Protein AF-0000000071400335 (afdb_homodimer)

Solvent-accessible surface area (backbone atoms only — not comparable to full-atom values): 30163 Å² total; per-residue (Å²): 135,85,79,77,80,77,78,78,78,76,70,60,74,46,73,68,78,68,86,56,59,49,69,35,46,78,88,37,28,82,28,25,52,88,50,37,64,45,33,33,58,85,44,27,50,93,71,34,52,67,38,67,87,39,40,33,29,33,41,43,22,45,95,92,36,74,69,33,27,26,40,29,27,30,72,43,23,26,33,49,28,27,28,27,61,37,58,44,59,29,90,74,76,81,89,68,79,63,20,28,62,38,65,66,54,76,76,46,71,48,50,38,60,72,56,79,41,38,46,52,76,47,49,66,59,68,60,64,84,58,90,65,77,74,57,39,80,31,55,42,53,44,45,68,47,16,55,37,69,71,52,25,49,57,33,46,24,38,64,32,21,36,52,21,33,48,23,54,78,16,27,51,40,50,39,56,52,51,50,50,52,54,43,68,72,37,20,24,45,97,84,69,42,49,31,34,31,35,43,17,34,44,43,71,42,92,80,45,50,42,75,82,55,26,36,32,32,46,24,41,37,38,36,37,40,26,36,26,65,86,76,73,41,46,26,14,47,16,40,64,48,71,51,36,79,49,94,62,66,76,52,76,64,68,77,39,34,47,64,58,48,37,57,63,43,27,79,80,42,38,82,46,42,74,73,55,99,62,69,39,65,41,107,136,86,80,78,80,78,78,77,78,77,71,60,74,46,74,70,78,67,85,55,59,49,69,35,48,79,90,35,27,84,27,26,53,89,51,38,65,46,34,32,59,85,45,26,50,93,70,34,53,67,40,67,88,41,41,33,29,34,40,42,23,46,95,94,37,74,69,32,28,27,40,29,28,31,74,43,23,27,33,48,29,28,30,27,60,38,58,44,60,30,90,73,76,79,90,69,78,64,19,29,61,40,66,64,53,75,75,45,72,47,51,40,60,73,57,78,41,38,47,53,76,46,50,66,57,68,60,67,83,59,90,66,79,74,58,39,81,31,55,42,52,44,44,67,46,16,55,38,70,72,52,26,49,55,34,46,26,38,65,33,20,37,51,20,34,47,23,53,79,17,29,51,39,50,41,57,52,50,51,49,54,54,43,71,71,37,20,24,44,97,85,68,42,50,30,33,31,35,42,15,33,45,41,72,41,90,80,46,49,42,77,82,54,26,35,31,33,45,26,40,37,38,36,39,40,27,36,26,65,85,76,74,41,45,25,14,48,17,40,63,49,70,51,35,77,49,93,63,64,77,52,75,62,68,76,39,34,46,63,58,48,36,57,64,42,28,80,80,44,38,84,46,42,73,73,53,98,60,68,37,65,40,106

Secondary structure (DSSP, 8-state):
--------------------TTB-SGGGGGGSGGG-PPBBTTTEETTEES-TTTEEEEEEEETTEEEEEEEEETTTTEEEEEEEEE-----S------BB-GGGS---SB-B-TTTTS--HHHHH---SSSS---EEEESS-GGG-SSHHHHHHT-BGGGEEEE-GGGGTHHHHHHHHHHHHHHHHB--TTS---EEEEEEEE--SS-EETTTEE--SEEEEEEEEEETTTTEEEEEEEEEE----S-TT--PPPB-HHHHHHHHHHHHSS-B---SS-----/--------------------TTB-SGGGGGGSGGG---BBTTTEETTEES-TTTEEEEEEEETTEEEEEEEEETTTTEEEEEEEEE------------BB-GGGS---SB-B-TTTTS--HHHHH---SSSS---EEEESS-GGG-SSHHHHHHT-BGGGEEEE-GGGGTHHHHHHHHHHHHHHHHBB-TTS-B-EEEEEEEE--SS-EETTTEE--SEEEEEEEEEETTTTEEEEEEEEEE----S-TT--PPPB-HHHHHHHHHHHHSS-B---SS-----

Foldseek 3Di:
DPPPPPPPPPPPPPPPPPLVAFFFCVQPLVLAFVSAAKDFPQQADRRGGNDCLFWTWHQQDFPHDGQWIFGFGQQQQETQKIKGKQQAFDDDADDDAAAEDPSQDDDDPDDDDPSSRHDDPVLQVPPDPPDAARFDWAFRPALGRAHDDRSSVSSRYRRGTAGFGPCSVAQVVVVVVVVNVVQVPFFADPVRTRIKMKMKRFAFDDQDDRVSGHTHGQKIKMKIWGQGRVVRFIEMWMWMDGRDHDPDRHDYTDTDFPVVVQVVCCVRRNRMGGHDDGDHRHD/DPPPPPPPPPPPPPPPPPLVAFFFCVQPLVLAFVSDAKDFPQQADRRGGNDCLFWTWHQQDFPHDGQWIFGFGQQQQETQKIKGKQQAFDDDADDDAAAEDPSQDDDDPDDDDPSSRHDDPVLQVPPDPPDFARFDWAFRPALGRAHDDRSSVSSRYRRGTAGFGPCSVAQVVVVVVVVNVVQVPFFADPVRTRIKMKMKRFAFDDQDHRVSGHTHGQKIKMKIWGQGRVVRFIEMWMWMDTRDHDPDRPDYTDTDFPVVVQVVCCVRRNRMGGHDDGDHRHD

Sequence (566 aa):
MRFLFVSMLLVFGFSSIKTELVDSFNKCSDFFLNEQPPVIPGILENSISRDNNRYKRICQKYQNAYRFATLYDTQTKIPVFSAYRYTGSYKGRPHIPWMIEPQLETYDAAMRQPCVNQAFPGDYWAQKPMNQDNLTRGHFFPNCHAADRVTAESTFTLTNTAPHESFNKGSWNKTEITVRSTMNSHCRNKSDHIWAFVLTGAVPSNKNLLNKRVNIPSSMWTVFCCYNSKTSTWESQAHWANNKYEKNTENTIKPRSVEELQKFMEKTYGSVSLFHGVDCSKIMRFLFVSMLLVFGFSSIKTELVDSFNKCSDFFLNEQPPVIPGILENSISRDNNRYKRICQKYQNAYRFATLYDTQTKIPVFSAYRYTGSYKGRPHIPWMIEPQLETYDAAMRQPCVNQAFPGDYWAQKPMNQDNLTRGHFFPNCHAADRVTAESTFTLTNTAPHESFNKGSWNKTEITVRSTMNSHCRNKSDHIWAFVLTGAVPSNKNLLNKRVNIPSSMWTVFCCYNSKTSTWESQAHWANNKYEKNTENTIKPRSVEELQKFMEKTYGSVSLFHGVDCSKI

InterPro domains:
  IPR001604 DNA/RNA non-specific endonuclease/pyrophosphatase/phosphodiesterase domain [PF01223] (59-264)
  IPR001604 DNA/RNA non-specific endonuclease/pyrophosphatase/phosphodiesterase domain [SM00892] (64-281)
  IPR020821 ENPP1-3/EXOG-like, endonuclease/phosphodiesterase domain [SM00477] (65-271)
  IPR039015 Endonuclease domain-containing 1 protein [PTHR21472] (1-281)
  IPR044925 His-Me finger superfamily [SSF54060] (27-267)
  IPR044929 DNA/RNA non-specific endonuclease superfamily [G3DSA:3.40.570.10] (47-279)

Nearest PDB structures (foldseek):
  1ql0-assembly1_B  TM=7.645E-01  e=1.709E-12  Serratia marcescens
  4e3y-assembly1_A  TM=7.683E-01  e=3.734E-12  Serratia marcescens
  1zm8-assembly1_A  TM=6.798E-01  e=1.195E-09  Anabaena sp.
  5gz4-assembly1_A  TM=6.742E-01  e=1.492E-08  Naja atra
  1ql0-assembly1_B  TM=7.664E-01  e=1.715E-12  Serratia marcescens

Radius of gyration: 29.21 Å; Cα contacts (8 Å, |Δi|>4): 1321; chains: 2; bounding box: 40×88×95 Å

pLDDT: mean 89.26, std 16.67, range [32.69, 98.94]

Structure (mmCIF, N/CA/C/O backbone):
data_AF-0000000071400335-model_v1
#
loop_
_entity.id
_entity.type
_entity.pdbx_description
1 polymer 'Endonuclease domain-containing 1 protein-like'
#
loop_
_atom_site.group_PDB
_atom_site.id
_atom_site.type_symbol
_atom_site.label_atom_id
_atom_site.label_alt_id
_atom_site.label_comp_id
_atom_site.label_asym_id
_atom_site.label_entity_id
_atom_site.label_seq_id
_atom_site.pdbx_PDB_ins_code
_atom_site.Cartn_x
_atom_site.Cartn_y
_atom_site.Cartn_z
_atom_site.occupancy
_atom_site.B_iso_or_equiv
_atom_site.auth_seq_id
_atom_site.auth_comp_id
_atom_site.auth_asym_id
_atom_site.auth_atom_id
_atom_site.pdbx_PDB_model_num
ATOM 1 N N . MET A 1 1 ? 15.828 -32.5 57.75 1 34.44 1 MET A N 1
ATOM 2 C CA . MET A 1 1 ? 16.031 -31.219 57.062 1 34.44 1 MET A CA 1
ATOM 3 C C . MET A 1 1 ? 15.148 -31.109 55.844 1 34.44 1 MET A C 1
ATOM 5 O O . MET A 1 1 ? 15.305 -31.859 54.875 1 34.44 1 MET A O 1
ATOM 9 N N . ARG A 1 2 ? 13.734 -30.75 55.969 1 41.94 2 ARG A N 1
ATOM 10 C CA . ARG A 1 2 ? 12.625 -30.562 55.031 1 41.94 2 ARG A CA 1
ATOM 11 C C . ARG A 1 2 ? 12.93 -29.453 54.031 1 41.94 2 ARG A C 1
ATOM 13 O O . ARG A 1 2 ? 13.062 -28.297 54.406 1 41.94 2 ARG A O 1
ATOM 20 N N . PHE A 1 3 ? 13.617 -29.766 52.969 1 41.66 3 PHE A N 1
ATOM 21 C CA . PHE A 1 3 ? 13.898 -28.844 51.875 1 41.66 3 PHE A CA 1
ATOM 22 C C . PHE A 1 3 ? 12.609 -28.344 51.219 1 41.66 3 PHE A C 1
ATOM 24 O O . PHE A 1 3 ? 11.82 -29.141 50.719 1 41.66 3 PHE A O 1
ATOM 31 N N . LEU A 1 4 ? 12.023 -27.297 51.75 1 43.34 4 LEU A N 1
ATOM 32 C CA . LEU A 1 4 ? 10.922 -26.562 51.125 1 43.34 4 LEU A CA 1
ATOM 33 C C . LEU A 1 4 ? 11.344 -26.016 49.75 1 43.34 4 LEU A C 1
ATOM 35 O O . LEU A 1 4 ? 12.273 -25.203 49.688 1 43.34 4 LEU A O 1
ATOM 39 N N . PHE A 1 5 ? 11.102 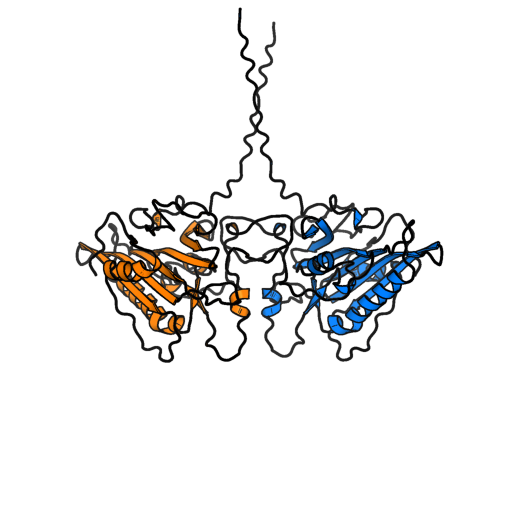-26.766 48.688 1 44.97 5 PHE A N 1
ATOM 40 C CA . PHE A 1 5 ? 11.258 -26.281 47.312 1 44.97 5 PHE A CA 1
ATOM 41 C C . PHE A 1 5 ? 10.289 -25.141 47.031 1 44.97 5 PHE A C 1
ATOM 43 O O . PHE A 1 5 ? 9.07 -25.312 47.094 1 44.97 5 PHE A O 1
ATOM 50 N N . VAL A 1 6 ? 10.656 -23.875 47.281 1 47.28 6 VAL A N 1
ATOM 51 C CA . VAL A 1 6 ? 9.953 -22.672 46.812 1 47.28 6 VAL A CA 1
ATOM 52 C C . VAL A 1 6 ? 9.898 -22.656 45.312 1 47.28 6 VAL A C 1
ATOM 54 O O . VAL A 1 6 ? 10.938 -22.641 44.625 1 47.28 6 VAL A O 1
ATOM 57 N N . SER A 1 7 ? 8.852 -23.188 44.719 1 43.03 7 SER A N 1
ATOM 58 C CA . SER A 1 7 ? 8.578 -23.047 43.312 1 43.03 7 SER A CA 1
ATOM 59 C C . SER A 1 7 ? 8.422 -21.594 42.906 1 43.03 7 SER A C 1
ATOM 61 O O . SER A 1 7 ? 7.555 -20.891 43.438 1 43.03 7 SER A O 1
ATOM 63 N N . MET A 1 8 ? 9.508 -20.938 42.469 1 41.78 8 MET A N 1
ATOM 64 C CA . MET A 1 8 ? 9.453 -19.609 41.812 1 41.78 8 MET A CA 1
ATOM 65 C C . MET A 1 8 ? 8.602 -19.641 40.562 1 41.78 8 MET A C 1
ATOM 67 O O . MET A 1 8 ? 8.953 -20.328 39.594 1 41.78 8 MET A O 1
ATOM 71 N N . LEU A 1 9 ? 7.316 -19.438 40.688 1 40.5 9 LEU A N 1
ATOM 72 C CA . LEU A 1 9 ? 6.453 -19.188 39.562 1 40.5 9 LEU A CA 1
ATOM 73 C C . LEU A 1 9 ? 6.957 -18 38.75 1 40.5 9 LEU A C 1
ATOM 75 O O . LEU A 1 9 ? 6.926 -16.859 39.219 1 40.5 9 LEU A O 1
ATOM 79 N N . LEU A 1 10 ? 7.84 -18.25 37.781 1 35.75 10 LEU A N 1
ATOM 80 C CA . LEU A 1 10 ? 8.18 -17.219 36.812 1 35.75 10 LEU A CA 1
ATOM 81 C C . LEU A 1 10 ? 6.973 -16.844 35.969 1 35.75 10 LEU A C 1
ATOM 83 O O . LEU A 1 10 ? 6.496 -17.656 35.156 1 35.75 10 LEU A O 1
ATOM 87 N N . VAL A 1 11 ? 6.18 -15.891 36.406 1 37.91 11 VAL A N 1
ATOM 88 C CA . VAL A 1 11 ? 5.176 -15.219 35.594 1 37.91 11 VAL A CA 1
ATOM 89 C C . VAL A 1 11 ? 5.84 -14.586 34.375 1 37.91 11 VAL A C 1
ATOM 91 O O . VAL A 1 11 ? 6.641 -13.656 34.5 1 37.91 11 VAL A O 1
ATOM 94 N N . PHE A 1 12 ? 6.008 -15.445 33.375 1 36.22 12 PHE A N 1
ATOM 95 C CA . PHE A 1 12 ? 6.375 -14.844 32.094 1 36.22 12 PHE A CA 1
ATOM 96 C C . PHE A 1 12 ? 5.344 -13.812 31.672 1 36.22 12 PHE A C 1
ATOM 98 O O . PHE A 1 12 ? 4.191 -14.148 31.391 1 36.22 12 PHE A O 1
ATOM 105 N N . GLY A 1 13 ? 5.586 -12.547 32 1 34.03 13 GLY A N 1
ATOM 106 C CA . GLY A 1 13 ? 4.883 -11.391 31.469 1 34.03 13 GLY A CA 1
ATOM 107 C C . GLY A 1 13 ? 4.781 -11.406 29.953 1 34.03 13 GLY A C 1
ATOM 108 O O . GLY A 1 13 ? 5.801 -11.469 29.266 1 34.03 13 GLY A O 1
ATOM 109 N N . PHE A 1 14 ? 3.701 -11.945 29.484 1 33.09 14 PHE A N 1
ATOM 110 C CA . PHE A 1 14 ? 3.348 -11.734 28.078 1 33.09 14 PHE A CA 1
ATOM 111 C C . PHE A 1 14 ? 3.455 -10.258 27.703 1 33.09 14 PHE A C 1
ATOM 113 O O . PHE A 1 14 ? 2.779 -9.414 28.297 1 33.09 14 PHE A O 1
ATOM 120 N N . SER A 1 15 ? 4.574 -9.859 27.203 1 32.69 15 SER A N 1
ATOM 121 C CA . SER A 1 15 ? 4.656 -8.523 26.625 1 32.69 15 SER A CA 1
ATOM 122 C C . SER A 1 15 ? 3.592 -8.328 25.547 1 32.69 15 SER A C 1
ATOM 124 O O . SER A 1 15 ? 3.615 -9 24.5 1 32.69 15 SER A O 1
ATOM 126 N N . SER A 1 16 ? 2.4 -8.078 25.875 1 36.91 16 SER A N 1
ATOM 127 C CA . SER A 1 16 ? 1.536 -7.43 24.906 1 36.91 16 SER A CA 1
ATOM 128 C C . SER A 1 16 ? 2.309 -6.406 24.078 1 36.91 16 SER A C 1
ATOM 130 O O . SER A 1 16 ? 2.82 -5.426 24.609 1 36.91 16 SER A O 1
ATOM 132 N N . ILE A 1 17 ? 2.881 -6.883 23.062 1 37.62 17 ILE A N 1
ATOM 133 C CA . ILE A 1 17 ? 3.297 -5.793 22.188 1 37.62 17 ILE A CA 1
ATOM 134 C C . ILE A 1 17 ? 2.154 -4.793 22.031 1 37.62 17 ILE A C 1
ATOM 136 O O . ILE A 1 17 ? 1.119 -5.113 21.438 1 37.62 17 ILE A O 1
ATOM 140 N N . LYS A 1 18 ? 1.724 -4.012 22.953 1 39.25 18 LYS A N 1
ATOM 141 C CA . LYS A 1 18 ? 0.833 -2.854 22.953 1 39.25 18 LYS A CA 1
ATOM 142 C C . LYS A 1 18 ? 1.035 -2.018 21.688 1 39.25 18 LYS A C 1
ATOM 144 O O . LYS A 1 18 ? 2.137 -1.529 21.422 1 39.25 18 LYS A O 1
ATOM 149 N N . THR A 1 19 ? 0.358 -2.297 20.516 1 45.34 19 THR A N 1
ATOM 150 C CA . THR A 1 19 ? 0.112 -1.373 19.406 1 45.34 19 THR A CA 1
ATOM 151 C C . THR A 1 19 ? -0.195 0.026 19.938 1 45.34 19 THR A C 1
ATOM 153 O O . THR A 1 19 ? -1.361 0.406 20.062 1 45.34 19 THR A O 1
ATOM 156 N N . GLU A 1 20 ? 0.142 0.479 21.016 1 48.47 20 GLU A N 1
ATOM 157 C CA . GLU A 1 20 ? -0.102 1.647 21.844 1 48.47 20 GLU A CA 1
ATOM 158 C C . GLU A 1 20 ? 0.08 2.941 21.062 1 48.47 20 GLU A C 1
ATOM 160 O O . GLU A 1 20 ? -0.529 3.963 21.391 1 48.47 20 GLU A O 1
ATOM 165 N N . LEU A 1 21 ? 0.75 2.887 19.922 1 54.31 21 LEU A N 1
ATOM 166 C CA . LEU A 1 21 ? 1.389 4.133 19.516 1 54.31 21 LEU A CA 1
ATOM 167 C C . LEU A 1 21 ? 0.392 5.047 18.812 1 54.31 21 LEU A C 1
ATOM 169 O O . LEU A 1 21 ? 0.459 6.27 18.953 1 54.31 21 LEU A O 1
ATOM 173 N N . VAL A 1 22 ? -0.748 4.48 18.188 1 65.38 22 VAL A N 1
ATOM 174 C CA . VAL A 1 22 ? -1.646 5.371 17.469 1 65.38 22 VAL A CA 1
ATOM 175 C C . VAL A 1 22 ? -2.838 5.738 18.344 1 65.38 22 VAL A C 1
ATOM 177 O O . VAL A 1 22 ? -3.748 6.445 17.906 1 65.38 22 VAL A O 1
ATOM 180 N N . ASP A 1 23 ? -2.586 5.699 19.625 1 77.25 23 ASP A N 1
ATOM 181 C CA . ASP A 1 23 ? -3.859 5.992 20.281 1 77.25 23 ASP A CA 1
ATOM 182 C C . ASP A 1 23 ? -3.684 7.035 21.375 1 77.25 23 ASP A C 1
ATOM 184 O O . ASP A 1 23 ? -4.617 7.309 22.141 1 77.25 23 ASP A O 1
ATOM 188 N N . SER A 1 24 ? -2.537 7.66 21.359 1 89.12 24 SER A N 1
ATOM 189 C CA . SER A 1 24 ? -2.348 8.711 22.359 1 89.12 24 SER A CA 1
ATOM 190 C C . SER A 1 24 ? -1.314 9.734 21.891 1 89.12 24 SER A C 1
ATOM 192 O O . SER A 1 24 ? -0.359 9.383 21.203 1 89.12 24 SER A O 1
ATOM 194 N N . PHE A 1 25 ? -1.557 10.984 22.359 1 95.62 25 PHE A N 1
ATOM 195 C CA . PHE A 1 25 ? -0.562 12.016 22.094 1 95.62 25 PHE A CA 1
ATOM 196 C C . PHE A 1 25 ? 0.442 12.109 23.234 1 95.62 25 PHE A C 1
ATOM 198 O O . PHE A 1 25 ? 1.237 13.047 23.297 1 95.62 25 PHE A O 1
ATOM 205 N N . ASN A 1 26 ? 0.483 11.117 24.109 1 92.94 26 ASN A N 1
ATOM 206 C CA . ASN A 1 26 ? 1.341 11.18 25.281 1 92.94 26 ASN A CA 1
ATOM 207 C C . ASN A 1 26 ? 2.814 11.266 24.906 1 92.94 26 ASN A C 1
ATOM 209 O O . ASN A 1 26 ? 3.59 11.969 25.562 1 92.94 26 ASN A O 1
ATOM 213 N N . LYS A 1 27 ? 3.193 10.586 23.875 1 94.19 27 LYS A N 1
ATOM 214 C CA . LYS A 1 27 ? 4.594 10.547 23.469 1 94.19 27 LYS A CA 1
ATOM 215 C C . LYS A 1 27 ? 4.969 11.773 22.641 1 94.19 27 LYS A C 1
ATOM 217 O O . LYS A 1 27 ? 6.141 11.992 22.328 1 94.19 27 LYS A O 1
ATOM 222 N N . CYS A 1 28 ? 3.943 12.594 22.281 1 97.12 28 CYS A N 1
ATOM 223 C CA . CYS A 1 28 ? 4.211 13.727 21.406 1 97.12 28 CYS A CA 1
ATOM 224 C C . CYS A 1 28 ? 3.416 14.953 21.844 1 97.12 28 CYS A C 1
ATOM 226 O O . CYS A 1 28 ? 3.057 15.797 21.016 1 97.12 28 CYS A O 1
ATOM 228 N N . SER A 1 29 ? 3.141 15.07 23.141 1 96.75 29 SER A N 1
ATOM 229 C CA . SER A 1 29 ? 2.361 16.172 23.688 1 96.75 29 SER A CA 1
ATOM 230 C C . SER A 1 29 ? 3.113 17.5 23.547 1 96.75 29 SER A C 1
ATOM 232 O O . SER A 1 29 ? 2.502 18.562 23.531 1 96.75 29 SER A O 1
ATOM 234 N N . ASP A 1 30 ? 4.438 17.406 23.453 1 97.06 30 ASP A N 1
ATOM 235 C CA . ASP A 1 30 ? 5.266 18.609 23.391 1 97.06 30 ASP A CA 1
ATOM 236 C C . ASP A 1 30 ? 5.066 19.359 22.078 1 97.06 30 ASP A C 1
ATOM 238 O O . ASP A 1 30 ? 5.523 20.484 21.922 1 97.06 30 ASP A O 1
ATOM 242 N N . PHE A 1 31 ? 4.281 18.812 21.141 1 98.38 31 PHE A N 1
ATOM 243 C CA . PHE A 1 31 ? 4.016 19.484 19.891 1 98.38 31 PHE A CA 1
ATOM 244 C C . PHE A 1 31 ? 2.793 20.391 20 1 98.38 31 PHE A C 1
ATOM 246 O O . PHE A 1 31 ? 2.484 21.141 19.078 1 98.38 31 PHE A O 1
ATOM 253 N N . PHE A 1 32 ? 2.182 20.312 21.125 1 98.19 32 PHE A N 1
ATOM 254 C CA . PHE A 1 32 ? 1.033 21.156 21.422 1 98.19 32 PHE A CA 1
ATOM 255 C C . PHE A 1 32 ? 1.399 22.234 22.438 1 98.19 32 PHE A C 1
ATOM 257 O O . PHE A 1 32 ? 2.146 21.969 23.375 1 98.19 32 PHE A O 1
ATOM 264 N N . LEU A 1 33 ? 0.86 23.438 22.203 1 97.31 33 LEU A N 1
ATOM 265 C CA . LEU A 1 33 ? 1.043 24.5 23.188 1 97.31 33 LEU A CA 1
ATOM 266 C C . LEU A 1 33 ? 0.596 24.031 24.578 1 97.31 33 LEU A C 1
ATOM 268 O O . LEU A 1 33 ? -0.51 23.516 24.734 1 97.31 33 LEU A O 1
ATOM 272 N N . ASN A 1 34 ? 1.509 24.172 25.531 1 95.69 34 ASN A N 1
ATOM 273 C CA . ASN A 1 34 ? 1.279 23.75 26.922 1 95.69 34 ASN A CA 1
ATOM 274 C C . ASN A 1 34 ? 0.923 22.266 26.984 1 95.69 34 ASN A C 1
ATOM 276 O O . ASN A 1 34 ? 0.188 21.844 27.891 1 95.69 34 ASN A O 1
ATOM 280 N N . GLU A 1 35 ? 1.246 21.484 26 1 96.56 35 GLU A N 1
ATOM 281 C CA . GLU A 1 35 ? 1.07 20.031 25.922 1 96.56 35 GLU A CA 1
ATOM 282 C C . GLU A 1 35 ? -0.409 19.656 25.891 1 96.56 35 GLU A C 1
ATOM 284 O O . GLU A 1 35 ? -0.8 18.609 26.406 1 96.56 35 GLU A O 1
ATOM 289 N N . GLN A 1 36 ? -1.213 20.578 25.406 1 96.25 36 GLN A N 1
ATOM 290 C CA . GLN A 1 36 ? -2.654 20.359 25.344 1 96.25 36 GLN A CA 1
ATOM 291 C C . GLN A 1 36 ? -3.148 20.391 23.891 1 96.25 36 GLN A C 1
ATOM 293 O O . GLN A 1 36 ? -3.182 21.469 23.281 1 96.25 36 GLN A O 1
ATOM 298 N N . PRO A 1 37 ? -3.568 19.234 23.422 1 97.56 37 PRO A N 1
ATOM 299 C CA . PRO A 1 37 ? -4.145 19.25 22.062 1 97.56 37 PRO A CA 1
ATOM 300 C C . PRO A 1 37 ? -5.441 20.047 21.984 1 97.56 37 PRO A C 1
ATOM 302 O O . PRO A 1 37 ? -6.059 20.344 23.016 1 97.56 37 PRO A O 1
ATOM 305 N N . PRO A 1 38 ? -5.797 20.453 20.734 1 97.31 38 PRO A N 1
ATOM 306 C CA . PRO A 1 38 ? -7.066 21.172 20.562 1 97.31 38 PRO A CA 1
ATOM 307 C C . PRO A 1 38 ? -8.273 20.359 21.016 1 97.31 38 PRO A C 1
ATOM 309 O O . PRO A 1 38 ? -8.188 19.125 21.125 1 97.31 38 PRO A O 1
ATOM 312 N N . VAL A 1 39 ? -9.297 21.125 21.375 1 97.31 39 VAL A N 1
ATOM 313 C CA . VAL A 1 39 ? -10.594 20.516 21.641 1 97.31 39 VAL A CA 1
ATOM 314 C C . VAL A 1 39 ? -11.5 20.688 20.422 1 97.31 39 VAL A C 1
ATOM 316 O O . VAL A 1 39 ? -11.789 21.797 20 1 97.31 39 VAL A O 1
ATOM 319 N N . ILE A 1 40 ? -11.867 19.641 19.828 1 97.62 40 ILE A N 1
ATOM 320 C CA . ILE A 1 40 ? -12.82 19.578 18.719 1 97.62 40 ILE A CA 1
ATOM 321 C C . ILE A 1 40 ? -14.016 18.703 19.125 1 97.62 40 ILE A C 1
ATOM 323 O O . ILE A 1 40 ? -13.906 17.469 19.156 1 97.62 40 ILE A O 1
ATOM 327 N N . PRO A 1 41 ? -15.133 19.359 19.391 1 96.62 41 PRO A N 1
ATOM 328 C CA . PRO A 1 41 ? -16.281 18.625 19.922 1 96.62 41 PRO A CA 1
ATOM 329 C C . PRO A 1 41 ? -16.672 17.422 19.047 1 96.62 41 PRO A C 1
ATOM 331 O O . PRO A 1 41 ? -16.719 17.547 17.812 1 96.62 41 PRO A O 1
ATOM 334 N N . GLY A 1 42 ? -16.859 16.281 19.734 1 95.44 42 GLY A N 1
ATOM 335 C CA . GLY A 1 42 ? -17.297 15.086 19.031 1 95.44 42 GLY A CA 1
ATOM 336 C C . GLY A 1 42 ? -16.156 14.352 18.344 1 95.44 42 GLY A C 1
ATOM 337 O O . GLY A 1 42 ? -16.344 13.258 17.812 1 95.44 42 GLY A O 1
ATOM 338 N N . ILE A 1 43 ? -14.953 14.938 18.344 1 97.25 43 ILE A N 1
ATOM 339 C CA . ILE A 1 43 ? -13.836 14.336 17.641 1 97.25 43 ILE A CA 1
ATOM 340 C C . ILE A 1 43 ? -12.656 14.141 18.594 1 97.25 43 ILE A C 1
ATOM 342 O O . ILE A 1 43 ? -12.203 13.016 18.797 1 97.25 43 ILE A O 1
ATOM 346 N N . LEU A 1 44 ? -12.195 15.172 19.203 1 97.31 44 LEU A N 1
ATOM 347 C CA . LEU A 1 44 ? -11.078 15.172 20.141 1 97.31 44 LEU A CA 1
ATOM 348 C C . LEU A 1 44 ? -11.391 16.031 21.359 1 97.31 44 LEU A C 1
ATOM 350 O O . LEU A 1 44 ? -11.492 17.266 21.234 1 97.31 44 LEU A O 1
ATOM 354 N N . GLU A 1 45 ? -11.531 15.445 22.484 1 95.38 45 GLU A N 1
ATOM 355 C CA . GLU A 1 45 ? -11.844 16.125 23.75 1 95.38 45 GLU A CA 1
ATOM 356 C C . GLU A 1 45 ? -11 15.562 24.891 1 95.38 45 GLU A C 1
ATOM 358 O O . GLU A 1 45 ? -10.859 14.344 25.031 1 95.38 45 GLU A O 1
ATOM 363 N N . ASN A 1 46 ? -10.344 16.469 25.641 1 91.31 46 ASN A N 1
ATOM 364 C CA . ASN A 1 46 ? -9.484 16.078 26.75 1 91.31 46 ASN A CA 1
ATOM 365 C C . ASN A 1 46 ? -8.375 15.125 26.281 1 91.31 46 ASN A C 1
ATOM 367 O O . ASN A 1 46 ? -8.086 14.125 26.953 1 91.31 46 ASN A O 1
ATOM 371 N N . SER A 1 47 ? -7.965 15.32 25.109 1 91.5 47 SER A N 1
ATOM 372 C CA . SER A 1 47 ? -6.871 14.57 24.5 1 91.5 47 SER A CA 1
ATOM 373 C C . SER A 1 47 ? -7.285 13.133 24.188 1 91.5 47 SER A C 1
ATOM 375 O O . SER A 1 47 ? -6.438 12.242 24.109 1 91.5 47 SER A O 1
ATOM 377 N N . ILE A 1 48 ? -8.562 12.93 24.172 1 92.69 48 ILE A N 1
ATOM 378 C CA . ILE A 1 48 ? -9.094 11.602 23.875 1 92.69 48 ILE A CA 1
ATOM 379 C C . ILE A 1 48 ? -9.961 11.656 22.625 1 92.69 48 ILE A C 1
ATOM 381 O O . ILE A 1 48 ? -10.766 12.578 22.453 1 92.69 48 ILE A O 1
ATOM 385 N N . SER A 1 49 ? -9.719 10.719 21.719 1 93.31 49 SER A N 1
ATOM 386 C CA . SER A 1 49 ? -10.57 10.594 20.547 1 93.31 49 SER A CA 1
ATOM 387 C C . SER A 1 49 ? -11.969 10.117 20.906 1 93.31 49 SER A C 1
ATOM 389 O O . SER A 1 49 ? -12.125 9.148 21.672 1 93.31 49 SER A O 1
ATOM 391 N N . ARG A 1 50 ? -12.984 10.695 20.422 1 93.38 50 ARG A N 1
ATOM 392 C CA . ARG A 1 50 ? -14.359 10.336 20.734 1 93.38 50 ARG A CA 1
ATOM 393 C C . ARG A 1 50 ? -14.836 9.172 19.875 1 93.38 50 ARG A C 1
ATOM 395 O O . ARG A 1 50 ? -15.859 8.555 20.156 1 93.38 50 ARG A O 1
ATOM 402 N N . ASP A 1 51 ? -14.156 8.867 18.859 1 94.31 51 ASP A N 1
ATOM 403 C CA . ASP A 1 51 ? -14.312 7.68 18.031 1 94.31 51 ASP A CA 1
ATOM 404 C C . ASP A 1 51 ? -12.961 7.09 17.656 1 94.31 51 ASP A C 1
ATOM 406 O O . ASP A 1 51 ? -12.43 7.375 16.578 1 94.31 51 ASP A O 1
ATOM 410 N N . ASN A 1 52 ? -12.508 6.191 18.469 1 90.69 52 ASN A N 1
ATOM 411 C CA . ASN A 1 52 ? -11.148 5.668 18.328 1 90.69 52 ASN A CA 1
ATOM 412 C C . ASN A 1 52 ? -11.008 4.781 17.094 1 90.69 52 ASN A C 1
ATOM 414 O O . ASN A 1 52 ? -9.891 4.488 16.672 1 90.69 52 ASN A O 1
ATOM 418 N N . ASN A 1 53 ? -12.078 4.332 16.625 1 91.81 53 ASN A N 1
ATOM 419 C CA . ASN A 1 53 ? -12.023 3.525 15.414 1 91.81 53 ASN A CA 1
ATOM 420 C C . ASN A 1 53 ? -11.844 4.395 14.172 1 91.81 53 ASN A C 1
ATOM 422 O O . ASN A 1 53 ? -11.328 3.93 13.156 1 91.81 53 ASN A O 1
ATOM 426 N N . ARG A 1 54 ? -12.242 5.66 14.25 1 96 54 ARG A N 1
ATOM 427 C CA . ARG A 1 54 ? -12.188 6.555 13.102 1 96 54 ARG A CA 1
ATOM 428 C C . ARG A 1 54 ? -11.047 7.555 13.234 1 96 54 ARG A C 1
ATOM 430 O O . ARG A 1 54 ? -10.195 7.652 12.344 1 96 54 ARG A O 1
ATOM 437 N N . TYR A 1 55 ? -11.062 8.266 14.383 1 97.19 55 TYR A N 1
ATOM 438 C CA . TYR A 1 55 ? -10.078 9.328 14.586 1 97.19 55 TYR A CA 1
ATOM 439 C C . TYR A 1 55 ? -8.867 8.812 15.352 1 97.19 55 TYR A C 1
ATOM 441 O O . TYR A 1 55 ? -8.953 8.531 16.547 1 97.19 55 TYR A O 1
ATOM 449 N N . LYS A 1 56 ? -7.711 8.719 14.68 1 96.94 56 LYS A N 1
ATOM 450 C CA . LYS A 1 56 ? -6.492 8.125 15.219 1 96.94 56 LYS A CA 1
ATOM 451 C C . LYS A 1 56 ? -5.488 9.203 15.617 1 96.94 56 LYS A C 1
ATOM 453 O O . LYS A 1 56 ? -5.207 10.117 14.844 1 96.94 56 LYS A O 1
ATOM 458 N N . ARG A 1 57 ? -5.07 9.164 16.859 1 97.5 57 ARG A N 1
ATOM 459 C CA . ARG A 1 57 ? -4.023 10.047 17.359 1 97.5 57 ARG A CA 1
ATOM 460 C C . ARG A 1 57 ? -2.639 9.477 17.078 1 97.5 57 ARG A C 1
ATOM 462 O O . ARG A 1 57 ? -2.246 8.469 17.672 1 97.5 57 ARG A O 1
ATOM 469 N N . ILE A 1 58 ? -1.913 10.133 16.156 1 97.12 58 ILE A N 1
ATOM 470 C CA . ILE A 1 58 ? -0.645 9.594 15.672 1 97.12 58 ILE A CA 1
ATOM 471 C C . ILE A 1 58 ? 0.501 10.5 16.109 1 97.12 58 ILE A C 1
ATOM 473 O O . ILE A 1 58 ? 0.517 11.695 15.789 1 97.12 58 ILE A O 1
ATOM 477 N N . CYS A 1 59 ? 1.403 9.945 16.906 1 97.69 59 CYS A N 1
ATOM 478 C CA . CYS A 1 59 ? 2.715 10.578 17.016 1 97.69 59 CYS A CA 1
ATOM 479 C C . CYS A 1 59 ? 3.615 10.164 15.852 1 97.69 59 CYS A C 1
ATOM 481 O O . CYS A 1 59 ? 4.094 9.023 15.805 1 97.69 59 CYS A O 1
ATOM 483 N N . GLN A 1 60 ? 3.814 11.07 14.93 1 97.81 60 GLN A N 1
ATOM 484 C CA . GLN A 1 60 ? 4.539 10.766 13.703 1 97.81 60 GLN A CA 1
ATOM 485 C C . GLN A 1 60 ? 6.02 10.523 13.977 1 97.81 60 GLN A C 1
ATOM 487 O O . GLN A 1 60 ? 6.75 11.453 14.336 1 97.81 60 GLN A O 1
ATOM 492 N N . LYS A 1 61 ? 6.363 9.273 13.828 1 97.5 61 LYS A N 1
ATOM 493 C CA . LYS A 1 61 ? 7.727 8.852 14.148 1 97.5 61 LYS A CA 1
ATOM 494 C C . LYS A 1 61 ? 8.531 8.617 12.875 1 97.5 61 LYS A C 1
A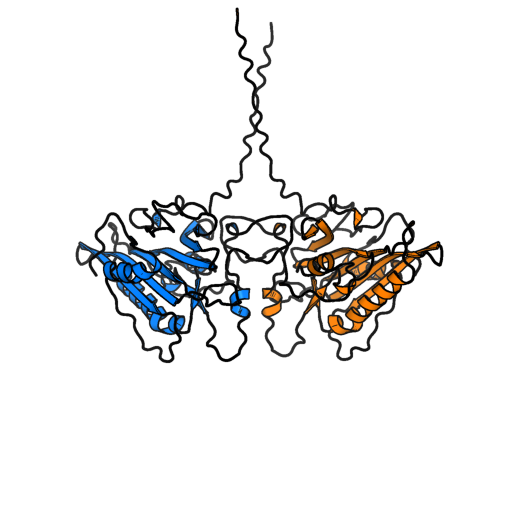TOM 496 O O . LYS A 1 61 ? 8.078 7.93 11.961 1 97.5 61 LYS A O 1
ATOM 501 N N . TYR A 1 62 ? 9.688 9.234 12.75 1 97.62 62 TYR A N 1
ATOM 502 C CA . TYR A 1 62 ? 10.617 9.078 11.641 1 97.62 62 TYR A CA 1
ATOM 503 C C . TYR A 1 62 ? 12.055 9.102 12.125 1 97.62 62 TYR A C 1
ATOM 505 O O . TYR A 1 62 ? 12.445 9.992 12.891 1 97.62 62 TYR A O 1
ATOM 513 N N . GLN A 1 63 ? 12.859 8.109 11.773 1 96.56 63 GLN A N 1
ATOM 514 C CA . GLN A 1 63 ? 14.258 7.953 12.148 1 96.56 63 GLN A CA 1
ATOM 515 C C . GLN A 1 63 ? 14.438 8.07 13.664 1 96.56 63 GLN A C 1
ATOM 517 O O . GLN A 1 63 ? 15.234 8.883 14.141 1 96.56 63 GLN A O 1
ATOM 522 N N . ASN A 1 64 ? 13.594 7.348 14.391 1 94.5 64 ASN A N 1
ATOM 523 C CA . ASN A 1 64 ? 13.695 7.07 15.82 1 94.5 64 ASN A CA 1
ATOM 524 C C . ASN A 1 64 ? 13.367 8.305 16.656 1 94.5 64 ASN A C 1
ATOM 526 O O . ASN A 1 64 ? 13.836 8.438 17.797 1 94.5 64 ASN A O 1
ATOM 530 N N . ALA A 1 65 ? 12.609 9.18 16.094 1 97 65 ALA A N 1
ATOM 531 C CA . ALA A 1 65 ? 12.141 10.344 16.844 1 97 65 ALA A CA 1
ATOM 532 C C . ALA A 1 65 ? 10.734 10.75 16.406 1 97 65 ALA A C 1
ATOM 534 O O . ALA A 1 65 ? 10.375 10.586 15.242 1 97 65 ALA A O 1
ATOM 535 N N . TYR A 1 66 ? 10.055 11.281 17.359 1 97.25 66 TYR A N 1
ATOM 536 C CA . TYR A 1 66 ? 8.781 11.906 17 1 97.25 66 TYR A CA 1
ATOM 537 C C . TYR A 1 66 ? 9 13.289 16.406 1 97.25 66 TYR A C 1
ATOM 539 O O . TYR A 1 66 ? 9.812 14.07 16.922 1 97.25 66 TYR A O 1
ATOM 547 N N . ARG A 1 67 ? 8.312 13.531 15.281 1 98.31 67 ARG A N 1
ATOM 548 C CA . ARG A 1 67 ? 8.602 14.734 14.508 1 98.31 67 ARG A CA 1
ATOM 549 C C . ARG A 1 67 ? 7.445 15.727 14.586 1 98.31 67 ARG A C 1
ATOM 551 O O . ARG A 1 67 ? 7.648 16.938 14.469 1 98.31 67 ARG A O 1
ATOM 558 N N . PHE A 1 68 ? 6.258 15.281 14.727 1 98.69 68 PHE A N 1
ATOM 559 C CA . PHE A 1 68 ? 5.023 16.047 14.859 1 98.69 68 PHE A CA 1
ATOM 560 C C . PHE A 1 68 ? 3.863 15.125 15.234 1 98.69 68 PHE A C 1
ATOM 562 O O . PHE A 1 68 ? 4.062 13.945 15.508 1 98.69 68 PHE A O 1
ATOM 569 N N . ALA A 1 69 ? 2.691 15.727 15.398 1 98.5 69 ALA A N 1
ATOM 570 C CA . ALA A 1 69 ? 1.498 14.969 15.773 1 98.5 69 ALA A CA 1
ATOM 571 C C . ALA A 1 69 ? 0.384 15.164 14.75 1 98.5 69 ALA A C 1
ATOM 573 O O . ALA A 1 69 ? 0.247 16.234 14.164 1 98.5 69 ALA A O 1
ATOM 574 N N . THR A 1 70 ? -0.357 14.094 14.477 1 98.56 70 THR A N 1
ATOM 575 C CA . THR A 1 70 ? -1.472 14.164 13.539 1 98.56 70 THR A CA 1
ATOM 576 C C . THR A 1 70 ? -2.709 13.484 14.117 1 98.56 70 THR A C 1
ATOM 578 O O . THR A 1 70 ? -2.623 12.375 14.641 1 98.56 70 THR A O 1
ATOM 581 N N . LEU A 1 71 ? -3.814 14.195 14.203 1 98.38 71 LEU A N 1
ATOM 582 C CA . LEU A 1 71 ? -5.109 13.539 14.32 1 98.38 71 LEU A CA 1
ATOM 583 C C . LEU A 1 71 ? -5.645 13.141 12.945 1 98.38 71 LEU A C 1
ATOM 585 O O . LEU A 1 71 ? -5.938 14 12.117 1 98.38 71 LEU A O 1
ATOM 589 N N . TYR A 1 72 ? -5.75 11.844 12.727 1 98.31 72 TYR A N 1
ATOM 590 C CA . TYR A 1 72 ? -6.047 11.312 11.398 1 98.31 72 TYR A CA 1
ATOM 591 C C . TYR A 1 72 ? -7.445 10.711 11.359 1 98.31 72 TYR A C 1
ATOM 593 O O . TYR A 1 72 ? -7.859 10.016 12.289 1 98.31 72 TYR A O 1
ATOM 601 N N . ASP A 1 73 ? -8.172 11.023 10.32 1 98.06 73 ASP A N 1
ATOM 602 C CA . ASP A 1 73 ? -9.492 10.461 10.078 1 98.06 73 ASP A CA 1
ATOM 603 C C . ASP A 1 73 ? -9.422 9.297 9.094 1 98.06 73 ASP A C 1
ATOM 605 O O . ASP A 1 73 ? -9.266 9.5 7.887 1 98.06 73 ASP A O 1
ATOM 609 N N . THR A 1 74 ? -9.617 8.086 9.578 1 97.56 74 THR A N 1
ATOM 610 C CA . THR A 1 74 ? -9.445 6.898 8.742 1 97.56 74 THR A CA 1
ATOM 611 C C . THR A 1 74 ? -10.617 6.746 7.773 1 97.56 74 THR A C 1
ATOM 613 O O . THR A 1 74 ? -10.523 6.004 6.793 1 97.56 74 THR A O 1
ATOM 616 N N . GLN A 1 75 ? -11.719 7.395 8.016 1 97 75 GLN A N 1
ATOM 617 C CA . GLN A 1 75 ? -12.867 7.32 7.121 1 97 75 GLN A CA 1
ATOM 618 C C . GLN A 1 75 ? -12.664 8.211 5.895 1 97 75 GLN A C 1
ATOM 620 O O . GLN A 1 75 ? -12.898 7.781 4.766 1 97 75 GLN A O 1
ATOM 625 N N . THR A 1 76 ? -12.258 9.438 6.152 1 98 76 THR A N 1
ATOM 626 C CA . THR A 1 76 ? -12.039 10.352 5.043 1 98 76 THR A CA 1
ATOM 627 C C . THR A 1 76 ? -10.648 10.172 4.453 1 98 76 THR A C 1
ATOM 629 O O . THR A 1 76 ? -10.367 10.641 3.346 1 98 76 THR A O 1
ATOM 632 N N . LYS A 1 77 ? -9.742 9.594 5.242 1 98.12 77 LYS A N 1
ATOM 633 C CA . LYS A 1 77 ? -8.359 9.297 4.871 1 98.12 77 LYS A CA 1
ATOM 634 C C . LYS A 1 77 ? -7.578 10.586 4.621 1 98.12 77 LYS A C 1
ATOM 636 O O . LYS A 1 77 ? -6.781 10.656 3.686 1 98.12 77 LYS A O 1
ATOM 641 N N . ILE A 1 78 ? -7.855 11.594 5.355 1 98.62 78 ILE A N 1
ATOM 642 C CA . ILE A 1 78 ? -7.074 12.82 5.484 1 98.62 78 ILE A CA 1
ATOM 643 C C . ILE A 1 78 ? -6.977 13.219 6.953 1 98.62 78 ILE A C 1
ATOM 645 O O . ILE A 1 78 ? -7.777 12.773 7.781 1 98.62 78 ILE A O 1
ATOM 649 N N . PRO A 1 79 ? -5.973 14.078 7.309 1 98.75 79 PRO A N 1
ATOM 650 C CA . PRO A 1 79 ? -5.895 14.555 8.695 1 98.75 79 PRO A CA 1
ATOM 651 C C . PRO A 1 79 ? -7.047 15.492 9.062 1 98.75 79 PRO A C 1
ATOM 653 O O . PRO A 1 79 ? -7.523 16.25 8.211 1 98.75 79 PRO A O 1
ATOM 656 N N . VAL A 1 80 ? -7.43 15.32 10.344 1 98.44 80 VAL A N 1
ATOM 657 C CA . VAL A 1 80 ? -8.172 16.438 10.914 1 98.44 80 VAL A CA 1
ATOM 658 C C . VAL A 1 80 ? -7.242 17.641 11.086 1 98.44 80 VAL A C 1
ATOM 660 O O . VAL A 1 80 ? -7.555 18.75 10.641 1 98.44 80 VAL A O 1
ATOM 663 N N . PHE A 1 81 ? -6.148 17.359 11.648 1 98.81 81 PHE A N 1
ATOM 664 C CA . PHE A 1 81 ? -5.086 18.359 11.711 1 98.81 81 PHE A CA 1
ATOM 665 C C . PHE A 1 81 ? -3.734 17.688 11.953 1 98.81 81 PHE A C 1
ATOM 667 O O . PHE A 1 81 ? -3.672 16.531 12.359 1 98.81 81 PHE A O 1
ATOM 674 N N . SER A 1 82 ? -2.682 18.359 11.641 1 98.88 82 SER A N 1
ATOM 675 C CA . SER A 1 82 ? -1.335 18.094 12.141 1 98.88 82 SER A CA 1
ATOM 676 C C . SER A 1 82 ? -0.84 19.234 13.023 1 98.88 82 SER A C 1
ATOM 678 O O . SER A 1 82 ? -1.156 20.406 12.773 1 98.88 82 SER A O 1
ATOM 680 N N . ALA A 1 83 ? -0.123 18.875 14.055 1 98.88 83 ALA A N 1
ATOM 681 C CA . ALA A 1 83 ? 0.46 19.812 15.008 1 98.88 83 ALA A CA 1
ATOM 682 C C . ALA A 1 83 ? 1.981 19.703 15.039 1 98.88 83 ALA A C 1
ATOM 684 O O . ALA A 1 83 ? 2.521 18.594 15.102 1 98.88 83 ALA A O 1
ATOM 685 N N . TYR A 1 84 ? 2.658 20.812 14.992 1 98.88 84 TYR A N 1
ATOM 686 C CA . TYR A 1 84 ? 4.117 20.781 15.023 1 98.88 84 TYR A CA 1
ATOM 687 C C . TYR A 1 84 ? 4.672 22.062 15.641 1 98.88 84 TYR A C 1
ATOM 689 O O . TYR A 1 84 ? 3.947 23.031 15.812 1 98.88 84 TYR A O 1
ATOM 697 N N . ARG A 1 85 ? 5.891 21.984 16.016 1 98.5 85 ARG A N 1
ATOM 698 C CA . ARG A 1 85 ? 6.645 23.141 16.484 1 98.5 85 ARG A CA 1
ATOM 699 C C . ARG A 1 85 ? 7.508 23.719 15.375 1 98.5 85 ARG A C 1
ATOM 701 O O . ARG A 1 85 ? 8.211 22.984 14.68 1 98.5 85 ARG A O 1
ATOM 708 N N . TYR A 1 86 ? 7.379 24.984 15.188 1 98.75 86 TYR A N 1
ATOM 709 C CA . TYR A 1 86 ? 8.273 25.672 14.258 1 98.75 86 TYR A CA 1
ATOM 710 C C . TYR A 1 86 ? 9.508 26.188 14.977 1 98.75 86 TYR A C 1
ATOM 712 O O . TYR A 1 86 ? 9.391 27.016 15.891 1 98.75 86 TYR A O 1
ATOM 720 N N . THR A 1 87 ? 10.672 25.734 14.602 1 98.38 87 THR A N 1
ATOM 721 C CA . THR A 1 87 ? 11.922 26.125 15.25 1 98.38 87 THR A CA 1
ATOM 722 C C . THR A 1 87 ? 12.93 26.641 14.227 1 98.38 87 THR A C 1
ATOM 724 O O . THR A 1 87 ? 14.125 26.719 14.508 1 98.38 87 THR A O 1
ATOM 727 N N . GLY A 1 88 ? 12.469 26.906 13.086 1 97.19 88 GLY A N 1
ATOM 728 C CA . GLY A 1 88 ? 13.297 27.328 11.969 1 97.19 88 GLY A CA 1
ATOM 729 C C . GLY A 1 88 ? 12.984 26.594 10.68 1 97.19 88 GLY A C 1
ATOM 730 O O . GLY A 1 88 ? 12.023 25.828 10.609 1 97.19 88 GLY A O 1
ATOM 731 N N . SER A 1 89 ? 13.742 26.953 9.625 1 94.5 89 SER A N 1
ATOM 732 C CA . SER A 1 89 ? 13.438 26.328 8.344 1 94.5 89 SER A CA 1
ATOM 733 C C . SER A 1 89 ? 14.719 25.922 7.609 1 94.5 89 SER A C 1
ATOM 735 O O . SER A 1 89 ? 15.734 26.609 7.707 1 94.5 89 SER A O 1
ATOM 737 N N . TYR A 1 90 ? 14.578 24.766 7.027 1 89.5 90 TYR A N 1
ATOM 738 C CA . TYR A 1 90 ? 15.586 24.172 6.164 1 89.5 90 TYR A CA 1
ATOM 739 C C . TYR A 1 90 ? 15.266 24.422 4.695 1 89.5 90 TYR A C 1
ATOM 741 O O . TYR A 1 90 ? 14.102 24.422 4.301 1 89.5 90 TYR A O 1
ATOM 749 N N . LYS A 1 91 ? 16.328 24.844 3.932 1 89.56 91 LYS A N 1
ATOM 750 C CA . LYS A 1 91 ? 16.109 25.031 2.498 1 89.56 91 LYS A CA 1
ATOM 751 C C . LYS A 1 91 ? 16.234 23.703 1.748 1 89.56 91 LYS A C 1
ATOM 753 O O . LYS A 1 91 ? 17.141 22.906 2.018 1 89.56 91 LYS A O 1
ATOM 758 N N . GLY A 1 92 ? 15.227 23.453 0.882 1 91.69 92 GLY A N 1
ATOM 759 C CA . GLY A 1 92 ? 15.266 22.25 0.056 1 91.69 92 GLY A CA 1
ATOM 760 C C . GLY A 1 92 ? 14.008 21.422 0.162 1 91.69 92 GLY A C 1
ATOM 761 O O . GLY A 1 92 ? 13.203 21.609 1.073 1 91.69 92 GLY A O 1
ATOM 762 N N . ARG A 1 93 ? 13.875 20.516 -0.79 1 92.5 93 ARG A N 1
ATOM 763 C CA . ARG A 1 93 ? 12.758 19.562 -0.826 1 92.5 93 ARG A CA 1
ATOM 764 C C . ARG A 1 93 ? 13.258 18.141 -1.045 1 92.5 93 ARG A C 1
ATOM 766 O O . ARG A 1 93 ? 13.758 17.812 -2.123 1 92.5 93 ARG A O 1
ATOM 773 N N . PRO A 1 94 ? 13.148 17.328 0.005 1 94.5 94 PRO A N 1
ATOM 774 C CA . PRO A 1 94 ? 13.562 15.945 -0.174 1 94.5 94 PRO A CA 1
ATOM 775 C C . PRO A 1 94 ? 12.836 15.25 -1.323 1 94.5 94 PRO A C 1
ATOM 777 O O . PRO A 1 94 ? 11.656 15.523 -1.559 1 94.5 94 PRO A O 1
ATOM 780 N N . HIS A 1 95 ? 13.562 14.43 -2.031 1 93.69 95 HIS A N 1
ATOM 781 C CA . HIS A 1 95 ? 12.977 13.562 -3.045 1 93.69 95 HIS A CA 1
ATOM 782 C C . HIS A 1 95 ? 12.945 12.109 -2.572 1 93.69 95 HIS A C 1
ATOM 784 O O . HIS A 1 95 ? 13.883 11.352 -2.807 1 93.69 95 HIS A O 1
ATOM 790 N N . ILE A 1 96 ? 11.961 11.797 -1.901 1 93.38 96 ILE A N 1
ATOM 791 C CA . ILE A 1 96 ? 11.789 10.461 -1.35 1 93.38 96 ILE A CA 1
ATOM 792 C C . ILE A 1 96 ? 10.391 9.945 -1.666 1 93.38 96 ILE A C 1
ATOM 794 O O . ILE A 1 96 ? 9.477 10.727 -1.942 1 93.38 96 ILE A O 1
ATOM 798 N N . PRO A 1 97 ? 10.227 8.633 -1.69 1 90.94 97 PRO A N 1
ATOM 799 C CA . PRO A 1 97 ? 8.867 8.117 -1.868 1 90.94 97 PRO A CA 1
ATOM 800 C C . PRO A 1 97 ? 7.934 8.5 -0.722 1 90.94 97 PRO A C 1
ATOM 802 O O . PRO A 1 97 ? 8.383 8.656 0.418 1 90.94 97 PRO A O 1
ATOM 805 N N . TRP A 1 98 ? 6.723 8.656 -1.052 1 94.88 98 TRP A N 1
ATOM 806 C CA . TRP A 1 98 ? 5.723 8.961 -0.036 1 94.88 98 TRP A CA 1
ATOM 807 C C . TRP A 1 98 ? 5.543 7.781 0.92 1 94.88 98 TRP A C 1
ATOM 809 O O . TRP A 1 98 ? 5.52 6.625 0.495 1 94.88 98 TRP A O 1
ATOM 819 N N . MET A 1 99 ? 5.359 8.117 2.178 1 96.88 99 MET A N 1
ATOM 820 C CA . MET A 1 99 ? 5.281 7.09 3.213 1 96.88 99 MET A CA 1
ATOM 821 C C . MET A 1 99 ? 3.861 6.965 3.75 1 96.88 99 MET A C 1
ATOM 823 O O . MET A 1 99 ? 2.984 7.75 3.385 1 96.88 99 MET A O 1
ATOM 827 N N . ILE A 1 100 ? 3.641 5.91 4.5 1 96.5 100 ILE A N 1
ATOM 828 C CA . ILE A 1 100 ? 2.377 5.66 5.188 1 96.5 100 ILE A CA 1
ATOM 829 C C . ILE A 1 100 ? 2.639 5.395 6.668 1 96.5 100 ILE A C 1
ATOM 831 O O . ILE A 1 100 ? 3.791 5.383 7.109 1 96.5 100 ILE A O 1
ATOM 835 N N . GLU A 1 101 ? 1.558 5.344 7.441 1 96.25 101 GLU A N 1
ATOM 836 C CA . GLU A 1 101 ? 1.574 4.965 8.852 1 96.25 101 GLU A CA 1
ATOM 837 C C . GLU A 1 101 ? 1.158 3.508 9.039 1 96.25 101 GLU A C 1
ATOM 839 O O . GLU A 1 101 ? -0.034 3.195 9.055 1 96.25 101 GLU A O 1
ATOM 844 N N . PRO A 1 102 ? 2.17 2.607 9.281 1 92.81 102 PRO A N 1
ATOM 845 C CA . PRO A 1 102 ? 1.841 1.182 9.328 1 92.81 102 PRO A CA 1
ATOM 846 C C . PRO A 1 102 ? 0.839 0.842 10.43 1 92.81 102 PRO A C 1
ATOM 848 O O . PRO A 1 102 ? 0.008 -0.053 10.258 1 92.81 102 PRO A O 1
ATOM 851 N N . GLN A 1 103 ? 0.828 1.562 11.414 1 91.56 103 GLN A N 1
ATOM 852 C CA . GLN A 1 103 ? 0.033 1.234 12.594 1 91.56 103 GLN A CA 1
ATOM 853 C C . GLN A 1 103 ? -1.455 1.447 12.328 1 91.56 103 GLN A C 1
ATOM 855 O O . GLN A 1 103 ? -2.297 1.018 13.125 1 91.56 103 GLN A O 1
ATOM 860 N N . LEU A 1 104 ? -1.817 2.076 11.266 1 93.81 104 LEU A N 1
ATOM 861 C CA . LEU A 1 104 ? -3.223 2.307 10.953 1 93.81 104 LEU A CA 1
ATOM 862 C C . LEU A 1 104 ? -3.852 1.065 10.328 1 93.81 104 LEU A C 1
ATOM 864 O O . LEU A 1 104 ? -5.074 0.984 10.195 1 93.81 104 LEU A O 1
ATOM 868 N N . GLU A 1 105 ? -3.008 0.111 9.969 1 90.31 105 GLU A N 1
ATOM 869 C CA . GLU A 1 105 ? -3.504 -1.058 9.25 1 90.31 105 GLU A CA 1
ATOM 870 C C . GLU A 1 105 ? -3.562 -2.283 10.156 1 90.31 105 GLU A C 1
ATOM 872 O O . GLU A 1 105 ? -2.951 -2.299 11.227 1 90.31 105 GLU A O 1
ATOM 877 N N . THR A 1 106 ? -4.406 -3.234 9.688 1 82.19 106 THR A N 1
ATOM 878 C CA . THR A 1 106 ? -4.508 -4.5 10.414 1 82.19 106 THR A CA 1
ATOM 879 C C . THR A 1 106 ? -3.598 -5.555 9.789 1 82.19 106 THR A C 1
ATOM 881 O O . THR A 1 106 ? -3.322 -5.512 8.586 1 82.19 106 THR A O 1
ATOM 884 N N . TYR A 1 107 ? -3.125 -6.457 10.664 1 78.75 107 TYR A N 1
ATOM 885 C CA . TYR A 1 107 ? -2.193 -7.488 10.219 1 78.75 107 TYR A CA 1
ATOM 886 C C . TYR A 1 107 ? -2.812 -8.875 10.352 1 78.75 107 TYR A C 1
ATOM 888 O O . TYR A 1 107 ? -2.355 -9.695 11.148 1 78.75 107 TYR A O 1
ATOM 896 N N . ASP A 1 108 ? -3.783 -9.102 9.508 1 83 108 ASP A N 1
ATOM 897 C CA . ASP A 1 108 ? -4.449 -10.398 9.531 1 83 108 ASP A CA 1
ATOM 898 C C . ASP A 1 108 ? -3.973 -11.273 8.375 1 83 108 ASP A C 1
ATOM 900 O O . ASP A 1 108 ? -3.223 -10.82 7.508 1 83 108 ASP A O 1
ATOM 904 N N . ALA A 1 109 ? -4.324 -12.562 8.453 1 88.44 109 ALA A N 1
ATOM 905 C CA . ALA A 1 109 ? -3.85 -13.555 7.492 1 88.44 109 ALA A CA 1
ATOM 906 C C . ALA A 1 109 ? -4.609 -13.453 6.172 1 88.44 109 ALA A C 1
ATOM 908 O O . ALA A 1 109 ? -4.172 -13.992 5.152 1 88.44 109 ALA A O 1
ATOM 909 N N . ALA A 1 110 ? -5.723 -12.812 6.152 1 94 110 ALA A N 1
ATOM 910 C CA . ALA A 1 110 ? -6.527 -12.727 4.938 1 94 110 ALA A CA 1
ATOM 911 C C . ALA A 1 110 ? -6.016 -11.625 4.016 1 94 110 ALA A C 1
ATOM 913 O O . ALA A 1 110 ? -5.664 -10.539 4.477 1 94 110 ALA A O 1
ATOM 914 N N . MET A 1 111 ? -5.906 -11.906 2.725 1 96.31 111 MET A N 1
ATOM 915 C CA . MET A 1 111 ? -5.57 -10.883 1.742 1 96.31 111 MET A CA 1
ATOM 916 C C . MET A 1 111 ? -6.605 -9.766 1.749 1 96.31 111 MET A C 1
ATOM 918 O O . MET A 1 111 ? -7.781 -10.008 2.027 1 96.31 111 MET A O 1
ATOM 922 N N . ARG A 1 112 ? -6.184 -8.578 1.432 1 94.5 112 ARG A N 1
ATOM 923 C CA . ARG A 1 112 ? -7.062 -7.414 1.388 1 94.5 112 ARG A CA 1
ATOM 924 C C . ARG A 1 112 ? -6.453 -6.297 0.55 1 94.5 112 ARG A C 1
ATOM 926 O O . ARG A 1 112 ? -5.297 -6.387 0.136 1 94.5 112 ARG A O 1
ATOM 933 N N . GLN A 1 113 ? -7.262 -5.277 0.358 1 93.5 113 GLN A N 1
ATOM 934 C CA . GLN A 1 113 ? -6.75 -4.074 -0.292 1 93.5 113 GLN A CA 1
ATOM 935 C C . GLN A 1 113 ? -5.691 -3.393 0.57 1 93.5 113 GLN A C 1
ATOM 937 O O . GLN A 1 113 ? -5.781 -3.404 1.799 1 93.5 113 GLN A O 1
ATOM 942 N N . PRO A 1 114 ? -4.691 -2.812 -0.111 1 92.94 114 PRO A N 1
ATOM 943 C CA . PRO A 1 114 ? -3.703 -2.074 0.679 1 92.94 114 PRO A CA 1
ATOM 944 C C . PRO A 1 114 ? -4.266 -0.782 1.269 1 92.94 114 PRO A C 1
ATOM 946 O O . PRO A 1 114 ? -5.094 -0.121 0.638 1 92.94 114 PRO A O 1
ATOM 949 N N . CYS A 1 115 ? -3.826 -0.386 2.428 1 93.56 115 CYS A N 1
ATOM 950 C CA . CYS A 1 115 ? -4.082 0.903 3.061 1 93.56 115 CYS A CA 1
ATOM 951 C C . CYS A 1 115 ? -5.574 1.196 3.119 1 93.56 115 CYS A C 1
ATOM 953 O O . CYS A 1 115 ? -6.02 2.258 2.678 1 93.56 115 CYS A O 1
ATOM 955 N N . VAL A 1 116 ? -6.27 0.306 3.758 1 93.44 116 VAL A N 1
ATOM 956 C CA . VAL A 1 116 ? -7.719 0.43 3.863 1 93.44 116 VAL A CA 1
ATOM 957 C C . VAL A 1 116 ? -8.07 1.598 4.781 1 93.44 116 VAL A C 1
ATOM 959 O O . VAL A 1 116 ? -9.094 2.262 4.59 1 93.44 116 VAL A O 1
ATOM 962 N N . ASN A 1 117 ? -7.195 1.993 5.703 1 95.62 117 ASN A N 1
ATOM 963 C CA . ASN A 1 117 ? -7.512 2.988 6.723 1 95.62 117 ASN A CA 1
ATOM 964 C C . ASN A 1 117 ? -6.777 4.301 6.473 1 95.62 117 ASN A C 1
ATOM 966 O O . ASN A 1 117 ? -6.773 5.188 7.328 1 95.62 117 ASN A O 1
ATOM 970 N N . GLN A 1 118 ? -6.133 4.406 5.367 1 97.12 118 GLN A N 1
ATOM 971 C CA . GLN A 1 118 ? -5.355 5.605 5.074 1 97.12 118 GLN A CA 1
ATOM 972 C C . GLN A 1 118 ? -5.16 5.781 3.568 1 97.12 118 GLN A C 1
ATOM 974 O O . GLN A 1 118 ? -5.406 4.855 2.795 1 97.12 118 GLN A O 1
ATOM 979 N N . ALA A 1 119 ? -4.777 6.938 3.156 1 96.62 119 ALA A N 1
ATOM 980 C CA . ALA A 1 119 ? -4.418 7.168 1.761 1 96.62 119 ALA A CA 1
ATOM 981 C C . ALA A 1 119 ? -3.131 6.434 1.398 1 96.62 119 ALA A C 1
ATOM 983 O O . ALA A 1 119 ? -2.316 6.125 2.273 1 96.62 119 ALA A O 1
ATOM 984 N N . PHE A 1 120 ? -2.957 6.113 0.176 1 92.06 120 PHE A N 1
ATOM 985 C CA . PHE A 1 120 ? -1.722 5.531 -0.338 1 92.06 120 PHE A CA 1
ATOM 986 C C . PHE A 1 120 ? -1.363 6.133 -1.691 1 92.06 120 PHE A C 1
ATOM 988 O O . PHE A 1 120 ? -2.188 6.805 -2.316 1 92.06 120 PHE A O 1
ATOM 995 N N . PRO A 1 121 ? -0.121 5.973 -2.111 1 89.06 121 PRO A N 1
ATOM 996 C CA . PRO A 1 121 ? 0.34 6.672 -3.312 1 89.06 121 PRO A CA 1
ATOM 997 C C . PRO A 1 121 ? -0.545 6.406 -4.527 1 89.06 121 PRO A C 1
ATOM 999 O O . PRO A 1 121 ? -0.758 7.301 -5.348 1 89.06 121 PRO A O 1
ATOM 1002 N N . GLY A 1 122 ? -1.069 5.309 -4.664 1 84.81 122 GLY A N 1
ATOM 1003 C CA . GLY A 1 122 ? -1.897 4.941 -5.801 1 84.81 122 GLY A CA 1
ATOM 1004 C C . GLY A 1 122 ? -3.158 5.777 -5.918 1 84.81 122 GLY A C 1
ATOM 1005 O O . GLY A 1 122 ? -3.709 5.934 -7.008 1 84.81 122 GLY A O 1
ATOM 1006 N N . ASP A 1 123 ? -3.615 6.312 -4.824 1 89.94 123 ASP A N 1
ATOM 1007 C CA . ASP A 1 123 ? -4.805 7.16 -4.844 1 89.94 123 ASP A CA 1
ATOM 1008 C C . ASP A 1 123 ? -4.578 8.398 -5.707 1 89.94 123 ASP A C 1
ATOM 1010 O O . ASP A 1 123 ? -5.508 8.898 -6.348 1 89.94 123 ASP A O 1
ATOM 1014 N N . TYR A 1 124 ? -3.414 8.859 -5.727 1 86.94 124 TYR A N 1
ATOM 1015 C CA . TYR A 1 124 ? -3.092 10.109 -6.402 1 86.94 124 TYR A CA 1
ATOM 1016 C C . TYR A 1 124 ? -2.633 9.852 -7.832 1 86.94 124 TYR A C 1
ATOM 1018 O O . TYR A 1 124 ? -2.529 10.781 -8.633 1 86.94 124 TYR A O 1
ATOM 1026 N N . TRP A 1 125 ? -2.309 8.648 -8.219 1 75.88 125 TRP A N 1
ATOM 1027 C CA . TRP A 1 125 ? -1.899 8.305 -9.57 1 75.88 125 TRP A CA 1
ATOM 1028 C C . TRP A 1 125 ? -3.113 8.055 -10.461 1 75.88 125 TRP A C 1
ATOM 1030 O O . TRP A 1 125 ? -3.068 8.312 -11.672 1 75.88 125 TRP A O 1
ATOM 1040 N N . ALA A 1 126 ? -4.07 7.441 -9.938 1 59.88 126 ALA A N 1
ATOM 1041 C CA . ALA A 1 126 ? -5.25 7.039 -10.695 1 59.88 126 ALA A CA 1
ATOM 1042 C C . ALA A 1 126 ? -5.922 8.242 -11.344 1 59.88 126 ALA A C 1
ATOM 1044 O O . ALA A 1 126 ? -6.871 8.086 -12.125 1 59.88 126 ALA A O 1
ATOM 1045 N N . GLN A 1 127 ? -5.336 9.336 -11.211 1 53.5 127 GLN A N 1
ATOM 1046 C CA . GLN A 1 127 ? -5.996 10.508 -11.781 1 53.5 127 GLN A CA 1
ATOM 1047 C C . GLN A 1 127 ? -5.887 10.516 -13.305 1 53.5 127 GLN A C 1
ATOM 1049 O O . GLN A 1 127 ? -4.828 10.203 -13.859 1 53.5 127 GLN A O 1
ATOM 1054 N N . LYS A 1 128 ? -7.016 10.016 -13.898 1 49.88 128 LYS A N 1
ATOM 1055 C CA . LYS A 1 128 ? -7.133 10.086 -15.352 1 49.88 128 LYS A CA 1
ATOM 1056 C C . LYS A 1 128 ? -6.695 11.453 -15.875 1 49.88 128 LYS A C 1
ATOM 1058 O O . LYS A 1 128 ? -6.977 12.477 -15.25 1 49.88 128 LYS A O 1
ATOM 1063 N N . PRO A 1 129 ? -5.637 11.5 -16.922 1 44.44 129 PRO A N 1
ATOM 1064 C CA . PRO A 1 129 ? -5.301 12.766 -17.594 1 44.44 129 PRO A CA 1
ATOM 1065 C C . PRO A 1 129 ? -6.531 13.602 -17.922 1 44.44 129 PRO A C 1
ATOM 1067 O O . PRO A 1 129 ? -6.418 14.664 -18.547 1 44.44 129 PRO A O 1
ATOM 1070 N N . MET A 1 130 ? -7.699 13.055 -17.906 1 40.41 130 MET A N 1
ATOM 1071 C CA . MET A 1 130 ? -8.625 14.023 -18.484 1 40.41 130 MET A CA 1
ATOM 1072 C C . MET A 1 130 ? -8.383 15.414 -17.906 1 40.41 130 MET A C 1
ATOM 1074 O O . MET A 1 130 ? -7.527 15.594 -17.047 1 40.41 130 MET A O 1
ATOM 1078 N N . ASN A 1 131 ? -9.562 16.344 -18.047 1 40.97 131 ASN A N 1
ATOM 1079 C CA . ASN A 1 131 ? -9.68 17.781 -17.891 1 40.97 131 ASN A CA 1
ATOM 1080 C C . ASN A 1 131 ? -9.156 18.25 -16.531 1 40.97 131 ASN A C 1
ATOM 1082 O O . ASN A 1 131 ? -9.156 19.438 -16.234 1 40.97 131 ASN A O 1
ATOM 1086 N N . GLN A 1 132 ? -9.547 17.609 -15.516 1 46.25 132 GLN A N 1
ATOM 1087 C CA . GLN A 1 132 ? -9.484 18.297 -14.234 1 46.25 132 GLN A CA 1
ATOM 1088 C C . GLN A 1 132 ? -8.047 18.375 -13.727 1 46.25 132 GLN A C 1
ATOM 1090 O O . GLN A 1 132 ? -7.254 17.469 -13.945 1 46.25 132 GLN A O 1
ATOM 1095 N N . ASP A 1 133 ? -7.695 19.594 -13.438 1 54.75 133 ASP A N 1
ATOM 1096 C CA . ASP A 1 133 ? -6.473 20.062 -12.789 1 54.75 133 ASP A CA 1
ATOM 1097 C C . ASP A 1 133 ? -5.973 19.062 -11.758 1 54.75 133 ASP A C 1
ATOM 1099 O O . ASP A 1 133 ? -6.734 18.609 -10.898 1 54.75 133 ASP A O 1
ATOM 1103 N N . ASN A 1 134 ? -4.867 18.266 -11.977 1 74.06 134 ASN A N 1
ATOM 1104 C CA . ASN A 1 134 ? -4.238 17.188 -11.211 1 74.06 134 ASN A CA 1
ATOM 1105 C C . ASN A 1 134 ? -4.125 17.547 -9.734 1 74.06 134 ASN A C 1
ATOM 1107 O O . ASN A 1 134 ? -3.6 18.609 -9.383 1 74.06 134 ASN A O 1
ATOM 1111 N N . LEU A 1 135 ? -5.027 17 -8.867 1 89.88 135 LEU A N 1
ATOM 1112 C CA . LEU A 1 135 ? -4.891 17.141 -7.422 1 89.88 135 LEU A CA 1
ATOM 1113 C C . LEU A 1 135 ? -3.496 16.703 -6.969 1 89.88 135 LEU A C 1
ATOM 1115 O O . LEU A 1 135 ? -2.916 15.773 -7.523 1 89.88 135 LEU A O 1
ATOM 1119 N N . THR A 1 136 ? -3.01 17.531 -6.16 1 93.19 136 THR A N 1
ATOM 1120 C CA . THR A 1 136 ? -1.69 17.25 -5.609 1 93.19 136 THR A CA 1
ATOM 1121 C C . THR A 1 136 ? -1.781 16.953 -4.113 1 93.19 136 THR A C 1
ATOM 1123 O O . THR A 1 136 ? -2.838 17.141 -3.506 1 93.19 136 THR A O 1
ATOM 1126 N N . ARG A 1 137 ? -0.772 16.438 -3.588 1 95.31 137 ARG A N 1
ATOM 1127 C CA . ARG A 1 137 ? -0.674 16.156 -2.16 1 95.31 137 ARG A CA 1
ATOM 1128 C C . ARG A 1 137 ? -0.305 17.406 -1.378 1 95.31 137 ARG A C 1
ATOM 1130 O O . ARG A 1 137 ? 0.858 17.812 -1.363 1 95.31 137 ARG A O 1
ATOM 1137 N N . GLY A 1 138 ? -1.259 17.984 -0.714 1 97.62 138 GLY A N 1
ATOM 1138 C CA . GLY A 1 138 ? -1.015 19.172 0.101 1 97.62 138 GLY A CA 1
ATOM 1139 C C . GLY A 1 138 ? -0.588 18.828 1.519 1 97.62 138 GLY A C 1
ATOM 1140 O O . GLY A 1 138 ? -1.287 18.109 2.229 1 97.62 138 GLY A O 1
ATOM 1141 N N . HIS A 1 139 ? 0.475 19.406 1.957 1 98.56 139 HIS A N 1
ATOM 1142 C CA . HIS A 1 139 ? 1.021 19.141 3.287 1 98.56 139 HIS A CA 1
ATOM 1143 C C . HIS A 1 139 ? 0.227 19.891 4.355 1 98.56 139 HIS A C 1
ATOM 1145 O O . HIS A 1 139 ? -0.209 21.016 4.141 1 98.56 139 HIS A O 1
ATOM 1151 N N . PHE A 1 140 ? 0.044 19.234 5.516 1 98.94 140 PHE A N 1
ATOM 1152 C CA . PHE A 1 140 ? -0.412 19.922 6.723 1 98.94 140 PHE A CA 1
ATOM 1153 C C . PHE A 1 140 ? 0.766 20.5 7.496 1 98.94 140 PHE A C 1
ATOM 1155 O O . PHE A 1 140 ? 0.778 21.688 7.809 1 98.94 140 PHE A O 1
ATOM 1162 N N . PHE A 1 141 ? 1.722 19.688 7.902 1 98.88 141 PHE A N 1
ATOM 1163 C CA . PHE A 1 141 ? 3.066 20.141 8.234 1 98.88 141 PHE A CA 1
ATOM 1164 C C . PHE A 1 141 ? 3.912 20.297 6.977 1 98.88 141 PHE A C 1
ATOM 1166 O O . PHE A 1 141 ? 4.426 19.312 6.445 1 98.88 141 PHE A O 1
ATOM 1173 N N . PRO A 1 142 ? 4.023 21.578 6.453 1 98.62 142 PRO A N 1
ATOM 1174 C CA . PRO A 1 142 ? 4.695 21.75 5.164 1 98.62 142 PRO A CA 1
ATOM 1175 C C . PRO A 1 142 ? 6.211 21.578 5.262 1 98.62 142 PRO A C 1
ATOM 1177 O O . PRO A 1 142 ? 6.812 21.953 6.277 1 98.62 142 PRO A O 1
ATOM 1180 N N . ASN A 1 143 ? 6.773 21.109 4.199 1 97.75 143 ASN A N 1
ATOM 1181 C CA . ASN A 1 143 ? 8.219 20.922 4.082 1 97.75 143 ASN A CA 1
ATOM 1182 C C . ASN A 1 143 ? 8.977 22.188 4.445 1 97.75 143 ASN A C 1
ATOM 1184 O O . ASN A 1 143 ? 10.008 22.141 5.125 1 97.75 143 ASN A O 1
ATOM 1188 N N . CYS A 1 144 ? 8.492 23.359 4.055 1 97.81 144 CYS A N 1
ATOM 1189 C CA . CYS A 1 144 ? 9.234 24.609 4.191 1 97.81 144 CYS A CA 1
ATOM 1190 C C . CYS A 1 144 ? 9.258 25.078 5.641 1 97.81 144 CYS A C 1
ATOM 1192 O O . CYS A 1 144 ? 9.969 26.031 5.98 1 97.81 144 CYS A O 1
ATOM 1194 N N . HIS A 1 145 ? 8.508 24.453 6.523 1 98.62 145 HIS A N 1
ATOM 1195 C CA . HIS A 1 145 ? 8.516 24.797 7.945 1 98.62 145 HIS A CA 1
ATOM 1196 C C . HIS A 1 145 ? 9.422 23.844 8.727 1 98.62 145 HIS A C 1
ATOM 1198 O O . HIS A 1 145 ? 9.539 23.969 9.945 1 98.62 145 HIS A O 1
ATOM 1204 N N . ALA A 1 146 ? 10.039 22.891 8.086 1 98.62 146 ALA A N 1
ATOM 1205 C CA . ALA A 1 146 ? 10.906 21.922 8.766 1 98.62 146 ALA A CA 1
ATOM 1206 C C . ALA A 1 146 ? 12.281 22.516 9.039 1 98.62 146 ALA A C 1
ATOM 1208 O O . ALA A 1 146 ? 12.891 23.125 8.164 1 98.62 146 ALA A O 1
ATOM 1209 N N . ALA A 1 147 ? 12.773 22.281 10.195 1 97.88 147 ALA A N 1
ATOM 1210 C CA . ALA A 1 147 ? 14 22.906 10.656 1 97.88 147 ALA A CA 1
ATOM 1211 C C . ALA A 1 147 ? 15.227 22.266 10.031 1 97.88 147 ALA A C 1
ATOM 1213 O O . ALA A 1 147 ? 16.312 22.859 9.992 1 97.88 147 ALA A O 1
ATOM 1214 N N . ASP A 1 148 ? 15.102 20.984 9.664 1 97.75 148 ASP A N 1
ATOM 1215 C CA . ASP A 1 148 ? 16.219 20.234 9.094 1 97.75 148 ASP A CA 1
ATOM 1216 C C . ASP A 1 148 ? 15.727 19.219 8.07 1 97.75 148 ASP A C 1
ATOM 1218 O O . ASP A 1 148 ? 14.516 19.031 7.891 1 97.75 148 ASP A O 1
ATOM 1222 N N . ARG A 1 149 ? 16.672 18.609 7.426 1 97.25 149 ARG A N 1
ATOM 1223 C CA . ARG A 1 149 ? 16.359 17.703 6.324 1 97.25 149 ARG A CA 1
ATOM 1224 C C . ARG A 1 149 ? 15.539 16.516 6.809 1 97.25 149 ARG A C 1
ATOM 1226 O O . ARG A 1 149 ? 14.586 16.094 6.145 1 97.25 149 ARG A O 1
ATOM 1233 N N . VAL A 1 150 ? 15.906 15.914 7.941 1 97.94 150 VAL A N 1
ATOM 1234 C CA . VAL A 1 150 ? 15.227 14.727 8.461 1 97.94 150 VAL A CA 1
ATOM 1235 C C . VAL A 1 150 ? 13.781 15.07 8.797 1 97.94 150 VAL A C 1
ATOM 1237 O O . VAL A 1 150 ? 12.867 14.297 8.5 1 97.94 150 VAL A O 1
ATOM 1240 N N . THR A 1 151 ? 13.547 16.219 9.383 1 98.31 151 THR A N 1
ATOM 1241 C CA . THR A 1 151 ? 12.188 16.672 9.664 1 98.31 151 THR A CA 1
ATOM 1242 C C . THR A 1 151 ? 11.422 16.922 8.367 1 98.31 151 THR A C 1
ATOM 1244 O O . THR A 1 151 ? 10.242 16.578 8.258 1 98.31 151 THR A O 1
ATOM 1247 N N . ALA A 1 152 ? 12.133 17.531 7.414 1 98.5 152 ALA A N 1
ATOM 1248 C CA . ALA A 1 152 ? 11.508 17.75 6.113 1 98.5 152 ALA A CA 1
ATOM 1249 C C . ALA A 1 152 ? 11.062 16.438 5.48 1 98.5 152 ALA A C 1
ATOM 1251 O O . ALA A 1 152 ? 9.945 16.328 4.984 1 98.5 152 ALA A O 1
ATOM 1252 N N . GLU A 1 153 ? 11.898 15.43 5.539 1 98.44 153 GLU A N 1
ATOM 1253 C CA . GLU A 1 153 ? 11.57 14.109 5.008 1 98.44 153 GLU A CA 1
ATOM 1254 C C . GLU A 1 153 ? 10.336 13.539 5.691 1 98.44 153 GLU A C 1
ATOM 1256 O O . GLU A 1 153 ? 9.484 12.93 5.035 1 98.44 153 GLU A O 1
ATOM 1261 N N . SER A 1 154 ? 10.18 13.781 6.945 1 98.5 154 SER A N 1
ATOM 1262 C CA . SER A 1 154 ? 9.07 13.219 7.715 1 98.5 154 SER A CA 1
ATOM 1263 C C . SER A 1 154 ? 7.734 13.797 7.27 1 98.5 154 SER A C 1
ATOM 1265 O O . SER A 1 154 ? 6.684 13.195 7.508 1 98.5 154 SER A O 1
ATOM 1267 N N . THR A 1 155 ? 7.742 14.938 6.629 1 98.69 155 THR A N 1
ATOM 1268 C CA . THR A 1 155 ? 6.492 15.555 6.203 1 98.69 155 THR A CA 1
ATOM 1269 C C . THR A 1 155 ? 5.922 14.844 4.98 1 98.69 155 THR A C 1
ATOM 1271 O O . THR A 1 155 ? 4.77 15.055 4.609 1 98.69 155 THR A O 1
ATOM 1274 N N . PHE A 1 156 ? 6.742 13.969 4.387 1 98.19 156 PHE A N 1
ATOM 1275 C CA . PHE A 1 156 ? 6.328 13.266 3.182 1 98.19 156 PHE A CA 1
ATOM 1276 C C . PHE A 1 156 ? 5.676 11.93 3.533 1 98.19 156 PHE A C 1
ATOM 1278 O O . PHE A 1 156 ? 6.078 10.883 3.027 1 98.19 156 PHE A O 1
ATOM 1285 N N . THR A 1 157 ? 4.719 11.984 4.359 1 98.44 157 THR A N 1
ATOM 1286 C CA . THR A 1 157 ? 3.812 10.891 4.691 1 98.44 157 THR A CA 1
ATOM 1287 C C . THR A 1 157 ? 2.371 11.258 4.348 1 98.44 157 THR A C 1
ATOM 1289 O O . THR A 1 157 ? 1.959 12.398 4.527 1 98.44 157 THR A O 1
ATOM 1292 N N . LEU A 1 158 ? 1.651 10.289 3.881 1 98.19 158 LEU A N 1
ATOM 1293 C CA . LEU A 1 158 ? 0.315 10.57 3.363 1 98.19 158 LEU A CA 1
ATOM 1294 C C . LEU A 1 158 ? -0.661 10.852 4.5 1 98.19 158 LEU A C 1
ATOM 1296 O O . LEU A 1 158 ? -1.746 11.391 4.277 1 98.19 158 LEU A O 1
ATOM 1300 N N . THR A 1 159 ? -0.272 10.539 5.746 1 98.62 159 THR A N 1
ATOM 1301 C CA . THR A 1 159 ? -1.068 10.914 6.91 1 98.62 159 THR A CA 1
ATOM 1302 C C . THR A 1 159 ? -0.891 12.391 7.238 1 98.62 159 THR A C 1
ATOM 1304 O O . THR A 1 159 ? -1.532 12.914 8.148 1 98.62 159 THR A O 1
ATOM 1307 N N . ASN A 1 160 ? -0.066 13.094 6.492 1 98.81 160 ASN A N 1
ATOM 1308 C CA . ASN A 1 160 ? 0.169 14.523 6.645 1 98.81 160 ASN A CA 1
ATOM 1309 C C . ASN A 1 160 ? -0.25 15.305 5.402 1 98.81 160 ASN A C 1
ATOM 1311 O O . ASN A 1 160 ? 0.249 16.406 5.152 1 98.81 160 ASN A O 1
ATOM 1315 N N . THR A 1 161 ? -1.099 14.688 4.57 1 98.69 161 THR A N 1
ATOM 1316 C CA . THR A 1 161 ? -1.483 15.352 3.33 1 98.69 161 THR A CA 1
ATOM 1317 C C . THR A 1 161 ? -2.971 15.156 3.053 1 98.69 161 THR A C 1
ATOM 1319 O O . THR A 1 161 ? -3.617 14.305 3.664 1 98.69 161 THR A O 1
ATOM 1322 N N . ALA A 1 162 ? -3.482 15.938 2.217 1 98.44 162 ALA A N 1
ATOM 1323 C CA . ALA A 1 162 ? -4.793 15.797 1.587 1 98.44 162 ALA A CA 1
ATOM 1324 C C . ALA A 1 162 ? -4.75 16.219 0.123 1 98.44 162 ALA A C 1
ATOM 1326 O O . ALA A 1 162 ? -3.83 16.938 -0.295 1 98.44 162 ALA A O 1
ATOM 1327 N N . PRO A 1 163 ? -5.707 15.719 -0.696 1 96.94 163 PRO A N 1
ATOM 1328 C CA . PRO A 1 163 ? -5.77 16.203 -2.078 1 96.94 163 PRO A CA 1
ATOM 1329 C C . PRO A 1 163 ? -6.047 17.703 -2.17 1 96.94 163 PRO A C 1
ATOM 1331 O O . PRO A 1 163 ? -7.059 18.172 -1.649 1 96.94 163 PRO A O 1
ATOM 1334 N N . HIS A 1 164 ? -5.113 18.375 -2.791 1 96 164 HIS A N 1
ATOM 1335 C CA . HIS A 1 164 ? -5.234 19.812 -2.986 1 96 164 HIS A CA 1
ATOM 1336 C C . HIS A 1 164 ? -5.41 20.156 -4.461 1 96 164 HIS A C 1
ATOM 1338 O O . HIS A 1 164 ? -4.766 19.562 -5.324 1 96 164 HIS A O 1
ATOM 1344 N N . GLU A 1 165 ? -6.262 21.141 -4.664 1 92.94 165 GLU A N 1
ATOM 1345 C CA . GLU A 1 165 ? -6.328 21.766 -5.98 1 92.94 165 GLU A CA 1
ATOM 1346 C C . GLU A 1 165 ? -5.102 22.625 -6.242 1 92.94 165 GLU A C 1
ATOM 1348 O O . GLU A 1 165 ? -4.129 22.578 -5.488 1 92.94 165 GLU A O 1
ATOM 1353 N N . SER A 1 166 ? -5.125 23.469 -7.293 1 91.75 166 SER A N 1
ATOM 1354 C CA . SER A 1 166 ? -3.965 24.234 -7.746 1 91.75 166 SER A CA 1
ATOM 1355 C C . SER A 1 166 ? -3.582 25.297 -6.734 1 91.75 166 SER A C 1
ATOM 1357 O O . SER A 1 166 ? -2.475 25.844 -6.785 1 91.75 166 SER A O 1
ATOM 1359 N N . PHE A 1 167 ? -4.414 25.609 -5.742 1 93.75 167 PHE A N 1
ATOM 1360 C CA . PHE A 1 167 ? -4.055 26.609 -4.742 1 93.75 167 PHE A CA 1
ATOM 1361 C C . PHE A 1 167 ? -2.84 26.156 -3.939 1 93.75 167 PHE A C 1
ATOM 1363 O O . PHE A 1 167 ? -2.174 26.969 -3.299 1 93.75 167 PHE A O 1
ATOM 1370 N N . ASN A 1 168 ? -2.617 24.859 -3.928 1 93.69 168 ASN A N 1
ATOM 1371 C CA . ASN A 1 168 ? -1.452 24.281 -3.264 1 93.69 168 ASN A CA 1
ATOM 1372 C C . ASN A 1 168 ? -0.155 24.906 -3.768 1 93.69 168 ASN A C 1
ATOM 1374 O O . ASN A 1 168 ? 0.809 25.047 -3.012 1 93.69 168 ASN A O 1
ATOM 1378 N N . LYS A 1 169 ? -0.137 25.266 -5.012 1 91.69 169 LYS A N 1
ATOM 1379 C CA . LYS A 1 169 ? 1.026 25.906 -5.621 1 91.69 169 LYS A CA 1
ATOM 1380 C C . LYS A 1 169 ? 0.81 27.406 -5.777 1 91.69 169 LYS A C 1
ATOM 1382 O O . LYS A 1 169 ? 1.663 28.109 -6.324 1 91.69 169 LYS A O 1
ATOM 1387 N N . GLY A 1 170 ? -0.302 27.859 -5.328 1 93.25 170 GLY A N 1
ATOM 1388 C CA . GLY A 1 170 ? -0.682 29.25 -5.434 1 93.25 170 GLY A CA 1
ATOM 1389 C C . GLY A 1 170 ? -0.806 29.938 -4.086 1 93.25 170 GLY A C 1
ATOM 1390 O O . GLY A 1 170 ? 0.175 30.047 -3.348 1 93.25 170 GLY A O 1
ATOM 1391 N N . SER A 1 171 ? -2.027 30.266 -3.75 1 95.06 171 SER A N 1
ATOM 1392 C CA . SER A 1 171 ? -2.258 31.094 -2.564 1 95.06 171 SER A CA 1
ATOM 1393 C C . SER A 1 171 ? -1.859 30.344 -1.294 1 95.06 171 SER A C 1
ATOM 1395 O O . SER A 1 171 ? -1.392 30.953 -0.332 1 95.06 171 SER A O 1
ATOM 1397 N N . TRP A 1 172 ? -2.074 29.078 -1.281 1 96.88 172 TRP A N 1
ATOM 1398 C CA . TRP A 1 172 ? -1.741 28.312 -0.082 1 96.88 172 TRP A CA 1
ATOM 1399 C C . TRP A 1 172 ? -0.23 28.234 0.105 1 96.88 172 TRP A C 1
ATOM 1401 O O . TRP A 1 172 ? 0.274 28.391 1.219 1 96.88 172 TRP A O 1
ATOM 1411 N N . ASN A 1 173 ? 0.441 27.953 -0.964 1 95.25 173 ASN A N 1
ATOM 1412 C CA . ASN A 1 173 ? 1.898 27.969 -0.907 1 95.25 173 ASN A CA 1
ATOM 1413 C C . ASN A 1 173 ? 2.426 29.312 -0.43 1 95.25 173 ASN A C 1
ATOM 1415 O O . ASN A 1 173 ? 3.338 29.375 0.398 1 95.25 173 ASN A O 1
ATOM 1419 N N . LYS A 1 174 ? 1.896 30.344 -0.946 1 96.06 174 LYS A N 1
ATOM 1420 C CA . LYS A 1 174 ? 2.287 31.688 -0.523 1 96.06 174 LYS A CA 1
ATOM 1421 C C . LYS A 1 174 ? 2.029 31.891 0.967 1 96.06 174 LYS A C 1
ATOM 1423 O O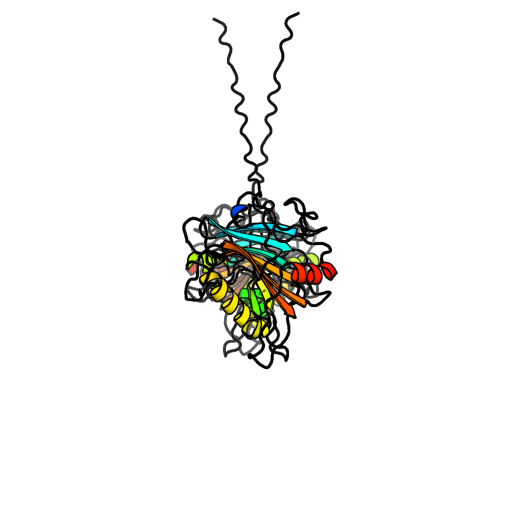 . LYS A 1 174 ? 2.824 32.531 1.658 1 96.06 174 LYS A O 1
ATOM 1428 N N . THR A 1 175 ? 0.93 31.406 1.389 1 97.31 175 THR A N 1
ATOM 1429 C CA . THR A 1 175 ? 0.587 31.5 2.803 1 97.31 175 THR A CA 1
ATOM 1430 C C . THR A 1 175 ? 1.625 30.781 3.662 1 97.31 175 THR A C 1
ATOM 1432 O O . THR A 1 175 ? 2.068 31.312 4.684 1 97.31 175 THR A O 1
ATOM 1435 N N . GLU A 1 176 ? 2.031 29.562 3.271 1 97.12 176 GLU A N 1
ATOM 1436 C CA . GLU A 1 176 ? 3.049 28.828 4.004 1 97.12 176 GLU A CA 1
ATOM 1437 C C . GLU A 1 176 ? 4.34 29.625 4.133 1 97.12 176 GLU A C 1
ATOM 1439 O O . GLU A 1 176 ? 4.945 29.672 5.207 1 97.12 176 GLU A O 1
ATOM 1444 N N . ILE A 1 177 ? 4.691 30.297 3.084 1 96.38 177 ILE A N 1
ATOM 1445 C CA . ILE A 1 177 ? 5.918 31.078 3.045 1 96.38 177 ILE A CA 1
ATOM 1446 C C . ILE A 1 177 ? 5.766 32.312 3.934 1 96.38 177 ILE A C 1
ATOM 1448 O O . ILE A 1 177 ? 6.668 32.656 4.703 1 96.38 177 ILE A O 1
ATOM 1452 N N . THR A 1 178 ? 4.641 32.969 3.832 1 96.25 178 THR A N 1
ATOM 1453 C CA . THR A 1 178 ? 4.383 34.188 4.617 1 96.25 178 THR A CA 1
ATOM 1454 C C . THR A 1 178 ? 4.352 33.844 6.105 1 96.25 178 THR A C 1
ATOM 1456 O O . THR A 1 178 ? 4.902 34.594 6.922 1 96.25 178 THR A O 1
ATOM 1459 N N . VAL A 1 179 ? 3.73 32.812 6.441 1 97.62 179 VAL A N 1
ATOM 1460 C CA . VAL A 1 179 ? 3.648 32.375 7.832 1 97.62 179 VAL A CA 1
ATOM 1461 C C . VAL A 1 179 ? 5.047 32.062 8.367 1 97.62 179 VAL A C 1
ATOM 1463 O O . VAL A 1 179 ? 5.398 32.469 9.477 1 97.62 179 VAL A O 1
ATOM 1466 N N . ARG A 1 180 ? 5.84 31.344 7.602 1 98 180 ARG A N 1
ATOM 1467 C CA . ARG A 1 180 ? 7.23 31.078 7.957 1 98 180 ARG A CA 1
ATOM 1468 C C . ARG A 1 180 ? 7.977 32.375 8.242 1 98 180 ARG A C 1
ATOM 1470 O O . ARG A 1 180 ? 8.656 32.5 9.266 1 98 180 ARG A O 1
ATOM 1477 N N . SER A 1 181 ? 7.883 33.375 7.348 1 97.31 181 SER A N 1
ATOM 1478 C CA . SER A 1 181 ? 8.562 34.656 7.488 1 97.31 181 SER A CA 1
ATOM 1479 C C . SER A 1 181 ? 8.117 35.375 8.758 1 97.31 181 SER A C 1
ATOM 1481 O O . SER A 1 181 ? 8.945 35.938 9.469 1 97.31 181 SER A O 1
ATOM 1483 N N . THR A 1 182 ? 6.816 35.312 9 1 96.94 182 THR A N 1
ATOM 1484 C CA . THR A 1 182 ? 6.27 35.969 10.188 1 96.94 182 THR A CA 1
ATOM 1485 C C . THR A 1 182 ? 6.832 35.344 11.461 1 96.94 182 THR A C 1
ATOM 1487 O O . THR A 1 182 ? 7.297 36.031 12.359 1 96.94 182 THR A O 1
ATOM 1490 N N . MET A 1 183 ? 6.828 34.031 11.531 1 98 183 MET A N 1
ATOM 1491 C CA . MET A 1 183 ? 7.332 33.344 12.711 1 98 183 MET A CA 1
ATOM 1492 C C . MET A 1 183 ? 8.828 33.594 12.891 1 98 183 MET A C 1
ATOM 1494 O O . MET A 1 183 ? 9.297 33.781 14.016 1 98 183 MET A O 1
ATOM 1498 N N . ASN A 1 184 ? 9.578 33.656 11.805 1 97.75 184 ASN A N 1
ATOM 1499 C CA . ASN A 1 184 ? 11.008 33.938 11.852 1 97.75 184 ASN A CA 1
ATOM 1500 C C . ASN A 1 184 ? 11.281 35.312 12.406 1 97.75 184 ASN A C 1
ATOM 1502 O O . ASN A 1 184 ? 12.312 35.562 13.039 1 97.75 184 ASN A O 1
ATOM 1506 N N . SER A 1 185 ? 10.43 36.219 12.125 1 97.12 185 SER A N 1
ATOM 1507 C CA . SER A 1 185 ? 10.672 37.625 12.43 1 97.12 185 SER A CA 1
ATOM 1508 C C . SER A 1 185 ? 10.633 37.875 13.93 1 97.12 185 SER A C 1
ATOM 1510 O O . SER A 1 185 ? 11.414 38.688 14.453 1 97.12 185 SER A O 1
ATOM 1512 N N . HIS A 1 186 ? 9.641 37.219 14.703 1 96.12 186 HIS A N 1
ATOM 1513 C CA . HIS A 1 186 ? 9.5 37.75 16.062 1 96.12 186 HIS A CA 1
ATOM 1514 C C . HIS A 1 186 ? 9.141 36.625 17.031 1 96.12 186 HIS A C 1
ATOM 1516 O O . HIS A 1 186 ? 9.109 36.844 18.25 1 96.12 186 HIS A O 1
ATOM 1522 N N . CYS A 1 187 ? 8.82 35.438 16.594 1 97.88 187 CYS A N 1
ATOM 1523 C CA . CYS A 1 187 ? 8.469 34.344 17.516 1 97.88 187 CYS A CA 1
ATOM 1524 C C . CYS A 1 187 ? 9.703 33.812 18.219 1 97.88 187 CYS A C 1
ATOM 1526 O O . CYS A 1 187 ? 10.648 33.344 17.562 1 97.88 187 CYS A O 1
ATOM 1528 N N . ARG A 1 188 ? 9.727 33.875 19.5 1 97.81 188 ARG A N 1
ATOM 1529 C CA . ARG A 1 188 ? 10.883 33.438 20.266 1 97.81 188 ARG A CA 1
ATOM 1530 C C . ARG A 1 188 ? 10.461 32.75 21.562 1 97.81 188 ARG A C 1
ATOM 1532 O O . ARG A 1 188 ? 9.406 33.094 22.125 1 97.81 188 ARG A O 1
ATOM 1539 N N . ASN A 1 189 ? 11.258 31.797 21.984 1 95.31 189 ASN A N 1
ATOM 1540 C CA . ASN A 1 189 ? 11.102 31.312 23.344 1 95.31 189 ASN A CA 1
ATOM 1541 C C . ASN A 1 189 ? 11.93 32.125 24.344 1 95.31 189 ASN A C 1
ATOM 1543 O O . ASN A 1 189 ? 12.469 33.156 23.984 1 95.31 189 ASN A O 1
ATOM 1547 N N . LYS A 1 190 ? 12.055 31.609 25.578 1 93.81 190 LYS A N 1
ATOM 1548 C CA . LYS A 1 190 ? 12.727 32.344 26.656 1 93.81 190 LYS A CA 1
ATOM 1549 C C . LYS A 1 190 ? 14.219 32.469 26.375 1 93.81 190 LYS A C 1
ATOM 1551 O O . LYS A 1 190 ? 14.859 33.438 26.828 1 93.81 190 LYS A O 1
ATOM 1556 N N . SER A 1 191 ? 14.727 31.516 25.594 1 96.06 191 SER A N 1
ATOM 1557 C CA . SER A 1 191 ? 16.156 31.5 25.266 1 96.06 191 SER A CA 1
ATOM 1558 C C . SER A 1 191 ? 16.422 32.219 23.953 1 96.06 191 SER A C 1
ATOM 1560 O O . SER A 1 191 ? 17.484 32.031 23.359 1 96.06 191 SER A O 1
ATOM 1562 N N . ASP A 1 192 ? 15.453 32.875 23.344 1 95.56 192 ASP A N 1
ATOM 1563 C CA . ASP A 1 192 ? 15.539 33.688 22.156 1 95.56 192 ASP A CA 1
ATOM 1564 C C . ASP A 1 192 ? 15.734 32.844 20.906 1 95.56 192 ASP A C 1
ATOM 1566 O O . ASP A 1 192 ? 16.297 33.281 19.906 1 95.56 192 ASP A O 1
ATOM 1570 N N . HIS A 1 193 ? 15.328 31.594 21.016 1 97.5 193 HIS A N 1
ATOM 1571 C CA . HIS A 1 193 ? 15.273 30.734 19.844 1 97.5 193 HIS A CA 1
ATOM 1572 C C . HIS A 1 193 ? 13.898 30.797 19.172 1 97.5 193 HIS A C 1
ATOM 1574 O O . HIS A 1 193 ? 12.883 30.953 19.859 1 97.5 193 HIS A O 1
ATOM 1580 N N . ILE A 1 194 ? 13.906 30.734 17.875 1 98.31 194 ILE A N 1
ATOM 1581 C CA . ILE A 1 194 ? 12.641 30.688 17.141 1 98.31 194 ILE A CA 1
ATOM 1582 C C . ILE A 1 194 ? 11.766 29.562 17.719 1 98.31 194 ILE A C 1
ATOM 1584 O O . ILE A 1 194 ? 12.227 28.438 17.906 1 98.31 194 ILE A O 1
ATOM 1588 N N . TRP A 1 195 ? 10.477 29.906 18.047 1 98.19 195 TRP A N 1
ATOM 1589 C CA . TRP A 1 195 ? 9.594 28.938 18.688 1 98.19 195 TRP A CA 1
ATOM 1590 C C . TRP A 1 195 ? 8.133 29.312 18.469 1 98.19 195 TRP A C 1
ATOM 1592 O O . TRP A 1 195 ? 7.684 30.391 18.891 1 98.19 195 TRP A O 1
ATOM 1602 N N . ALA A 1 196 ? 7.434 28.469 17.797 1 98.62 196 ALA A N 1
ATOM 1603 C CA . ALA A 1 196 ? 6 28.641 17.578 1 98.62 196 ALA A CA 1
ATOM 1604 C C . ALA A 1 196 ? 5.281 27.297 17.547 1 98.62 196 ALA A C 1
ATOM 1606 O O . ALA A 1 196 ? 5.871 26.281 17.172 1 98.62 196 ALA A O 1
ATOM 1607 N N . PHE A 1 197 ? 4.059 27.219 18.016 1 98.69 197 PHE A N 1
ATOM 1608 C CA . PHE A 1 197 ? 3.178 26.078 17.875 1 98.69 197 PHE A CA 1
ATOM 1609 C C . PHE A 1 197 ? 2.211 26.266 16.703 1 98.69 197 PHE A C 1
ATOM 1611 O O . PHE A 1 197 ? 1.52 27.281 16.641 1 98.69 197 PHE A O 1
ATOM 1618 N N . VAL A 1 198 ? 2.188 25.312 15.797 1 98.88 198 VAL A N 1
ATOM 1619 C CA . VAL A 1 198 ? 1.384 25.469 14.586 1 98.88 198 VAL A CA 1
ATOM 1620 C C . VAL A 1 198 ? 0.378 24.328 14.492 1 98.88 198 VAL A C 1
ATOM 1622 O O . VAL A 1 198 ? 0.713 23.172 14.766 1 98.88 198 VAL A O 1
ATOM 1625 N N . LEU A 1 199 ? -0.848 24.625 14.203 1 98.81 199 LEU A N 1
ATOM 1626 C CA . LEU A 1 199 ? -1.899 23.688 13.82 1 98.81 199 LEU A CA 1
ATOM 1627 C C . LEU A 1 199 ? -2.344 23.922 12.383 1 98.81 199 LEU A C 1
ATOM 1629 O O . LEU A 1 199 ? -2.604 25.062 11.992 1 98.81 199 LEU A O 1
ATOM 1633 N N . THR A 1 200 ? -2.305 22.938 11.562 1 98.88 200 THR A N 1
ATOM 1634 C CA . THR A 1 200 ? -2.861 22.984 10.211 1 98.88 200 THR A CA 1
ATOM 1635 C C . THR A 1 200 ? -3.895 21.891 10.008 1 98.88 200 THR A C 1
ATOM 1637 O O . THR A 1 200 ? -3.65 20.734 10.359 1 98.88 200 THR A O 1
ATOM 1640 N N . GLY A 1 201 ? -5.02 22.219 9.5 1 98.75 201 GLY A N 1
ATOM 1641 C CA . GLY A 1 201 ? -6.086 21.234 9.336 1 98.75 201 GLY A CA 1
ATOM 1642 C C . GLY A 1 201 ? -6.938 21.484 8.109 1 98.75 201 GLY A C 1
ATOM 1643 O O . GLY A 1 201 ? -6.613 22.344 7.281 1 98.75 201 GLY A O 1
ATOM 1644 N N . ALA A 1 202 ? -7.953 20.609 7.953 1 98.25 202 ALA A N 1
ATOM 1645 C CA . ALA A 1 202 ? -8.852 20.656 6.805 1 98.25 202 ALA A CA 1
ATOM 1646 C C . ALA A 1 202 ? -10.305 20.516 7.238 1 98.25 202 ALA A C 1
ATOM 1648 O O . ALA A 1 202 ? -10.594 19.953 8.297 1 98.25 202 ALA A O 1
ATOM 1649 N N . VAL A 1 203 ? -11.133 21.141 6.465 1 98.06 203 VAL A N 1
ATOM 1650 C CA . VAL A 1 203 ? -12.562 20.844 6.516 1 98.06 203 VAL A CA 1
ATOM 1651 C C . VAL A 1 203 ? -12.938 19.891 5.383 1 98.06 203 VAL A C 1
ATOM 1653 O O . VAL A 1 203 ? -12.844 20.25 4.207 1 98.06 203 VAL A O 1
ATOM 1656 N N . PRO A 1 204 ? -13.297 18.672 5.762 1 97.88 204 PRO A N 1
ATOM 1657 C CA . PRO A 1 204 ? -13.648 17.734 4.699 1 97.88 204 PRO A CA 1
ATOM 1658 C C . PRO A 1 204 ? -14.836 18.188 3.861 1 97.88 204 PRO A C 1
ATOM 1660 O O . PRO A 1 204 ? -15.664 18.969 4.34 1 97.88 204 PRO A O 1
ATOM 1663 N N . SER A 1 205 ? -14.867 17.75 2.627 1 97.25 205 SER A N 1
ATOM 1664 C CA . SER A 1 205 ? -16.047 17.938 1.796 1 97.25 205 SER A CA 1
ATOM 1665 C C . SER A 1 205 ? -17.109 16.891 2.084 1 97.25 205 SER A C 1
ATOM 1667 O O . SER A 1 205 ? -16.859 15.938 2.828 1 97.25 205 SER A O 1
ATOM 1669 N N . ASN A 1 206 ? -18.25 17.047 1.532 1 91.75 206 ASN A N 1
ATOM 1670 C CA . ASN A 1 206 ? -19.312 16.078 1.748 1 91.75 206 ASN A CA 1
ATOM 1671 C C . ASN A 1 206 ? -19.125 14.844 0.88 1 91.75 206 ASN A C 1
ATOM 1673 O O . ASN A 1 206 ? -19.297 13.719 1.353 1 91.75 206 ASN A O 1
ATOM 1677 N N . LYS A 1 207 ? -18.797 14.984 -0.369 1 86.69 207 LYS A N 1
ATOM 1678 C CA . LYS A 1 207 ? -18.812 13.75 -1.149 1 86.69 207 LYS A CA 1
ATOM 1679 C C . LYS A 1 207 ? -17.75 13.766 -2.236 1 86.69 207 LYS A C 1
ATOM 1681 O O . LYS A 1 207 ? -17.75 12.922 -3.131 1 86.69 207 LYS A O 1
ATOM 1686 N N . ASN A 1 208 ? -16.875 14.672 -2.127 1 93.38 208 ASN A N 1
ATOM 1687 C CA . ASN A 1 208 ? -15.836 14.719 -3.15 1 93.38 208 ASN A CA 1
ATOM 1688 C C . ASN A 1 208 ? -14.641 13.852 -2.777 1 93.38 208 ASN A C 1
ATOM 1690 O O . ASN A 1 208 ? -13.977 14.094 -1.766 1 93.38 208 ASN A O 1
ATOM 1694 N N . LEU A 1 209 ? -14.484 12.797 -3.561 1 94.06 209 LEU A N 1
ATOM 1695 C CA . LEU A 1 209 ? -13.453 11.812 -3.229 1 94.06 209 LEU A CA 1
ATOM 1696 C C . LEU A 1 209 ? -12.469 11.648 -4.375 1 94.06 209 LEU A C 1
ATOM 1698 O O . LEU A 1 209 ? -12.859 11.609 -5.543 1 94.06 209 LEU A O 1
ATOM 1702 N N . LEU A 1 210 ? -11.227 11.641 -4.004 1 93.12 210 LEU A N 1
ATOM 1703 C CA . LEU A 1 210 ? -10.172 11.195 -4.91 1 93.12 210 LEU A CA 1
ATOM 1704 C C . LEU A 1 210 ? -10.117 9.672 -4.973 1 93.12 210 LEU A C 1
ATOM 1706 O O . LEU A 1 210 ? -10 9.008 -3.939 1 93.12 210 LEU A O 1
ATOM 1710 N N . ASN A 1 211 ? -10.172 9.039 -6.16 1 88.75 211 ASN A N 1
ATOM 1711 C CA . ASN A 1 211 ? -10.109 7.602 -6.367 1 88.75 211 ASN A CA 1
ATOM 1712 C C . ASN A 1 211 ? -11.172 6.871 -5.551 1 88.75 211 ASN A C 1
ATOM 1714 O O . ASN A 1 211 ? -10.938 5.77 -5.051 1 88.75 211 ASN A O 1
ATOM 1718 N N . LYS A 1 212 ? -12.227 7.566 -5.32 1 90.44 212 LYS A N 1
ATOM 1719 C CA . LYS A 1 212 ? -13.359 7.031 -4.574 1 90.44 212 LYS A CA 1
ATOM 1720 C C . LYS A 1 212 ? -12.945 6.621 -3.164 1 90.44 212 LYS A C 1
ATOM 1722 O O . LYS A 1 212 ? -13.578 5.758 -2.555 1 90.44 212 LYS A O 1
ATOM 1727 N N . ARG A 1 213 ? -11.852 7.188 -2.686 1 94.12 213 ARG A N 1
ATOM 1728 C CA . ARG A 1 213 ? -11.336 6.738 -1.398 1 94.12 213 ARG A CA 1
ATOM 1729 C C . ARG A 1 213 ? -10.984 7.922 -0.504 1 94.12 213 ARG A C 1
ATOM 1731 O O . ARG A 1 213 ? -11.414 7.984 0.65 1 94.12 213 ARG A O 1
ATOM 1738 N N . VAL A 1 214 ? -10.305 8.898 -1.017 1 96.81 214 VAL A N 1
ATOM 1739 C CA . VAL A 1 214 ? -9.695 9.945 -0.194 1 96.81 214 VAL A CA 1
ATOM 1740 C C . VAL A 1 214 ? -10.492 11.234 -0.334 1 96.81 214 VAL A C 1
ATOM 1742 O O . VAL A 1 214 ? -10.695 11.734 -1.445 1 96.81 214 VAL A O 1
ATOM 1745 N N . ASN A 1 215 ? -10.906 11.789 0.756 1 97.88 215 ASN A N 1
ATOM 1746 C CA . ASN A 1 215 ? -11.68 13.031 0.746 1 97.88 215 ASN A CA 1
ATOM 1747 C C . ASN A 1 215 ? -10.867 14.188 0.177 1 97.88 215 ASN A C 1
ATOM 1749 O O . ASN A 1 215 ? -9.695 14.352 0.509 1 97.88 215 ASN A O 1
ATOM 1753 N N . ILE A 1 216 ? -11.453 14.883 -0.736 1 97.62 216 ILE A N 1
ATOM 1754 C CA . ILE A 1 216 ? -10.938 16.188 -1.169 1 97.62 216 ILE A CA 1
ATOM 1755 C C . ILE A 1 216 ? -11.531 17.281 -0.302 1 97.62 216 ILE A C 1
ATOM 1757 O O . ILE A 1 216 ? -12.703 17.641 -0.457 1 97.62 216 ILE A O 1
ATOM 1761 N N . PRO A 1 217 ? -10.766 17.812 0.616 1 98.19 217 PRO A N 1
ATOM 1762 C CA . PRO A 1 217 ? -11.359 18.75 1.573 1 98.19 217 PRO A CA 1
ATOM 1763 C C . PRO A 1 217 ? -11.891 20.016 0.906 1 98.19 217 PRO A C 1
ATOM 1765 O O . PRO A 1 217 ? -11.367 20.453 -0.126 1 98.19 217 PRO A O 1
ATOM 1768 N N . SER A 1 218 ? -12.898 20.609 1.483 1 97.69 218 SER A N 1
ATOM 1769 C CA . SER A 1 218 ? -13.477 21.844 0.968 1 97.69 218 SER A CA 1
ATOM 1770 C C . SER A 1 218 ? -12.57 23.047 1.257 1 97.69 218 SER A C 1
ATOM 1772 O O . SER A 1 218 ? -12.516 23.984 0.467 1 97.69 218 SER A O 1
ATOM 1774 N N . SER A 1 219 ? -11.898 22.969 2.363 1 97.75 219 SER A N 1
ATOM 1775 C CA . SER A 1 219 ? -11.039 24.078 2.748 1 97.75 219 SER A CA 1
ATOM 1776 C C . SER A 1 219 ? -9.898 23.609 3.648 1 97.75 219 SER A C 1
ATOM 1778 O O . SER A 1 219 ? -9.977 22.531 4.238 1 97.75 219 SER A O 1
ATOM 1780 N N . MET A 1 220 ? -8.859 24.422 3.691 1 98.44 220 MET A N 1
ATOM 1781 C CA . MET A 1 220 ? -7.723 24.25 4.586 1 98.44 220 MET A CA 1
ATOM 1782 C C . MET A 1 220 ? -7.586 25.422 5.539 1 98.44 220 MET A C 1
ATOM 1784 O O . MET A 1 220 ? -8.023 26.531 5.223 1 98.44 220 MET A O 1
ATOM 1788 N N . TRP A 1 221 ? -7 25.172 6.691 1 98.5 221 TRP A N 1
ATOM 1789 C CA . TRP A 1 221 ? -6.703 26.234 7.637 1 98.5 221 TRP A CA 1
ATOM 1790 C C . TRP A 1 221 ? -5.367 26 8.336 1 98.5 221 TRP A C 1
ATOM 1792 O O . TRP A 1 221 ? -4.93 24.844 8.469 1 98.5 221 TRP A O 1
ATOM 1802 N N . THR A 1 222 ? -4.707 27.031 8.719 1 98.75 222 THR A N 1
ATOM 1803 C CA . THR A 1 222 ? -3.486 27 9.523 1 98.75 222 THR A CA 1
ATOM 1804 C C . THR A 1 222 ? -3.469 28.141 10.539 1 98.75 222 THR A C 1
ATOM 1806 O O . THR A 1 222 ? -4.043 29.203 10.297 1 98.75 222 THR A O 1
ATOM 1809 N N . VAL A 1 223 ? -2.92 27.875 11.703 1 98.69 223 VAL A N 1
ATOM 1810 C CA . VAL A 1 223 ? -2.797 28.891 12.75 1 98.69 223 VAL A CA 1
ATOM 1811 C C . VAL A 1 223 ? -1.555 28.609 13.594 1 98.69 223 VAL A C 1
ATOM 1813 O O . VAL A 1 223 ? -1.21 27.453 13.836 1 98.69 223 VAL A O 1
ATOM 1816 N N . PHE A 1 224 ? -0.864 29.609 13.961 1 98.62 224 PHE A N 1
ATOM 1817 C CA . PHE A 1 224 ? 0.224 29.438 14.914 1 98.62 224 PHE A CA 1
ATOM 1818 C C . PHE A 1 224 ? 0.015 30.328 16.141 1 98.62 224 PHE A C 1
ATOM 1820 O O . PHE A 1 224 ? -0.799 31.25 16.109 1 98.62 224 PHE A O 1
ATOM 1827 N N . CYS A 1 225 ? 0.537 30 17.25 1 98.31 225 CYS A N 1
ATOM 1828 C CA . CYS A 1 225 ? 0.654 30.781 18.469 1 98.31 225 CYS A CA 1
ATOM 1829 C C . CYS A 1 225 ? 2.1 30.812 18.953 1 98.31 225 CYS A C 1
ATOM 1831 O O . CYS A 1 225 ? 2.777 29.797 18.984 1 98.31 225 CYS A O 1
ATOM 1833 N N . CYS A 1 226 ? 2.592 32.062 19.234 1 97.81 226 CYS A N 1
ATOM 1834 C CA . CYS A 1 226 ? 3.957 32.188 19.734 1 97.81 226 CYS A CA 1
ATOM 1835 C C . CYS A 1 226 ? 4.102 33.438 20.609 1 97.81 226 CYS A C 1
ATOM 1837 O O . CYS A 1 226 ? 3.199 34.281 20.656 1 97.81 226 CYS A O 1
ATOM 1839 N N . TYR A 1 227 ? 5.148 33.375 21.359 1 96.81 227 TYR A N 1
ATOM 1840 C CA . TYR A 1 227 ? 5.527 34.562 22.109 1 96.81 227 TYR A CA 1
ATOM 1841 C C . TYR A 1 227 ? 6.289 35.562 21.219 1 96.81 227 TYR A C 1
ATOM 1843 O O . TYR A 1 227 ? 7.332 35.219 20.656 1 96.81 227 TYR A O 1
ATOM 1851 N N . ASN A 1 228 ? 5.707 36.719 21.047 1 96.25 228 ASN A N 1
ATOM 1852 C CA . ASN A 1 228 ? 6.352 37.812 20.297 1 96.25 228 ASN A CA 1
ATOM 1853 C C . ASN A 1 228 ? 7.371 38.562 21.156 1 96.25 228 ASN A C 1
ATOM 1855 O O . ASN A 1 228 ? 7 39.281 22.094 1 96.25 228 ASN A O 1
ATOM 1859 N N . SER A 1 229 ? 8.578 38.406 20.812 1 93.5 229 SER A N 1
ATOM 1860 C CA . SER A 1 229 ? 9.641 39 21.609 1 93.5 229 SER A CA 1
ATOM 1861 C C . SER A 1 229 ? 9.664 40.5 21.469 1 93.5 229 SER A C 1
ATOM 1863 O O . SER A 1 229 ? 10.164 41.219 22.344 1 93.5 229 SER A O 1
ATOM 1865 N N . LYS A 1 230 ? 9.211 41.031 20.375 1 93.88 230 LYS A N 1
ATOM 1866 C CA . LYS A 1 230 ? 9.211 42.469 20.125 1 93.88 230 LYS A CA 1
ATOM 1867 C C . LYS A 1 230 ? 8.156 43.188 20.969 1 93.88 230 LYS A C 1
ATOM 1869 O O . LYS A 1 230 ? 8.391 44.281 21.484 1 93.88 230 LYS A O 1
ATOM 1874 N N . THR A 1 231 ? 6.965 42.531 21.141 1 93.31 231 THR A N 1
A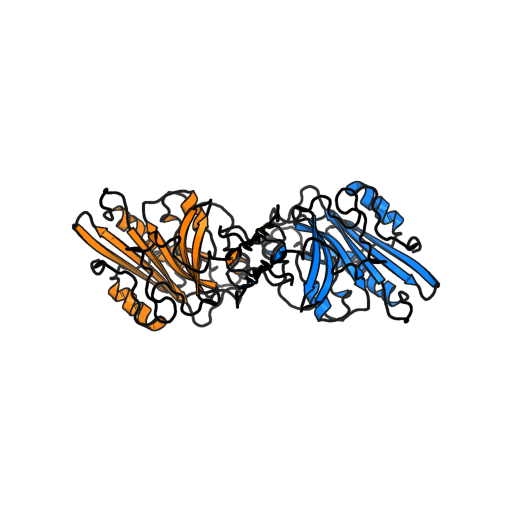TOM 1875 C CA . THR A 1 231 ? 5.863 43.156 21.859 1 93.31 231 THR A CA 1
ATOM 1876 C C . THR A 1 231 ? 5.688 42.531 23.25 1 93.31 231 THR A C 1
ATOM 1878 O O . THR A 1 231 ? 4.887 43 24.047 1 93.31 231 THR A O 1
ATOM 1881 N N . SER A 1 232 ? 6.379 41.469 23.578 1 93.62 232 SER A N 1
ATOM 1882 C CA . SER A 1 232 ? 6.312 40.75 24.844 1 93.62 232 SER A CA 1
ATOM 1883 C C . SER A 1 232 ? 4.895 40.25 25.125 1 93.62 232 SER A C 1
ATOM 1885 O O . SER A 1 232 ? 4.379 40.438 26.234 1 93.62 232 SER A O 1
ATOM 1887 N N . THR A 1 233 ? 4.234 39.75 24.078 1 94.5 233 THR A N 1
ATOM 1888 C CA . THR A 1 233 ? 2.893 39.188 24.172 1 94.5 233 THR A CA 1
ATOM 1889 C C . THR A 1 233 ? 2.771 37.906 23.344 1 94.5 233 THR A C 1
ATOM 1891 O O . THR A 1 233 ? 3.572 37.688 22.438 1 94.5 233 THR A O 1
ATOM 1894 N N . TRP A 1 234 ? 1.833 37.094 23.75 1 95.5 234 TRP A N 1
ATOM 1895 C CA . TRP A 1 234 ? 1.473 35.969 22.891 1 95.5 234 TRP A CA 1
ATOM 1896 C C . TRP A 1 234 ? 0.618 36.438 21.719 1 95.5 234 TRP A C 1
ATOM 1898 O O . TRP A 1 234 ? -0.262 37.281 21.875 1 95.5 234 TRP A O 1
ATOM 1908 N N . GLU A 1 235 ? 0.941 35.938 20.578 1 94.75 235 GLU A N 1
ATOM 1909 C CA . GLU A 1 235 ? 0.197 36.312 19.375 1 94.75 235 GLU A CA 1
ATOM 1910 C C . GLU A 1 235 ? -0.119 35.094 18.516 1 94.75 235 GLU A C 1
ATOM 1912 O O . GLU A 1 235 ? 0.502 34.031 18.688 1 94.75 235 GLU A O 1
ATOM 1917 N N . SER A 1 236 ? -1.123 35.25 17.719 1 95.62 236 SER A N 1
ATOM 1918 C CA . SER A 1 236 ? -1.506 34.219 16.766 1 95.62 236 SER A CA 1
ATOM 1919 C C . SER A 1 236 ? -1.863 34.812 15.414 1 95.62 236 SER A C 1
ATOM 1921 O O . SER A 1 236 ? -2.164 36 15.312 1 95.62 236 SER A O 1
ATOM 1923 N N . GLN A 1 237 ? -1.695 34.094 14.438 1 96.62 237 GLN A N 1
ATOM 1924 C CA . GLN A 1 237 ? -2.143 34.406 13.086 1 96.62 237 GLN A CA 1
ATOM 1925 C C . GLN A 1 237 ? -2.779 33.188 12.422 1 96.62 237 GLN A C 1
ATOM 1927 O O . GLN A 1 237 ? -2.191 32.094 12.406 1 96.62 237 GLN A O 1
ATOM 1932 N N . ALA A 1 238 ? -3.969 33.406 11.938 1 98.25 238 ALA A N 1
ATOM 1933 C CA . ALA A 1 238 ? -4.715 32.312 11.297 1 98.25 238 ALA A CA 1
ATOM 1934 C C . ALA A 1 238 ? -4.957 32.625 9.82 1 98.25 238 ALA A C 1
ATOM 1936 O O . ALA A 1 238 ? -5.082 33.781 9.438 1 98.25 238 ALA A O 1
ATOM 1937 N N . HIS A 1 239 ? -4.914 31.609 8.992 1 98.31 239 HIS A N 1
ATOM 1938 C CA . HIS A 1 239 ? -5.246 31.656 7.574 1 98.31 239 HIS A CA 1
ATOM 1939 C C . HIS A 1 239 ? -6.137 30.484 7.176 1 98.31 239 HIS A C 1
ATOM 1941 O O . HIS A 1 239 ? -5.941 29.359 7.648 1 98.31 239 HIS A O 1
ATOM 1947 N N . TRP A 1 240 ? -7.168 30.703 6.395 1 97.62 240 TRP A N 1
ATOM 1948 C CA . TRP A 1 240 ? -7.934 29.625 5.797 1 97.62 240 TRP A CA 1
ATOM 1949 C C . TRP A 1 240 ? -8.43 30 4.406 1 97.62 240 TRP A C 1
ATOM 1951 O O . TRP A 1 240 ? -8.531 31.188 4.082 1 97.62 240 TRP A O 1
ATOM 1961 N N . ALA A 1 241 ? -8.57 29.062 3.568 1 96.75 241 ALA A N 1
ATOM 1962 C CA . ALA A 1 241 ? -9.031 29.266 2.199 1 96.75 241 ALA A CA 1
ATOM 1963 C C . ALA A 1 241 ? -9.703 28.016 1.646 1 96.75 241 ALA A C 1
ATOM 1965 O O . ALA A 1 241 ? -9.461 26.906 2.139 1 96.75 241 ALA A O 1
ATOM 1966 N N . ASN A 1 242 ? -10.578 28.219 0.635 1 95.5 242 ASN A N 1
ATOM 1967 C CA . ASN A 1 242 ? -11.188 27.109 -0.074 1 95.5 242 ASN A CA 1
ATOM 1968 C C . ASN A 1 242 ? -10.164 26.359 -0.924 1 95.5 242 ASN A C 1
ATOM 1970 O O . ASN A 1 242 ? -9.281 26.969 -1.524 1 95.5 242 ASN A O 1
ATOM 1974 N N . ASN A 1 243 ? -10.211 25.016 -0.85 1 96.19 243 ASN A N 1
ATOM 1975 C CA . ASN A 1 243 ? -9.453 24.156 -1.75 1 96.19 243 ASN A CA 1
ATOM 1976 C C . ASN A 1 243 ? -9.992 24.234 -3.176 1 96.19 243 ASN A C 1
ATOM 1978 O O . ASN A 1 243 ? -10.844 23.422 -3.559 1 96.19 243 ASN A O 1
ATOM 1982 N N . LYS A 1 244 ? -9.414 25.125 -3.969 1 92.62 244 LYS A N 1
ATOM 1983 C CA . LYS A 1 244 ? -10.008 25.391 -5.277 1 92.62 244 LYS A CA 1
ATOM 1984 C C . LYS A 1 244 ? -8.93 25.594 -6.34 1 92.62 244 LYS A C 1
ATOM 1986 O O . LYS A 1 244 ? -7.77 25.844 -6.012 1 92.62 244 LYS A O 1
ATOM 1991 N N . TYR A 1 245 ? -9.391 25.453 -7.496 1 90.56 245 TYR A N 1
ATOM 1992 C CA . TYR A 1 245 ? -8.539 25.766 -8.641 1 90.56 245 TYR A CA 1
ATOM 1993 C C . TYR A 1 245 ? -8.258 27.266 -8.719 1 90.56 245 TYR A C 1
ATOM 1995 O O . TYR A 1 245 ? -9.164 28.078 -8.57 1 90.56 245 TYR A O 1
ATOM 2003 N N . GLU A 1 246 ? -6.996 27.531 -8.836 1 88.56 246 GLU A N 1
ATOM 2004 C CA . GLU A 1 246 ? -6.562 28.922 -9.016 1 88.56 246 GLU A CA 1
ATOM 2005 C C . GLU A 1 246 ? -5.832 29.109 -10.344 1 88.56 246 GLU A C 1
ATOM 2007 O O . GLU A 1 246 ? -4.84 28.422 -10.609 1 88.56 246 GLU A O 1
ATOM 2012 N N . LYS A 1 247 ? -6.473 29.922 -11.266 1 77.31 247 LYS A N 1
ATOM 2013 C CA . LYS A 1 247 ? -5.848 30.219 -12.555 1 77.31 247 LYS A CA 1
ATOM 2014 C C . LYS A 1 247 ? -4.645 31.141 -12.375 1 77.31 247 LYS A C 1
ATOM 2016 O O . LYS A 1 247 ? -3.615 30.953 -13.031 1 77.31 247 LYS A O 1
ATOM 2021 N N . ASN A 1 248 ? -4.969 32.094 -11.531 1 73.62 248 ASN A N 1
ATOM 2022 C CA . ASN A 1 248 ? -3.928 33.094 -11.258 1 73.62 248 ASN A CA 1
ATOM 2023 C C . ASN A 1 248 ? -3.234 32.812 -9.93 1 73.62 248 ASN A C 1
ATOM 2025 O O . ASN A 1 248 ? -3.895 32.531 -8.93 1 73.62 248 ASN A O 1
ATOM 2029 N N . THR A 1 249 ? -1.926 32.938 -9.906 1 66.62 249 THR A N 1
ATOM 2030 C CA . THR A 1 249 ? -1.126 32.625 -8.727 1 66.62 249 THR A CA 1
ATOM 2031 C C . THR A 1 249 ? -0.933 33.875 -7.871 1 66.62 249 THR A C 1
ATOM 2033 O O . THR A 1 249 ? -0.177 33.875 -6.898 1 66.62 249 THR A O 1
ATOM 2036 N N . GLU A 1 250 ? -1.681 34.844 -8.133 1 73.75 250 GLU A N 1
ATOM 2037 C CA . GLU A 1 250 ? -1.411 36.094 -7.402 1 73.75 250 GLU A CA 1
ATOM 2038 C C . GLU A 1 250 ? -2.332 36.219 -6.195 1 73.75 250 GLU A C 1
ATOM 2040 O O . GLU A 1 250 ? -2.127 37.094 -5.344 1 73.75 250 GLU A O 1
ATOM 2045 N N . ASN A 1 251 ? -3.131 35.344 -5.973 1 79.38 251 ASN A N 1
ATOM 2046 C CA . ASN A 1 251 ? -4.055 35.406 -4.848 1 79.38 251 ASN A CA 1
ATOM 2047 C C . ASN A 1 251 ? -3.336 35.188 -3.518 1 79.38 251 ASN A C 1
ATOM 2049 O O . ASN A 1 251 ? -2.352 34.438 -3.451 1 79.38 251 ASN A O 1
ATOM 2053 N N . THR A 1 252 ? -3.715 36.062 -2.523 1 86 252 THR A N 1
ATOM 2054 C CA . THR A 1 252 ? -3.158 35.906 -1.181 1 86 252 THR A CA 1
ATOM 2055 C C . THR A 1 252 ? -4.262 35.688 -0.156 1 86 252 THR A C 1
ATOM 2057 O O . THR A 1 252 ? -5.41 36.094 -0.369 1 86 252 THR A O 1
ATOM 2060 N N . ILE A 1 253 ? -3.953 35 0.854 1 94.25 253 ILE A N 1
ATOM 2061 C CA . ILE A 1 253 ? -4.859 34.75 1.974 1 94.25 253 ILE A CA 1
ATOM 2062 C C . ILE A 1 253 ? -4.492 35.688 3.131 1 94.25 253 ILE A C 1
ATOM 2064 O O . ILE A 1 253 ? -3.377 35.625 3.654 1 94.25 253 ILE A O 1
ATOM 2068 N N . LYS A 1 254 ? -5.41 36.531 3.512 1 93.5 254 LYS A N 1
ATOM 2069 C CA . LYS A 1 254 ? -5.152 37.5 4.559 1 93.5 254 LYS A CA 1
ATOM 2070 C C . LYS A 1 254 ? -5.109 36.844 5.934 1 93.5 254 LYS A C 1
ATOM 2072 O O . LYS A 1 254 ? -5.895 35.969 6.223 1 93.5 254 LYS A O 1
ATOM 2077 N N . PRO A 1 255 ? -4.223 37.344 6.785 1 96 255 PRO A N 1
ATOM 2078 C CA . PRO A 1 255 ? -4.203 36.844 8.164 1 96 255 PRO A CA 1
ATOM 2079 C C . PRO A 1 255 ? -5.438 37.281 8.961 1 96 255 PRO A C 1
ATOM 2081 O O . PRO A 1 255 ? -5.953 38.375 8.773 1 96 255 PRO A O 1
ATOM 2084 N N . ARG A 1 256 ? -5.852 36.375 9.773 1 96.19 256 ARG A N 1
ATOM 2085 C CA . ARG A 1 256 ? -6.977 36.656 10.672 1 96.19 256 ARG A CA 1
ATOM 2086 C C . ARG A 1 256 ? -6.711 36.094 12.062 1 96.19 256 ARG A C 1
ATOM 2088 O O . ARG A 1 256 ? -5.66 35.5 12.312 1 96.19 256 ARG A O 1
ATOM 2095 N N . SER A 1 257 ? -7.656 36.375 13.016 1 95 257 SER A N 1
ATOM 2096 C CA . SER A 1 257 ? -7.469 35.969 14.398 1 95 257 SER A CA 1
ATOM 2097 C C . SER A 1 257 ? -7.867 34.5 14.594 1 95 257 SER A C 1
ATOM 2099 O O . SER A 1 257 ? -8.617 33.938 13.789 1 95 257 SER A O 1
ATOM 2101 N N . VAL A 1 258 ? -7.324 33.969 15.648 1 96.62 258 VAL A N 1
ATOM 2102 C CA . VAL A 1 258 ? -7.688 32.594 16.016 1 96.62 258 VAL A CA 1
ATOM 2103 C C . VAL A 1 258 ? -9.188 32.531 16.312 1 96.62 258 VAL A C 1
ATOM 2105 O O . VAL A 1 258 ? -9.828 31.516 16.016 1 96.62 258 VAL A O 1
ATOM 2108 N N . GLU A 1 259 ? -9.766 33.594 16.828 1 94.88 259 GLU A N 1
ATOM 2109 C CA . GLU A 1 259 ? -11.195 33.656 17.109 1 94.88 259 GLU A CA 1
ATOM 2110 C C . GLU A 1 259 ? -12.016 33.562 15.82 1 94.88 259 GLU A C 1
ATOM 2112 O O . GLU A 1 259 ? -13.031 32.875 15.766 1 94.88 259 GLU A O 1
ATOM 2117 N N . GLU A 1 260 ? -11.578 34.281 14.852 1 96.25 260 GLU A N 1
ATOM 2118 C CA . GLU A 1 260 ? -12.258 34.25 13.562 1 96.25 260 GLU A CA 1
ATOM 2119 C C . GLU A 1 260 ? -12.164 32.875 12.938 1 96.25 260 GLU A C 1
ATOM 2121 O O . GLU A 1 260 ? -13.125 32.406 12.32 1 96.25 260 GLU A O 1
ATOM 2126 N N . LEU A 1 261 ? -11.008 32.219 13.078 1 97.5 261 LEU A N 1
ATOM 2127 C CA . LEU A 1 261 ? -10.852 30.875 12.555 1 97.5 261 LEU A CA 1
ATOM 2128 C C . LEU A 1 261 ? -11.789 29.906 13.266 1 97.5 261 LEU A C 1
ATOM 2130 O O . LEU A 1 261 ? -12.445 29.094 12.617 1 97.5 261 LEU A O 1
ATOM 2134 N N . GLN A 1 262 ? -11.859 30.016 14.602 1 96.69 262 GLN A N 1
ATOM 2135 C CA . GLN A 1 262 ? -12.734 29.141 15.375 1 96.69 262 GLN A CA 1
ATOM 2136 C C . GLN A 1 262 ? -14.195 29.328 14.977 1 96.69 262 GLN A C 1
ATOM 2138 O O . GLN A 1 262 ? -14.953 28.359 14.93 1 96.69 262 GLN A O 1
ATOM 2143 N N . LYS A 1 263 ? -14.57 30.547 14.625 1 96.19 263 LYS A N 1
ATOM 2144 C CA . LYS A 1 263 ? -15.922 30.812 14.133 1 96.19 263 LYS A CA 1
ATOM 2145 C C . LYS A 1 263 ? -16.156 30.156 12.773 1 96.19 263 LYS A C 1
ATOM 2147 O O . LYS A 1 263 ? -17.219 29.578 12.531 1 96.19 263 LYS A O 1
ATOM 2152 N N . PHE A 1 264 ? -15.219 30.266 11.961 1 96.38 264 PHE A N 1
ATOM 2153 C CA . PHE A 1 264 ? -15.281 29.609 10.656 1 96.38 264 PHE A CA 1
ATOM 2154 C C . PHE A 1 264 ? -15.453 28.109 10.82 1 96.38 264 PHE A C 1
ATOM 2156 O O . PHE A 1 264 ? -16.281 27.484 10.133 1 96.38 264 PHE A O 1
ATOM 2163 N N . MET A 1 265 ? -14.695 27.516 11.719 1 96.19 265 MET A N 1
ATOM 2164 C CA . MET A 1 265 ? -14.68 26.062 11.93 1 96.19 265 MET A CA 1
ATOM 2165 C C . MET A 1 265 ? -15.969 25.594 12.602 1 96.19 265 MET A C 1
ATOM 2167 O O . MET A 1 265 ? -16.328 24.422 12.516 1 96.19 265 MET A O 1
ATOM 2171 N N . GLU A 1 266 ? -16.625 26.5 13.289 1 94.94 266 GLU A N 1
ATOM 2172 C CA . GLU A 1 266 ? -17.781 26.172 14.094 1 94.94 266 GLU A CA 1
ATOM 2173 C C . GLU A 1 266 ? -18.891 25.531 13.242 1 94.94 266 GLU A C 1
ATOM 2175 O O . GLU A 1 266 ? -19.625 24.656 13.711 1 94.94 266 GLU A O 1
ATOM 2180 N N . LYS A 1 267 ? -18.984 25.938 12.047 1 89.88 267 LYS A N 1
ATOM 2181 C CA . LYS A 1 267 ? -20 25.422 11.148 1 89.88 267 LYS A CA 1
ATOM 2182 C C . LYS A 1 267 ? -19.844 23.922 10.953 1 89.88 267 LYS A C 1
ATOM 2184 O O . LYS A 1 267 ? -20.844 23.188 10.836 1 89.88 267 LYS A O 1
ATOM 2189 N N . THR A 1 268 ? -18.656 23.453 10.938 1 89.19 268 THR A N 1
ATOM 2190 C CA . THR A 1 268 ? -18.359 22.047 10.656 1 89.19 268 THR A CA 1
ATOM 2191 C C . THR A 1 268 ? -18.109 21.281 11.953 1 89.19 268 THR A C 1
ATOM 2193 O O . THR A 1 268 ? -18.547 20.141 12.102 1 89.19 268 THR A O 1
ATOM 2196 N N . TYR A 1 269 ? -17.406 21.891 12.93 1 93.25 269 TYR A N 1
ATOM 2197 C CA . TYR A 1 269 ? -16.859 21.141 14.055 1 93.25 269 TYR A CA 1
ATOM 2198 C C . TYR A 1 269 ? -17.531 21.547 15.359 1 93.25 269 TYR A C 1
ATOM 2200 O O . TYR A 1 269 ? -17.266 20.953 16.406 1 93.25 269 TYR A O 1
ATOM 2208 N N . GLY A 1 270 ? -18.359 22.5 15.375 1 92.81 270 GLY A N 1
ATOM 2209 C CA . GLY A 1 270 ? -18.844 23.078 16.625 1 92.81 270 GLY A CA 1
ATOM 2210 C C . GLY A 1 270 ? -17.844 24.016 17.281 1 92.81 270 GLY A C 1
ATOM 2211 O O . GLY A 1 270 ? -16.984 24.562 16.609 1 92.81 270 GLY A O 1
ATOM 2212 N N . SER A 1 271 ? -17.984 24.281 18.594 1 94.12 271 SER A N 1
ATOM 2213 C CA . SER A 1 271 ? -17.172 25.234 19.328 1 94.12 271 SER A CA 1
ATOM 2214 C C . SER A 1 271 ? -15.789 24.672 19.625 1 94.12 271 SER A C 1
ATOM 2216 O O . SER A 1 271 ? -15.555 24.109 20.688 1 94.12 271 SER A O 1
ATOM 2218 N N . VAL A 1 272 ? -14.883 24.922 18.75 1 96.81 272 VAL A N 1
ATOM 2219 C CA . VAL A 1 272 ? -13.531 24.359 18.859 1 96.81 272 VAL A CA 1
ATOM 2220 C C . VAL A 1 272 ? -12.672 25.281 19.734 1 96.81 272 VAL A C 1
ATOM 2222 O O . VAL A 1 272 ? -12.984 26.453 19.906 1 96.81 272 VAL A O 1
ATOM 2225 N N . SER A 1 273 ? -11.719 24.75 20.406 1 96.12 273 SER A N 1
ATOM 2226 C CA . SER A 1 273 ? -10.641 25.438 21.109 1 96.12 273 SER A CA 1
ATOM 2227 C C . SER A 1 273 ? -9.273 24.953 20.641 1 96.12 273 SER A C 1
ATOM 2229 O O . SER A 1 273 ? -8.906 23.797 20.891 1 96.12 273 SER A O 1
ATOM 2231 N N . LEU A 1 274 ? -8.523 25.844 20.016 1 97.31 274 LEU A N 1
ATOM 2232 C CA . LEU A 1 274 ? -7.324 25.406 19.312 1 97.31 274 LEU A CA 1
ATOM 2233 C C . LEU A 1 274 ? -6.094 25.531 20.203 1 97.31 274 LEU A C 1
ATOM 2235 O O . LEU A 1 274 ? -5.156 24.734 20.094 1 97.31 274 LEU A O 1
ATOM 2239 N N . PHE A 1 275 ? -6.074 26.547 21.031 1 96.69 275 PHE A N 1
ATOM 2240 C CA . PHE A 1 275 ? -4.957 26.766 21.938 1 96.69 275 PHE A CA 1
ATOM 2241 C C . PHE A 1 275 ? -5.457 26.984 23.359 1 96.69 275 PHE A C 1
ATOM 2243 O O . PHE A 1 275 ? -6.52 27.578 23.578 1 96.69 275 PHE A O 1
ATOM 2250 N N . HIS A 1 276 ? -4.637 26.516 24.344 1 92.75 276 HIS A N 1
ATOM 2251 C CA . HIS A 1 276 ? -5.02 26.609 25.75 1 92.75 276 HIS A CA 1
ATOM 2252 C C . HIS A 1 276 ? -3.881 27.172 26.594 1 92.75 276 HIS A C 1
ATOM 2254 O O . HIS A 1 276 ? -2.709 27.031 26.234 1 92.75 276 HIS A O 1
ATOM 2260 N N . GLY A 1 277 ? -4.297 27.75 27.703 1 89.69 277 GLY A N 1
ATOM 2261 C CA . GLY A 1 277 ? -3.346 28.109 28.734 1 89.69 277 GLY A CA 1
ATOM 2262 C C . GLY A 1 277 ? -2.736 29.484 28.531 1 89.69 277 GLY A C 1
ATOM 2263 O O . GLY A 1 277 ? -2.152 30.047 29.469 1 89.69 277 GLY A O 1
ATOM 2264 N N . VAL A 1 278 ? -2.752 29.984 27.312 1 89.06 278 VAL A N 1
ATOM 2265 C CA . VAL A 1 278 ? -2.256 31.344 27.047 1 89.06 278 VAL A CA 1
ATOM 2266 C C . VAL A 1 278 ? -3.262 32.094 26.188 1 89.06 278 VAL A C 1
ATOM 2268 O O . VAL A 1 278 ? -4.141 31.5 25.578 1 89.06 278 VAL A O 1
ATOM 2271 N N . ASP A 1 279 ? -3.115 33.406 26.266 1 87.75 279 ASP A N 1
ATOM 2272 C CA . ASP A 1 279 ? -3.986 34.25 25.438 1 87.75 279 ASP A CA 1
ATOM 2273 C C . ASP A 1 279 ? -3.363 34.5 24.062 1 87.75 279 ASP A C 1
ATOM 2275 O O . ASP A 1 279 ? -2.633 35.469 23.891 1 87.75 279 ASP A O 1
ATOM 2279 N N . CYS A 1 280 ? -3.752 33.719 23.109 1 90.69 280 CYS A N 1
ATOM 2280 C CA . CYS A 1 280 ? -3.266 33.875 21.734 1 90.69 280 CYS A CA 1
ATOM 2281 C C . CYS A 1 280 ? -4.277 34.625 20.875 1 90.69 280 CYS A C 1
ATOM 2283 O O . CYS A 1 280 ? -4.426 34.344 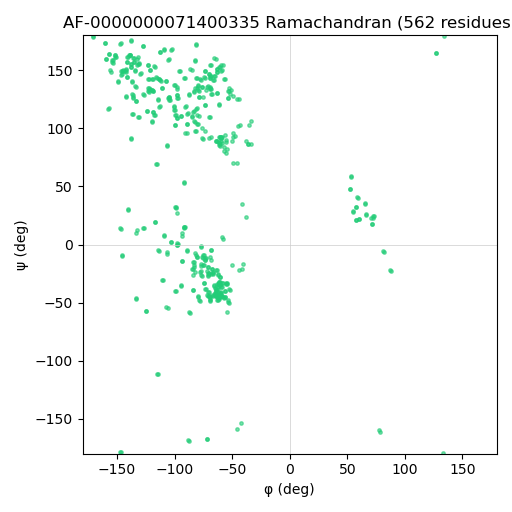19.688 1 90.69 280 CYS A O 1
ATOM 2285 N N . SER A 1 281 ? -4.992 35.5 21.438 1 84 281 SER A N 1
ATOM 2286 C CA . SER A 1 281 ? -6.055 36.188 20.703 1 84 281 SER A CA 1
ATOM 2287 C C . SER A 1 281 ? -5.504 37.344 19.906 1 84 281 SER A C 1
ATOM 2289 O O . SER A 1 281 ? -6.152 37.812 18.969 1 84 281 SER A O 1
ATOM 2291 N N . LYS A 1 282 ? -4.305 37.781 20.25 1 82.5 282 LYS A N 1
ATOM 2292 C CA . LYS A 1 282 ? -3.713 38.938 19.547 1 82.5 282 LYS A CA 1
ATOM 2293 C C . LYS A 1 282 ? -3.082 38.469 18.234 1 82.5 282 LYS A C 1
ATOM 2295 O O . LYS A 1 282 ? -2.541 37.375 18.141 1 82.5 282 LYS A O 1
ATOM 2300 N N . ILE A 1 283 ? -3.219 39.375 17.141 1 82.81 283 ILE A N 1
ATOM 2301 C CA . ILE A 1 283 ? -2.652 39.094 15.828 1 82.81 283 ILE A CA 1
ATOM 2302 C C . ILE A 1 283 ? -1.384 39.938 15.625 1 82.81 283 ILE A C 1
ATOM 2304 O O . ILE A 1 283 ? -1.324 41.094 16.031 1 82.81 283 ILE A O 1
ATOM 2308 N N . MET B 1 1 ? -6.289 -24.406 63.375 1 35.03 1 MET B N 1
ATOM 2309 C CA . MET B 1 1 ? -6.773 -24.562 62 1 35.03 1 MET B CA 1
ATOM 2310 C C . MET B 1 1 ? -5.988 -23.688 61.031 1 35.03 1 MET B C 1
ATOM 2312 O O . MET B 1 1 ? -6.102 -22.469 61.062 1 35.03 1 MET B O 1
ATOM 2316 N N . ARG B 1 2 ? -4.629 -24.078 60.656 1 42.38 2 ARG B N 1
ATOM 2317 C CA . ARG B 1 2 ? -3.627 -23.484 59.781 1 42.38 2 ARG B CA 1
ATOM 2318 C C . ARG B 1 2 ? -4.145 -23.406 58.344 1 42.38 2 ARG B C 1
ATOM 2320 O O . ARG B 1 2 ? -4.434 -24.422 57.719 1 42.38 2 ARG B O 1
ATOM 2327 N N . PHE B 1 3 ? -4.836 -22.297 58.031 1 41.97 3 PHE B N 1
ATOM 2328 C CA . PHE B 1 3 ? -5.309 -21.984 56.688 1 41.97 3 PHE B CA 1
ATOM 2329 C C . PHE B 1 3 ? -4.137 -21.844 55.719 1 41.97 3 PHE B C 1
ATOM 2331 O O . PHE B 1 3 ? -3.271 -20.984 55.906 1 41.97 3 PHE B O 1
ATOM 2338 N N . LEU B 1 4 ? -3.674 -22.922 55.156 1 42.12 4 LEU B N 1
ATOM 2339 C CA . LEU B 1 4 ? -2.729 -22.922 54.031 1 42.12 4 LEU B CA 1
ATOM 2340 C C . LEU B 1 4 ? -3.322 -22.203 52.812 1 42.12 4 LEU B C 1
ATOM 2342 O O . LEU B 1 4 ? -4.359 -22.625 52.312 1 42.12 4 LEU B O 1
ATOM 2346 N N . PHE B 1 5 ? -3.066 -20.906 52.688 1 43.41 5 PHE B N 1
ATOM 2347 C CA . PHE B 1 5 ? -3.381 -20.141 51.469 1 43.41 5 PHE B CA 1
ATOM 2348 C C . PHE B 1 5 ? -2.578 -20.641 50.281 1 43.41 5 PHE B C 1
ATOM 2350 O O . PHE B 1 5 ? -1.347 -20.578 50.281 1 43.41 5 PHE B O 1
ATOM 2357 N N . VAL B 1 6 ? -3.051 -21.625 49.5 1 45.44 6 VAL B N 1
ATOM 2358 C CA . VAL B 1 6 ? -2.533 -22.016 48.188 1 45.44 6 VAL B CA 1
ATOM 2359 C C . VAL B 1 6 ? -2.668 -20.844 47.219 1 45.44 6 VAL B C 1
ATOM 2361 O O . VAL B 1 6 ? -3.777 -20.375 46.938 1 45.44 6 VAL B O 1
ATOM 2364 N N . SER B 1 7 ? -1.629 -20.062 47.125 1 42.66 7 SER B N 1
ATOM 2365 C CA . SER B 1 7 ? -1.542 -19.031 46.094 1 42.66 7 SER B CA 1
ATOM 2366 C C . SER B 1 7 ? -1.587 -19.656 44.688 1 42.66 7 SER B C 1
ATOM 2368 O O . SER B 1 7 ? -0.736 -20.484 44.344 1 42.66 7 SER B O 1
ATOM 2370 N N . MET B 1 8 ? -2.768 -19.766 44.094 1 41.97 8 MET B N 1
ATOM 2371 C CA . MET B 1 8 ? -2.912 -20.109 42.688 1 41.97 8 MET B CA 1
ATOM 2372 C C . MET B 1 8 ? -2.219 -19.078 41.781 1 41.97 8 MET B C 1
ATOM 2374 O O . MET B 1 8 ? -2.615 -17.922 41.75 1 41.97 8 MET B O 1
ATOM 2378 N N . LEU B 1 9 ? -0.949 -19.312 41.5 1 40.44 9 LEU B N 1
ATOM 2379 C CA . LEU B 1 9 ? -0.249 -18.562 40.438 1 40.44 9 LEU B CA 1
ATOM 2380 C C . LEU B 1 9 ? -0.979 -18.672 39.125 1 40.44 9 LEU B C 1
ATOM 2382 O O . LEU B 1 9 ? -1.059 -19.75 38.531 1 40.44 9 LEU B O 1
ATOM 2386 N N . LEU B 1 10 ? -1.904 -17.781 38.812 1 37.09 10 LEU B N 1
ATOM 2387 C CA . LEU B 1 10 ? -2.477 -17.656 37.5 1 37.09 10 LEU B CA 1
ATOM 2388 C C . LEU B 1 10 ? -1.402 -17.297 36.469 1 37.09 10 LEU B C 1
ATOM 2390 O O . LEU B 1 10 ? -0.857 -16.188 36.5 1 37.09 10 LEU B O 1
ATOM 2394 N N . VAL B 1 11 ? -0.74 -18.312 35.906 1 38.12 11 VAL B N 1
ATOM 2395 C CA . VAL B 1 11 ? 0.084 -18.156 34.719 1 38.12 11 VAL B CA 1
ATOM 2396 C C . VAL B 1 11 ? -0.759 -17.578 33.562 1 38.12 11 VAL B C 1
ATOM 2398 O O . VAL B 1 11 ? -1.653 -18.25 33.062 1 38.12 11 VAL B O 1
ATOM 2401 N N . PHE B 1 12 ? -0.898 -16.25 33.656 1 37.16 12 PHE B N 1
ATOM 2402 C CA . PHE B 1 12 ? -1.442 -15.648 32.438 1 37.16 12 PHE B CA 1
ATOM 2403 C C . PHE B 1 12 ? -0.545 -15.922 31.25 1 37.16 12 PHE B C 1
ATOM 2405 O O . PHE B 1 12 ? 0.581 -15.43 31.172 1 37.16 12 PHE B O 1
ATOM 2412 N N . GLY B 1 13 ? -0.803 -17 30.547 1 33.91 13 GLY B N 1
ATOM 2413 C CA . GLY B 1 13 ? -0.25 -17.281 29.234 1 33.91 13 GLY B CA 1
ATOM 2414 C C . GLY B 1 13 ? -0.401 -16.125 28.25 1 33.91 13 GLY B C 1
ATOM 2415 O O . GLY B 1 13 ? -1.519 -15.695 27.953 1 33.91 13 GLY B O 1
ATOM 2416 N N . PHE B 1 14 ? 0.604 -15.258 28.266 1 33.69 14 PHE B N 1
ATOM 2417 C CA . PHE B 1 14 ? 0.692 -14.297 27.172 1 33.69 14 PHE B CA 1
ATOM 2418 C C . PHE B 1 14 ? 0.575 -15.008 25.828 1 33.69 14 PHE B C 1
ATOM 2420 O O . PHE B 1 14 ? 1.379 -15.883 25.5 1 33.69 14 PHE B O 1
ATOM 2427 N N . SER B 1 15 ? -0.601 -15.062 25.25 1 32.91 15 SER B N 1
ATOM 2428 C CA . SER B 1 15 ? -0.761 -15.508 23.875 1 32.91 15 SER B CA 1
ATOM 2429 C C . SER B 1 15 ? 0.115 -14.703 22.922 1 32.91 15 SER B C 1
ATOM 2431 O O . SER B 1 15 ? -0.06 -13.484 22.797 1 32.91 15 SER B O 1
ATOM 2433 N N . SER B 1 16 ? 1.351 -15 22.781 1 37.53 16 SER B N 1
ATOM 2434 C CA . SER B 1 16 ? 2.045 -14.594 21.562 1 37.53 16 SER B CA 1
ATOM 2435 C C . SER B 1 16 ? 1.142 -14.719 20.344 1 37.53 16 SER B C 1
ATOM 2437 O O . SER B 1 16 ? 0.703 -15.82 20 1 37.53 16 SER B O 1
ATOM 2439 N N . ILE B 1 17 ? 0.448 -13.656 20.109 1 36.53 17 ILE B N 1
ATOM 2440 C CA . ILE B 1 17 ? -0.117 -13.766 18.781 1 36.53 17 ILE B CA 1
ATOM 2441 C C . ILE B 1 17 ? 0.976 -14.156 17.781 1 36.53 17 ILE B C 1
ATOM 2443 O O . ILE B 1 17 ? 1.895 -13.375 17.516 1 36.53 17 ILE B O 1
ATOM 2447 N N . LYS B 1 18 ? 1.523 -15.328 17.766 1 39.44 18 LYS B N 1
ATOM 2448 C CA . LYS B 1 18 ? 2.322 -15.953 16.703 1 39.44 18 LYS B CA 1
ATOM 2449 C C . LYS B 1 18 ? 1.846 -15.516 15.328 1 39.44 18 LYS B C 1
ATOM 2451 O O . LYS B 1 18 ? 0.687 -15.734 14.969 1 39.44 18 LYS B O 1
ATOM 2456 N N . THR B 1 19 ? 2.326 -14.383 14.773 1 44.31 19 THR B N 1
ATOM 2457 C CA . THR B 1 19 ? 2.215 -14.133 13.336 1 44.31 19 THR B CA 1
ATOM 2458 C C . THR B 1 19 ? 2.52 -15.406 12.547 1 44.31 19 THR B C 1
ATOM 2460 O O . THR B 1 19 ? 3.67 -15.648 12.18 1 44.31 19 THR B O 1
ATOM 2463 N N . GLU B 1 20 ? 2.244 -16.531 12.875 1 47 20 GLU B N 1
ATOM 2464 C CA . GLU B 1 20 ? 2.375 -17.938 12.461 1 47 20 GLU B CA 1
ATOM 2465 C C . GLU B 1 20 ? 2.072 -18.094 10.969 1 47 20 GLU B C 1
ATOM 2467 O O . GLU B 1 20 ? 2.643 -18.953 10.305 1 47 20 GLU B O 1
ATOM 2472 N N . LEU B 1 21 ? 1.354 -17.172 10.367 1 53.62 21 LEU B N 1
ATOM 2473 C CA . LEU B 1 21 ? 0.58 -17.609 9.211 1 53.62 21 LEU B CA 1
ATOM 2474 C C . LEU B 1 21 ? 1.444 -17.609 7.953 1 53.62 21 LEU B C 1
ATOM 2476 O O . LEU B 1 21 ? 1.295 -18.484 7.098 1 53.62 21 LEU B O 1
ATOM 2480 N N . VAL B 1 22 ? 2.57 -16.719 7.879 1 64.06 22 VAL B N 1
ATOM 2481 C CA . VAL B 1 22 ? 3.357 -16.703 6.652 1 64.06 22 VAL B CA 1
ATOM 2482 C C . VAL B 1 22 ? 4.609 -17.562 6.832 1 64.06 22 VAL B C 1
ATOM 2484 O O . VAL B 1 22 ? 5.488 -17.578 5.965 1 64.06 22 VAL B O 1
ATOM 2487 N N . ASP B 1 23 ? 4.441 -18.594 7.656 1 77.38 23 ASP B N 1
ATOM 2488 C CA . ASP B 1 23 ? 5.754 -19.219 7.762 1 77.38 23 ASP B CA 1
ATOM 2489 C C . ASP B 1 23 ? 5.648 -20.734 7.605 1 77.38 23 ASP B C 1
ATOM 2491 O O . ASP B 1 23 ? 6.648 -21.453 7.727 1 77.38 23 ASP B O 1
ATOM 2495 N N . SER B 1 24 ? 4.477 -21.156 7.219 1 89.44 24 SER B N 1
ATOM 2496 C CA . SER B 1 24 ? 4.355 -22.594 7.016 1 89.44 24 SER B CA 1
ATOM 2497 C C . SER B 1 24 ? 3.225 -22.938 6.047 1 89.44 24 SER B C 1
ATOM 2499 O O . SER B 1 24 ? 2.227 -22.219 5.984 1 89.44 24 SER B O 1
ATOM 2501 N N . PHE B 1 25 ? 3.441 -24.078 5.348 1 95.75 25 PHE B N 1
ATOM 2502 C CA . PHE B 1 25 ? 2.375 -24.578 4.488 1 95.75 25 PHE B CA 1
ATOM 2503 C C . PHE B 1 25 ? 1.492 -25.562 5.238 1 95.75 25 PHE B C 1
ATOM 2505 O O . PHE B 1 25 ? 0.667 -26.25 4.629 1 95.75 25 PHE B O 1
ATOM 2512 N N . ASN B 1 26 ? 1.582 -25.594 6.555 1 93.06 26 ASN B N 1
ATOM 2513 C CA . ASN B 1 26 ? 0.849 -26.578 7.34 1 93.06 26 ASN B CA 1
ATOM 2514 C C . ASN B 1 26 ? -0.66 -26.422 7.176 1 93.06 26 ASN B C 1
ATOM 2516 O O . ASN B 1 26 ? -1.394 -27.406 7.117 1 93.06 26 ASN B O 1
ATOM 2520 N N . LYS B 1 27 ? -1.108 -25.219 7.102 1 94.19 27 LYS B N 1
ATOM 2521 C CA . LYS B 1 27 ? -2.541 -24.938 7.027 1 94.19 27 LYS B CA 1
ATOM 2522 C C . LYS B 1 27 ? -3.057 -25.109 5.598 1 94.19 27 LYS B C 1
ATOM 2524 O O . LYS B 1 27 ? -4.266 -25.062 5.359 1 94.19 27 LYS B O 1
ATOM 2529 N N . CYS B 1 28 ? -2.121 -25.297 4.637 1 97.19 28 CYS B N 1
ATOM 2530 C CA . CYS B 1 28 ? -2.535 -25.359 3.238 1 97.19 28 CYS B CA 1
ATOM 2531 C C . CYS B 1 28 ? -1.758 -26.422 2.482 1 97.19 28 CYS B C 1
ATOM 2533 O O . CYS B 1 28 ? -1.526 -26.297 1.279 1 97.19 28 CYS B O 1
ATOM 2535 N N . SER B 1 29 ? -1.357 -27.484 3.18 1 96.81 29 SER B N 1
ATOM 2536 C CA . SER B 1 29 ? -0.581 -28.562 2.572 1 96.81 29 SER B CA 1
ATOM 2537 C C . SER B 1 29 ? -1.406 -29.328 1.544 1 96.81 29 SER B C 1
ATOM 2539 O O . SER B 1 29 ? -0.853 -29.969 0.649 1 96.81 29 SER B O 1
ATOM 2541 N N . ASP B 1 30 ? -2.734 -29.281 1.678 1 97.06 30 ASP B N 1
ATOM 2542 C CA . ASP B 1 30 ? -3.623 -30.031 0.797 1 97.06 30 ASP B CA 1
ATOM 2543 C C . ASP B 1 30 ? -3.592 -29.469 -0.623 1 97.06 30 ASP B C 1
ATOM 2545 O O . ASP B 1 30 ? -4.125 -30.094 -1.55 1 97.06 30 ASP B O 1
ATOM 2549 N N . PHE B 1 31 ? -2.877 -28.375 -0.857 1 98.31 31 PHE B N 1
ATOM 2550 C CA . PHE B 1 31 ? -2.775 -27.812 -2.201 1 98.31 31 PHE B CA 1
ATOM 2551 C C . PHE B 1 31 ? -1.594 -28.422 -2.949 1 98.31 31 PHE B C 1
ATOM 2553 O O . PHE B 1 31 ? -1.417 -28.172 -4.145 1 98.31 31 PHE B O 1
ATOM 2560 N N . PHE B 1 32 ? -0.867 -29.203 -2.238 1 98.19 32 PHE B N 1
ATOM 2561 C CA . PHE B 1 32 ? 0.262 -29.906 -2.826 1 98.19 32 PHE B CA 1
ATOM 2562 C C . PHE B 1 32 ? -0.05 -31.391 -2.977 1 98.19 32 PHE B C 1
ATOM 2564 O O . PHE B 1 32 ? -0.676 -32 -2.102 1 98.19 32 PHE B O 1
ATOM 2571 N N . LEU B 1 33 ? 0.399 -31.969 -4.121 1 97.31 33 LEU B N 1
ATOM 2572 C CA . LEU B 1 33 ? 0.267 -33.406 -4.301 1 97.31 33 LEU B CA 1
ATOM 2573 C C . LEU B 1 33 ? 0.879 -34.156 -3.121 1 97.31 33 LEU B C 1
ATOM 2575 O O . LEU B 1 33 ? 2.02 -33.875 -2.734 1 97.31 33 LEU B O 1
ATOM 2579 N N . ASN B 1 34 ? 0.071 -35.031 -2.531 1 95.62 34 ASN B N 1
ATOM 2580 C CA . ASN B 1 34 ? 0.464 -35.812 -1.363 1 95.62 34 ASN B CA 1
ATOM 2581 C C . ASN B 1 34 ? 0.896 -34.906 -0.207 1 95.62 34 ASN B C 1
ATOM 2583 O O . ASN B 1 34 ? 1.733 -35.312 0.607 1 95.62 34 ASN B O 1
ATOM 2587 N N . GLU B 1 35 ? 0.505 -33.688 -0.195 1 96.62 35 GLU B N 1
ATOM 2588 C CA . GLU B 1 35 ? 0.74 -32.688 0.854 1 96.62 35 GLU B CA 1
ATOM 2589 C C . GLU B 1 35 ? 2.225 -32.344 0.974 1 96.62 35 GLU B C 1
ATOM 2591 O O . GLU B 1 35 ? 2.715 -32.062 2.07 1 96.62 35 GLU B O 1
ATOM 2596 N N . GLN B 1 36 ? 2.932 -32.531 -0.118 1 96.31 36 GLN B N 1
ATOM 2597 C CA . GLN B 1 36 ? 4.367 -32.25 -0.139 1 96.31 36 GLN B CA 1
ATOM 2598 C C . GLN B 1 36 ? 4.711 -31.141 -1.126 1 96.31 36 GLN B C 1
ATOM 2600 O O . GLN B 1 36 ? 4.633 -31.344 -2.342 1 96.31 36 GLN B O 1
ATOM 2605 N N . PRO B 1 37 ? 5.121 -30.016 -0.567 1 97.56 37 PRO B N 1
ATOM 2606 C CA . PRO B 1 37 ? 5.555 -28.953 -1.471 1 97.56 37 PRO B CA 1
ATOM 2607 C C . PRO B 1 37 ? 6.797 -29.328 -2.279 1 97.56 37 PRO B C 1
ATOM 2609 O O . PRO B 1 37 ? 7.5 -30.266 -1.925 1 97.56 37 PRO B O 1
ATOM 2612 N N . PRO B 1 38 ? 7.004 -28.609 -3.42 1 97.31 38 PRO B N 1
ATOM 2613 C CA . PRO B 1 38 ? 8.211 -28.859 -4.211 1 97.31 38 PRO B CA 1
ATOM 2614 C C . PRO B 1 38 ? 9.492 -28.641 -3.414 1 97.31 38 PRO B C 1
ATOM 2616 O O . PRO B 1 38 ? 9.477 -27.953 -2.393 1 97.31 38 PRO B O 1
ATOM 2619 N N . VAL B 1 39 ? 10.516 -29.359 -3.902 1 97.25 39 VAL B N 1
ATOM 2620 C CA . VAL B 1 39 ? 11.859 -29.109 -3.393 1 97.25 39 VAL B CA 1
ATOM 2621 C C . VAL B 1 39 ? 12.633 -28.234 -4.375 1 97.25 39 VAL B C 1
ATOM 2623 O O . VAL B 1 39 ? 12.82 -28.594 -5.535 1 97.25 39 VAL B O 1
ATOM 2626 N N . ILE B 1 40 ? 12.984 -27.078 -3.971 1 97.62 40 ILE B N 1
ATOM 2627 C CA . ILE B 1 40 ? 13.82 -26.141 -4.711 1 97.62 40 ILE B CA 1
ATOM 2628 C C . ILE B 1 40 ? 15.086 -25.844 -3.914 1 97.62 40 ILE B C 1
ATOM 2630 O O . ILE B 1 40 ? 15.047 -25.094 -2.936 1 97.62 40 ILE B O 1
ATOM 2634 N N . PRO B 1 41 ? 16.203 -26.422 -4.359 1 96.62 41 PRO B N 1
ATOM 2635 C CA . PRO B 1 41 ? 17.438 -26.312 -3.576 1 96.62 41 PRO B CA 1
ATOM 2636 C C . PRO B 1 41 ? 17.781 -24.859 -3.236 1 96.62 41 PRO B C 1
ATOM 2638 O O . PRO B 1 41 ? 17.703 -23.984 -4.102 1 96.62 41 PRO B O 1
ATOM 2641 N N . GLY B 1 42 ? 18.094 -24.656 -1.951 1 95.44 42 GLY B N 1
ATOM 2642 C CA . GLY B 1 42 ? 18.5 -23.328 -1.502 1 95.44 42 GLY B CA 1
ATOM 2643 C C . GLY B 1 42 ? 17.344 -22.391 -1.258 1 95.44 42 GLY B C 1
ATOM 2644 O O . GLY B 1 42 ? 17.531 -21.281 -0.759 1 95.44 42 GLY B O 1
ATOM 2645 N N . ILE B 1 43 ? 16.125 -22.828 -1.585 1 97.25 43 ILE B N 1
ATOM 2646 C CA . ILE B 1 43 ? 14.969 -21.953 -1.456 1 97.25 43 ILE B CA 1
ATOM 2647 C C . ILE B 1 43 ? 13.906 -22.625 -0.586 1 97.25 43 ILE B C 1
ATOM 2649 O O . ILE B 1 43 ? 13.531 -22.094 0.465 1 97.25 43 ILE B O 1
ATOM 2653 N N . LEU B 1 44 ? 13.461 -23.766 -0.947 1 97.25 44 LEU B N 1
ATOM 2654 C CA . LEU B 1 44 ? 12.445 -24.547 -0.242 1 97.25 44 LEU B CA 1
ATOM 2655 C C . LEU B 1 44 ? 12.836 -26.016 -0.188 1 97.25 44 LEU B C 1
ATOM 2657 O O . LEU B 1 44 ? 12.867 -26.688 -1.218 1 97.25 44 LEU B O 1
ATOM 2661 N N . GLU B 1 45 ? 13.133 -26.516 0.964 1 95.38 45 GLU B N 1
ATOM 2662 C CA . GLU B 1 45 ? 13.531 -27.891 1.202 1 95.38 45 GLU B CA 1
ATOM 2663 C C . GLU B 1 45 ? 12.836 -28.469 2.436 1 95.38 45 GLU B C 1
ATOM 2665 O O . GLU B 1 45 ? 12.781 -27.812 3.48 1 95.38 45 GLU B O 1
ATOM 2670 N N . ASN B 1 46 ? 12.211 -29.656 2.26 1 91.31 46 ASN B N 1
ATOM 2671 C CA . ASN B 1 46 ? 11.484 -30.297 3.355 1 91.31 46 ASN B CA 1
ATOM 2672 C C . ASN B 1 46 ? 10.391 -29.391 3.91 1 91.31 46 ASN B C 1
ATOM 2674 O O . ASN B 1 46 ? 10.219 -29.281 5.125 1 91.31 46 ASN B O 1
ATOM 2678 N N . SER B 1 47 ? 9.844 -28.609 3.066 1 91.56 47 SER B N 1
ATOM 2679 C CA . SER B 1 47 ? 8.742 -27.719 3.379 1 91.56 47 SER B CA 1
ATOM 2680 C C . SER B 1 47 ? 9.195 -26.562 4.258 1 91.56 47 SER B C 1
ATOM 2682 O O . SER B 1 47 ? 8.391 -25.984 4.988 1 91.56 47 SER B O 1
ATOM 2684 N N . ILE B 1 48 ? 10.477 -26.359 4.27 1 92.62 48 ILE B N 1
ATOM 2685 C CA . ILE B 1 48 ? 11.047 -25.281 5.062 1 92.62 48 ILE B CA 1
ATOM 2686 C C . ILE B 1 48 ? 11.773 -24.297 4.145 1 92.62 48 ILE B C 1
ATOM 2688 O O . ILE B 1 48 ? 12.508 -24.703 3.242 1 92.62 48 ILE B O 1
ATOM 2692 N N . SER B 1 49 ? 11.492 -23.016 4.332 1 93.31 49 SER B N 1
ATOM 2693 C CA . SER B 1 49 ? 12.219 -21.984 3.602 1 93.31 49 SER B CA 1
ATOM 2694 C C . SER B 1 49 ? 13.672 -21.891 4.059 1 93.31 49 SER B C 1
ATOM 2696 O O . SER B 1 49 ? 13.945 -21.859 5.258 1 93.31 49 SER B O 1
ATOM 2698 N N . ARG B 1 50 ? 14.586 -21.828 3.193 1 93.31 50 ARG B N 1
ATOM 2699 C CA . ARG B 1 50 ? 16.016 -21.781 3.531 1 93.31 50 ARG B CA 1
ATOM 2700 C C . ARG B 1 50 ? 16.453 -20.359 3.846 1 93.31 50 ARG B C 1
ATOM 2702 O O . ARG B 1 50 ? 17.516 -20.141 4.406 1 93.31 50 ARG B O 1
ATOM 2709 N N . ASP B 1 51 ? 15.695 -19.422 3.514 1 94.19 51 ASP B N 1
ATOM 2710 C CA . ASP B 1 51 ? 15.82 -18.016 3.902 1 94.19 51 ASP B CA 1
ATOM 2711 C C . ASP B 1 51 ? 14.461 -17.422 4.258 1 94.19 51 ASP B C 1
ATOM 2713 O O . ASP B 1 51 ? 13.812 -16.797 3.416 1 94.19 51 ASP B O 1
ATOM 2717 N N . ASN B 1 52 ? 14.141 -17.5 5.512 1 90.5 52 ASN B N 1
ATOM 2718 C CA . ASN B 1 52 ? 12.805 -17.125 5.965 1 90.5 52 ASN B CA 1
ATOM 2719 C C . ASN B 1 52 ? 12.578 -15.625 5.891 1 90.5 52 ASN B C 1
ATOM 2721 O O . ASN B 1 52 ? 11.445 -15.156 5.957 1 90.5 52 ASN B O 1
ATOM 2725 N N . ASN B 1 53 ? 13.617 -14.922 5.84 1 91.69 53 ASN B N 1
ATOM 2726 C CA . ASN B 1 53 ? 13.477 -13.477 5.707 1 91.69 53 ASN B CA 1
ATOM 2727 C C . ASN B 1 53 ? 13.133 -13.078 4.277 1 91.69 53 ASN B C 1
ATOM 2729 O O . ASN B 1 53 ? 12.547 -12.016 4.047 1 91.69 53 ASN B O 1
ATOM 2733 N N . ARG B 1 54 ? 13.453 -13.922 3.307 1 95.94 54 ARG B N 1
ATOM 2734 C CA . ARG B 1 54 ? 13.242 -13.602 1.899 1 95.94 54 ARG B CA 1
ATOM 2735 C C . ARG B 1 54 ? 12.078 -14.398 1.325 1 95.94 54 ARG B C 1
ATOM 2737 O O . ARG B 1 54 ? 11.133 -13.812 0.785 1 95.94 54 ARG B O 1
ATOM 2744 N N . TYR B 1 55 ? 12.172 -15.734 1.495 1 97.12 55 TYR B N 1
ATOM 2745 C CA . TYR B 1 55 ? 11.172 -16.609 0.902 1 97.12 55 TYR B CA 1
ATOM 2746 C C . TYR B 1 55 ? 10.07 -16.938 1.903 1 97.12 55 TYR B C 1
ATOM 2748 O O . TYR B 1 55 ? 10.289 -17.688 2.859 1 97.12 55 TYR B O 1
ATOM 2756 N N . LYS B 1 56 ? 8.859 -16.422 1.671 1 96.88 56 LYS B N 1
ATOM 2757 C CA . LYS B 1 56 ? 7.734 -16.516 2.594 1 96.88 56 LYS B CA 1
ATOM 2758 C C . LYS B 1 56 ? 6.723 -17.547 2.115 1 96.88 56 LYS B C 1
ATOM 2760 O O . LYS B 1 56 ? 6.316 -17.547 0.951 1 96.88 56 LYS B O 1
ATOM 2765 N N . ARG B 1 57 ? 6.43 -18.5 2.969 1 97.5 57 ARG B N 1
ATOM 2766 C CA . ARG B 1 57 ? 5.398 -19.5 2.707 1 97.5 57 ARG B CA 1
ATOM 2767 C C . ARG B 1 57 ? 4.02 -18.984 3.113 1 97.5 57 ARG B C 1
ATOM 2769 O O . ARG B 1 57 ? 3.734 -18.844 4.305 1 97.5 57 ARG B O 1
ATOM 2776 N N . ILE B 1 58 ? 3.182 -18.719 2.092 1 97.06 58 ILE B N 1
ATOM 2777 C CA . ILE B 1 58 ? 1.899 -18.062 2.334 1 97.06 58 ILE B CA 1
ATOM 2778 C C . ILE B 1 58 ? 0.762 -19.047 2.027 1 97.06 58 ILE B C 1
ATOM 2780 O O . ILE B 1 58 ? 0.654 -19.547 0.908 1 97.06 58 ILE B O 1
ATOM 2784 N N . CYS B 1 59 ? -0.024 -19.328 3.049 1 97.69 59 CYS B N 1
ATOM 2785 C CA . CYS B 1 59 ? -1.346 -19.875 2.764 1 97.69 59 CYS B CA 1
ATOM 2786 C C . CYS B 1 59 ? -2.34 -18.766 2.445 1 97.69 59 CYS B C 1
ATOM 2788 O O . CYS B 1 59 ? -2.768 -18.031 3.34 1 97.69 59 CYS B O 1
ATOM 2790 N N . GLN B 1 60 ? -2.672 -18.656 1.185 1 97.81 60 GLN B N 1
ATOM 2791 C CA . GLN B 1 60 ? -3.502 -17.547 0.717 1 97.81 60 GLN B CA 1
ATOM 2792 C C . GLN B 1 60 ? -4.934 -17.688 1.226 1 97.81 60 GLN B C 1
ATOM 2794 O O . GLN B 1 60 ? -5.668 -18.578 0.802 1 97.81 60 GLN B O 1
ATOM 2799 N N . LYS B 1 61 ? -5.234 -16.781 2.137 1 97.5 61 LYS B N 1
ATOM 2800 C CA . LYS B 1 61 ? -6.535 -16.828 2.795 1 97.5 61 LYS B CA 1
ATOM 2801 C C . LYS B 1 61 ? -7.461 -15.742 2.266 1 97.5 61 LYS B C 1
ATOM 2803 O O . LYS B 1 61 ? -7.062 -14.578 2.172 1 97.5 61 LYS B O 1
ATOM 2808 N N . TYR B 1 62 ? -8.648 -16.094 1.833 1 97.62 62 TYR B N 1
ATOM 2809 C CA . TYR B 1 62 ? -9.68 -15.188 1.354 1 97.62 62 TYR B CA 1
ATOM 2810 C C . TYR B 1 62 ? -11.07 -15.648 1.789 1 97.62 62 TYR B C 1
ATOM 2812 O O . TYR B 1 62 ? -11.422 -16.812 1.618 1 97.62 62 TYR B O 1
ATOM 2820 N N . GLN B 1 63 ? -11.852 -14.781 2.432 1 96.62 63 GLN B N 1
ATOM 2821 C CA . GLN B 1 63 ? -13.195 -15.047 2.934 1 96.62 63 GLN B CA 1
ATOM 2822 C C . GLN B 1 63 ? -13.227 -16.297 3.809 1 96.62 63 GLN B C 1
ATOM 2824 O O . GLN B 1 63 ? -14.008 -17.219 3.562 1 96.62 63 GLN B O 1
ATOM 2829 N N . ASN B 1 64 ? -12.281 -16.359 4.734 1 94.62 64 ASN B N 1
ATOM 2830 C CA . ASN B 1 64 ? -12.219 -17.297 5.855 1 94.62 64 ASN B CA 1
ATOM 2831 C C . ASN B 1 64 ? -11.859 -18.703 5.391 1 94.62 64 ASN B C 1
ATOM 2833 O O . ASN B 1 64 ? -12.219 -19.688 6.043 1 94.62 64 ASN B O 1
ATOM 2837 N N . ALA B 1 65 ? -11.203 -18.797 4.281 1 97.06 65 ALA B N 1
ATOM 2838 C CA . ALA B 1 65 ? -10.719 -20.094 3.807 1 97.06 65 ALA B CA 1
ATOM 2839 C C . ALA B 1 65 ? -9.391 -19.938 3.064 1 97.06 65 ALA B C 1
ATOM 2841 O O . ALA B 1 65 ? -9.148 -18.922 2.418 1 97.06 65 ALA B O 1
ATOM 2842 N N . TYR B 1 66 ? -8.633 -20.969 3.182 1 97.25 66 TYR B N 1
ATOM 2843 C CA . TYR B 1 66 ? -7.441 -21.031 2.348 1 97.25 66 TYR B CA 1
ATOM 2844 C C . TYR B 1 66 ? -7.789 -21.469 0.928 1 97.25 66 TYR B C 1
ATOM 2846 O O . TYR B 1 66 ? -8.578 -22.406 0.732 1 97.25 66 TYR B O 1
ATOM 2854 N N . ARG B 1 67 ? -7.234 -20.703 -0.04 1 98.31 67 ARG B N 1
ATOM 2855 C CA . ARG B 1 67 ? -7.656 -20.891 -1.426 1 98.31 67 ARG B CA 1
ATOM 2856 C C . ARG B 1 67 ? -6.547 -21.516 -2.26 1 98.31 67 ARG B C 1
ATOM 2858 O O . ARG B 1 67 ? -6.816 -22.203 -3.246 1 98.31 67 ARG B O 1
ATOM 2865 N N . PHE B 1 68 ? -5.336 -21.281 -1.952 1 98.69 68 PHE B N 1
ATOM 2866 C CA . PHE B 1 68 ? -4.129 -21.812 -2.582 1 98.69 68 PHE B CA 1
ATOM 2867 C C . PHE B 1 68 ? -2.895 -21.453 -1.759 1 98.69 68 PHE B C 1
ATOM 2869 O O . PHE B 1 68 ? -3.008 -20.922 -0.654 1 98.69 68 PHE B O 1
ATOM 2876 N N . ALA B 1 69 ? -1.741 -21.906 -2.23 1 98.5 69 ALA B N 1
ATOM 2877 C CA . ALA B 1 69 ? -0.483 -21.656 -1.535 1 98.5 69 ALA B CA 1
ATOM 2878 C C . ALA B 1 69 ? 0.51 -20.938 -2.441 1 98.5 69 ALA B C 1
ATOM 2880 O O . ALA B 1 69 ? 0.537 -21.172 -3.652 1 98.5 69 ALA B O 1
ATOM 2881 N N . THR B 1 70 ? 1.27 -20.016 -1.862 1 98.56 70 THR B N 1
ATOM 2882 C CA . THR B 1 70 ? 2.275 -19.281 -2.619 1 98.56 70 THR B CA 1
ATOM 2883 C C . THR B 1 70 ? 3.598 -19.234 -1.859 1 98.56 70 THR B C 1
ATOM 2885 O O . THR B 1 70 ? 3.621 -18.953 -0.662 1 98.56 70 THR B O 1
ATOM 2888 N N . LEU B 1 71 ? 4.672 -19.703 -2.465 1 98.38 71 LEU B N 1
ATOM 2889 C CA . LEU B 1 71 ? 6 -19.312 -2.016 1 98.38 71 LEU B CA 1
ATOM 2890 C C . LEU B 1 71 ? 6.406 -17.969 -2.625 1 98.38 71 LEU B C 1
ATOM 2892 O O . LEU B 1 71 ? 6.566 -17.859 -3.844 1 98.38 71 LEU B O 1
ATOM 2896 N N . TYR B 1 72 ? 6.559 -16.984 -1.771 1 98.31 72 TYR B N 1
ATOM 2897 C CA . TYR B 1 72 ? 6.746 -15.602 -2.225 1 98.31 72 TYR B CA 1
ATOM 2898 C C . TYR B 1 72 ? 8.164 -15.117 -1.929 1 98.31 72 TYR B C 1
ATOM 2900 O O . TYR B 1 72 ? 8.703 -15.383 -0.852 1 98.31 72 TYR B O 1
ATOM 2908 N N . ASP B 1 73 ? 8.766 -14.477 -2.893 1 98.06 73 ASP B N 1
ATOM 2909 C CA . ASP B 1 73 ? 10.086 -13.867 -2.744 1 98.06 73 ASP B CA 1
ATOM 2910 C C . ASP B 1 73 ? 9.961 -12.375 -2.453 1 98.06 73 ASP B C 1
ATOM 2912 O O . ASP B 1 73 ? 9.672 -11.578 -3.352 1 98.06 73 ASP B O 1
ATOM 2916 N N . THR B 1 74 ? 10.266 -11.969 -1.236 1 97.56 74 THR B N 1
ATOM 2917 C CA . THR B 1 74 ? 10.062 -10.578 -0.824 1 97.56 74 THR B CA 1
ATOM 2918 C C . THR B 1 74 ? 11.133 -9.68 -1.431 1 97.56 74 THR B C 1
ATOM 2920 O O . THR B 1 74 ? 10.969 -8.453 -1.46 1 97.56 74 THR B O 1
ATOM 2923 N N . GLN B 1 75 ? 12.219 -10.227 -1.895 1 97 75 GLN B N 1
ATOM 2924 C CA . GLN B 1 75 ? 13.266 -9.43 -2.52 1 97 75 GLN B CA 1
ATOM 2925 C C . GLN B 1 75 ? 12.898 -9.062 -3.951 1 97 75 GLN B C 1
ATOM 2927 O O . GLN B 1 75 ? 13.031 -7.898 -4.352 1 97 75 GLN B O 1
ATOM 2932 N N . THR B 1 76 ? 12.461 -10.055 -4.695 1 98 76 THR B N 1
ATOM 2933 C CA . THR B 1 76 ? 12.086 -9.789 -6.078 1 98 76 THR B CA 1
ATOM 2934 C C . THR B 1 76 ? 10.648 -9.281 -6.16 1 98 76 THR B C 1
ATOM 2936 O O . THR B 1 76 ? 10.234 -8.734 -7.184 1 98 76 THR B O 1
ATOM 2939 N N . LYS B 1 77 ? 9.867 -9.57 -5.129 1 98.12 77 LYS B N 1
ATOM 2940 C CA . LYS B 1 77 ? 8.469 -9.164 -4.988 1 98.12 77 LYS B CA 1
ATOM 2941 C C . LYS B 1 77 ? 7.594 -9.828 -6.051 1 98.12 77 LYS B C 1
ATOM 2943 O O . LYS B 1 77 ? 6.695 -9.195 -6.605 1 98.12 77 LYS B O 1
ATOM 2948 N N . ILE B 1 78 ? 7.906 -11.016 -6.398 1 98.69 78 ILE B N 1
ATOM 2949 C CA . ILE B 1 78 ? 7.082 -11.93 -7.188 1 98.69 78 ILE B CA 1
ATOM 2950 C C . ILE B 1 78 ? 7.113 -13.32 -6.559 1 98.69 78 ILE B C 1
ATOM 2952 O O . ILE B 1 78 ? 8.016 -13.641 -5.781 1 98.69 78 ILE B O 1
ATOM 2956 N N . PRO B 1 79 ? 6.113 -14.188 -6.906 1 98.75 79 PRO B N 1
ATOM 2957 C CA . PRO B 1 79 ? 6.156 -15.562 -6.398 1 98.75 79 PRO B CA 1
ATOM 2958 C C . PRO B 1 79 ? 7.289 -16.375 -7.012 1 98.75 79 PRO B C 1
ATOM 2960 O O . PRO B 1 79 ? 7.641 -16.188 -8.18 1 98.75 79 PRO B O 1
ATOM 2963 N N . VAL B 1 80 ? 7.816 -17.25 -6.117 1 98.44 80 VAL B N 1
ATOM 2964 C CA . VAL B 1 80 ? 8.555 -18.359 -6.699 1 98.44 80 VAL B CA 1
ATOM 2965 C C . VAL B 1 80 ? 7.594 -19.297 -7.422 1 98.44 80 VAL B C 1
ATOM 2967 O O . VAL B 1 80 ? 7.805 -19.641 -8.586 1 98.44 80 VAL B O 1
ATOM 2970 N N . PHE B 1 81 ? 6.57 -19.609 -6.742 1 98.81 81 PHE B N 1
ATOM 2971 C CA . PHE B 1 81 ? 5.473 -20.328 -7.367 1 98.81 81 PHE B CA 1
ATOM 2972 C C . PHE B 1 81 ? 4.188 -20.172 -6.562 1 98.81 81 PHE B C 1
ATOM 2974 O O . PHE B 1 81 ? 4.227 -19.75 -5.402 1 98.81 81 PHE B O 1
ATOM 2981 N N . SER B 1 82 ? 3.08 -20.406 -7.172 1 98.88 82 SER B N 1
ATOM 2982 C CA . SER B 1 82 ? 1.807 -20.688 -6.52 1 98.88 82 SER B CA 1
ATOM 2983 C C . SER B 1 82 ? 1.353 -22.125 -6.797 1 98.88 82 SER B C 1
ATOM 2985 O O . SER B 1 82 ? 1.59 -22.656 -7.883 1 98.88 82 SER B O 1
ATOM 2987 N N . ALA B 1 83 ? 0.762 -22.734 -5.805 1 98.88 83 ALA B N 1
ATOM 2988 C CA . ALA B 1 83 ? 0.236 -24.094 -5.867 1 98.88 83 ALA B CA 1
ATOM 2989 C C . ALA B 1 83 ? -1.266 -24.109 -5.598 1 98.88 83 ALA B C 1
ATOM 2991 O O . ALA B 1 83 ? -1.742 -23.484 -4.645 1 98.88 83 ALA B O 1
ATOM 2992 N N . TYR B 1 84 ? -2.002 -24.812 -6.426 1 98.88 84 TYR B N 1
ATOM 2993 C CA . TYR B 1 84 ? -3.445 -24.891 -6.23 1 98.88 84 TYR B CA 1
ATOM 2994 C C . TYR B 1 84 ? -3.996 -26.203 -6.773 1 98.88 84 TYR B C 1
ATOM 2996 O O . TYR B 1 84 ? -3.307 -26.922 -7.504 1 98.88 84 TYR B O 1
ATOM 3004 N N . ARG B 1 85 ? -5.16 -26.5 -6.352 1 98.5 85 ARG B N 1
ATOM 3005 C CA . ARG B 1 85 ? -5.918 -27.641 -6.875 1 98.5 85 ARG B CA 1
ATOM 3006 C C . ARG B 1 85 ? -6.914 -27.188 -7.938 1 98.5 85 ARG B C 1
ATOM 3008 O O . ARG B 1 85 ? -7.645 -26.219 -7.738 1 98.5 85 ARG B O 1
ATOM 3015 N N . TYR B 1 86 ? -6.871 -27.828 -9.047 1 98.75 86 TYR B N 1
ATOM 3016 C CA . TYR B 1 86 ? -7.887 -27.594 -10.062 1 98.75 86 TYR B CA 1
ATOM 3017 C C . TYR B 1 86 ? -9.062 -28.547 -9.891 1 98.75 86 TYR B C 1
ATOM 3019 O O . TYR B 1 86 ? -8.906 -29.766 -9.977 1 98.75 86 TYR B O 1
ATOM 3027 N N . THR B 1 87 ? -10.25 -28.016 -9.648 1 98.38 87 THR B N 1
ATOM 3028 C CA . THR B 1 87 ? -11.438 -28.828 -9.406 1 98.38 87 THR B CA 1
ATOM 3029 C C . THR B 1 87 ? -12.57 -28.406 -10.336 1 98.38 87 THR B C 1
ATOM 3031 O O . THR B 1 87 ? -13.734 -28.734 -10.094 1 98.38 87 THR B O 1
ATOM 3034 N N . GLY B 1 88 ? -12.242 -27.656 -11.32 1 97.19 88 GLY B N 1
ATOM 3035 C CA . GLY B 1 88 ? -13.203 -27.109 -12.258 1 97.19 88 GLY B CA 1
ATOM 3036 C C . GLY B 1 88 ? -12.984 -25.625 -12.531 1 97.19 88 GLY B C 1
ATOM 3037 O O . GLY B 1 88 ? -12 -25.047 -12.078 1 97.19 88 GLY B O 1
ATOM 3038 N N . SER B 1 89 ? -13.852 -25.094 -13.406 1 94.62 89 SER B N 1
ATOM 3039 C CA . SER B 1 89 ? -13.648 -23.688 -13.742 1 94.62 89 SER B CA 1
ATOM 3040 C 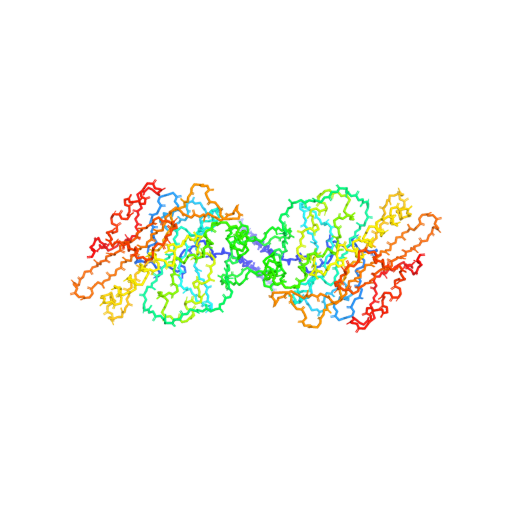C . SER B 1 89 ? -14.977 -22.938 -13.766 1 94.62 89 SER B C 1
ATOM 3042 O O . SER B 1 89 ? -16.016 -23.484 -14.133 1 94.62 89 SER B O 1
ATOM 3044 N N . TYR B 1 90 ? -14.852 -21.75 -13.25 1 89.56 90 TYR B N 1
ATOM 3045 C CA . TYR B 1 90 ? -15.922 -20.75 -13.234 1 89.56 90 TYR B CA 1
ATOM 3046 C C . TYR B 1 90 ? -15.758 -19.766 -14.375 1 89.56 90 TYR B C 1
ATOM 3048 O O . TYR B 1 90 ? -14.633 -19.391 -14.727 1 89.56 90 TYR B O 1
ATOM 3056 N N . LYS B 1 91 ? -16.891 -19.469 -15.062 1 89.88 91 LYS B N 1
ATOM 3057 C CA . LYS B 1 91 ? -16.844 -18.469 -16.125 1 89.88 91 LYS B CA 1
ATOM 3058 C C . LYS B 1 91 ? -16.969 -17.062 -15.555 1 89.88 91 LYS B C 1
ATOM 3060 O O . LYS B 1 91 ? -17.797 -16.812 -14.68 1 89.88 91 LYS B O 1
ATOM 3065 N N . GLY B 1 92 ? -16.062 -16.188 -15.992 1 91.75 92 GLY B N 1
ATOM 3066 C CA . GLY B 1 92 ? -16.125 -14.789 -15.578 1 91.75 92 GLY B CA 1
ATOM 3067 C C . GLY B 1 92 ? -14.828 -14.273 -15 1 91.75 92 GLY B C 1
ATOM 3068 O O . GLY B 1 92 ? -13.93 -15.062 -14.672 1 91.75 92 GLY B O 1
ATOM 3069 N N . ARG B 1 93 ? -14.758 -12.969 -14.906 1 92.5 93 ARG B N 1
ATOM 3070 C CA . ARG B 1 93 ? -13.609 -12.289 -14.32 1 92.5 93 ARG B CA 1
ATOM 3071 C C . ARG B 1 93 ? -14.062 -11.242 -13.305 1 92.5 93 ARG B C 1
ATOM 3073 O O . ARG B 1 93 ? -14.664 -10.234 -13.672 1 92.5 93 ARG B O 1
ATOM 3080 N N . PRO B 1 94 ? -13.797 -11.531 -12.039 1 94.5 94 PRO B N 1
ATOM 3081 C CA . PRO B 1 94 ? -14.164 -10.531 -11.031 1 94.5 94 PRO B CA 1
ATOM 3082 C C . PRO B 1 94 ? -13.523 -9.172 -11.289 1 94.5 94 PRO B C 1
ATOM 3084 O O . PRO B 1 94 ? -12.391 -9.102 -11.773 1 94.5 94 PRO B O 1
ATOM 3087 N N . HIS B 1 95 ? -14.273 -8.141 -11.016 1 93.75 95 HIS B N 1
ATOM 3088 C CA . HIS B 1 95 ? -13.758 -6.777 -11.039 1 93.75 95 HIS B CA 1
ATOM 3089 C C . HIS B 1 95 ? -13.602 -6.227 -9.625 1 93.75 95 HIS B C 1
ATOM 3091 O O . HIS B 1 95 ? -14.523 -5.605 -9.094 1 93.75 95 HIS B O 1
ATOM 3097 N N . ILE B 1 96 ? -12.547 -6.504 -9.055 1 93.5 96 ILE B N 1
ATOM 3098 C CA . ILE B 1 96 ? -12.258 -6.074 -7.695 1 93.5 96 ILE B CA 1
ATOM 3099 C C . ILE B 1 96 ? -10.875 -5.438 -7.637 1 93.5 96 ILE B C 1
ATOM 3101 O O . ILE B 1 96 ? -10.039 -5.676 -8.516 1 93.5 96 ILE B O 1
ATOM 3105 N N . PRO B 1 97 ? -10.648 -4.586 -6.664 1 91 97 PRO B N 1
ATOM 3106 C CA . PRO B 1 97 ? -9.289 -4.055 -6.516 1 91 97 PRO B CA 1
ATOM 3107 C C . PRO B 1 97 ? -8.266 -5.141 -6.195 1 91 97 PRO B C 1
ATOM 3109 O O . PRO B 1 97 ? -8.594 -6.133 -5.543 1 91 97 PRO B O 1
ATOM 3112 N N . TRP B 1 98 ? -7.105 -4.922 -6.656 1 94.88 98 TRP B N 1
ATOM 3113 C CA . TRP B 1 98 ? -6.016 -5.848 -6.355 1 94.88 98 TRP B CA 1
ATOM 3114 C C . TRP B 1 98 ? -5.684 -5.836 -4.867 1 94.88 98 TRP B C 1
ATOM 3116 O O . TRP B 1 98 ? -5.648 -4.77 -4.246 1 94.88 98 TRP B O 1
ATOM 3126 N N . MET B 1 99 ? -5.395 -7.008 -4.348 1 96.88 99 MET B N 1
ATOM 3127 C CA . MET B 1 99 ? -5.16 -7.152 -2.914 1 96.88 99 MET B CA 1
ATOM 3128 C C . MET B 1 99 ? -3.686 -7.422 -2.629 1 96.88 99 MET B C 1
ATOM 3130 O O . MET B 1 99 ? -2.891 -7.594 -3.553 1 96.88 99 MET B O 1
ATOM 3134 N N . ILE B 1 100 ? -3.338 -7.316 -1.368 1 96.5 100 ILE B N 1
ATOM 3135 C CA . ILE B 1 100 ? -2 -7.629 -0.876 1 96.5 100 ILE B CA 1
ATOM 3136 C C . ILE B 1 100 ? -2.094 -8.617 0.284 1 96.5 100 ILE B C 1
ATOM 3138 O O . ILE B 1 100 ? -3.191 -9.016 0.682 1 96.5 100 ILE B O 1
ATOM 3142 N N . GLU B 1 101 ? -0.931 -9.133 0.702 1 96.25 101 GLU B N 1
ATOM 3143 C CA . GLU B 1 101 ? -0.782 -9.984 1.877 1 96.25 101 GLU B CA 1
ATOM 3144 C C . GLU B 1 101 ? -0.277 -9.188 3.078 1 96.25 101 GLU B C 1
ATOM 3146 O O . GLU B 1 101 ? 0.927 -8.961 3.215 1 96.25 101 GLU B O 1
ATOM 3151 N N . PRO B 1 102 ? -1.214 -8.852 4.035 1 92.75 102 PRO B N 1
ATOM 3152 C CA . PRO B 1 102 ? -0.811 -7.969 5.137 1 92.75 102 PRO B CA 1
ATOM 3153 C C . PRO B 1 102 ? 0.311 -8.562 5.984 1 92.75 102 PRO B C 1
ATOM 3155 O O . PRO B 1 102 ? 1.164 -7.824 6.488 1 92.75 102 PRO B O 1
ATOM 3158 N N . GLN B 1 103 ? 0.39 -9.781 6.035 1 91.44 103 GLN B N 1
ATOM 3159 C CA . GLN B 1 103 ? 1.315 -10.445 6.945 1 91.44 103 GLN B CA 1
ATOM 3160 C C . GLN B 1 103 ? 2.756 -10.312 6.461 1 91.44 103 GLN B C 1
ATOM 3162 O O . GLN B 1 103 ? 3.695 -10.609 7.199 1 91.44 103 GLN B O 1
ATOM 3167 N N . LEU B 1 104 ? 2.969 -9.875 5.273 1 93.81 104 LEU B N 1
ATOM 3168 C CA . LEU B 1 104 ? 4.32 -9.711 4.754 1 93.81 104 LEU B CA 1
ATOM 3169 C C . LEU B 1 104 ? 4.945 -8.414 5.258 1 93.81 104 LEU B C 1
ATOM 3171 O O . LEU B 1 104 ? 6.148 -8.195 5.105 1 93.81 104 LEU B O 1
ATOM 3175 N N . GLU B 1 105 ? 4.121 -7.562 5.867 1 90.31 105 GLU B N 1
ATOM 3176 C CA . GLU B 1 105 ? 4.598 -6.242 6.266 1 90.31 105 GLU B CA 1
ATOM 3177 C C . GLU B 1 105 ? 4.812 -6.164 7.777 1 90.31 105 GLU B C 1
ATOM 3179 O O . GLU B 1 105 ? 4.32 -7.012 8.523 1 90.31 105 GLU B O 1
ATOM 3184 N N . THR B 1 106 ? 5.652 -5.168 8.133 1 82.31 106 THR B N 1
ATOM 3185 C CA . THR B 1 106 ? 5.895 -4.918 9.547 1 82.31 106 THR B CA 1
ATOM 3186 C C . THR B 1 106 ? 4.973 -3.818 10.07 1 82.31 106 THR B C 1
ATOM 3188 O O . THR B 1 106 ? 4.559 -2.938 9.312 1 82.31 106 THR B O 1
ATOM 3191 N N . TYR B 1 107 ? 4.641 -3.938 11.367 1 78.88 107 TYR B N 1
ATOM 3192 C CA . TYR B 1 107 ? 3.719 -2.992 11.984 1 78.88 107 TYR B CA 1
ATOM 3193 C C . TYR B 1 107 ? 4.414 -2.186 13.078 1 78.88 107 TYR B C 1
ATOM 3195 O O . TYR B 1 107 ? 4.047 -2.275 14.25 1 78.88 107 TYR B O 1
ATOM 3203 N N . ASP B 1 108 ? 5.312 -1.345 12.625 1 83.12 108 ASP B N 1
ATOM 3204 C CA . ASP B 1 108 ? 6.039 -0.505 13.578 1 83.12 108 ASP B CA 1
ATOM 3205 C C . ASP B 1 108 ? 5.488 0.918 13.586 1 83.12 108 ASP B C 1
ATOM 3207 O O . ASP B 1 108 ? 4.625 1.26 12.773 1 83.12 108 ASP B O 1
ATOM 3211 N N . ALA B 1 109 ? 5.918 1.676 14.594 1 88.88 109 ALA B N 1
ATOM 3212 C CA . ALA B 1 109 ? 5.395 3.021 14.812 1 88.88 109 ALA B CA 1
ATOM 3213 C C . ALA B 1 109 ? 6.004 4.016 13.82 1 88.88 109 ALA B C 1
ATOM 3215 O O . ALA B 1 109 ? 5.484 5.121 13.648 1 88.88 109 ALA B O 1
ATOM 3216 N N . ALA B 1 110 ? 7.09 3.691 13.211 1 94.12 110 ALA B N 1
ATOM 3217 C CA . ALA B 1 110 ? 7.754 4.617 12.297 1 94.12 110 ALA B CA 1
ATOM 3218 C C . ALA B 1 110 ? 7.09 4.605 10.922 1 94.12 110 ALA B C 1
ATOM 3220 O O . ALA B 1 110 ? 6.734 3.545 10.406 1 94.12 110 ALA B O 1
ATOM 3221 N N . MET B 1 111 ? 6.855 5.773 10.344 1 96.31 111 MET B N 1
ATOM 3222 C CA . MET B 1 111 ? 6.367 5.867 8.977 1 96.31 111 MET B CA 1
ATOM 3223 C C . MET B 1 111 ? 7.34 5.203 8.008 1 96.31 111 MET B C 1
ATOM 3225 O O . MET B 1 111 ? 8.547 5.195 8.242 1 96.31 111 MET B O 1
ATOM 3229 N N . ARG B 1 112 ? 6.824 4.684 6.934 1 94.5 112 ARG B N 1
ATOM 3230 C CA . ARG B 1 112 ? 7.637 4.023 5.914 1 94.5 112 ARG B CA 1
ATOM 3231 C C . ARG B 1 112 ? 6.891 3.938 4.59 1 94.5 112 ARG B C 1
ATOM 3233 O O . ARG B 1 112 ? 5.699 4.262 4.52 1 94.5 112 ARG B O 1
ATOM 3240 N N . GLN B 1 113 ? 7.625 3.484 3.592 1 93.56 113 GLN B N 1
ATOM 3241 C CA . GLN B 1 113 ? 6.988 3.205 2.309 1 93.56 113 GLN B CA 1
ATOM 3242 C C . GLN B 1 113 ? 5.988 2.059 2.428 1 93.56 113 GLN B C 1
ATOM 3244 O O . GLN B 1 113 ? 6.199 1.122 3.201 1 93.56 113 GLN B O 1
ATOM 3249 N N . PRO B 1 114 ? 4.895 2.176 1.655 1 93.06 114 PRO B N 1
ATOM 3250 C CA . PRO B 1 114 ? 3.959 1.05 1.679 1 93.06 114 PRO B CA 1
ATOM 3251 C C . PRO B 1 114 ? 4.516 -0.195 0.991 1 93.06 114 PRO B C 1
ATOM 3253 O O . PRO B 1 114 ? 5.238 -0.085 -0.002 1 93.06 114 PRO B O 1
ATOM 3256 N N . CYS B 1 115 ? 4.176 -1.364 1.456 1 93.62 115 CYS B N 1
ATOM 3257 C CA . CYS B 1 115 ? 4.43 -2.656 0.828 1 93.62 115 CYS B CA 1
ATOM 3258 C C . CYS B 1 115 ? 5.906 -2.812 0.483 1 93.62 115 CYS B C 1
ATOM 3260 O O . CYS B 1 115 ? 6.254 -3.113 -0.66 1 93.62 115 CYS B O 1
ATOM 3262 N N . VAL B 1 116 ? 6.703 -2.713 1.501 1 93.5 116 VAL B N 1
ATOM 3263 C CA . VAL B 1 116 ? 8.148 -2.801 1.322 1 93.5 116 VAL B CA 1
ATOM 3264 C C . VAL B 1 116 ? 8.539 -4.23 0.955 1 93.5 116 VAL B C 1
ATOM 3266 O O . VAL B 1 116 ? 9.492 -4.449 0.207 1 93.5 116 VAL B O 1
ATOM 3269 N N . ASN B 1 117 ? 7.75 -5.242 1.317 1 95.62 117 ASN B N 1
ATOM 3270 C CA . ASN B 1 117 ? 8.125 -6.641 1.152 1 95.62 117 ASN B CA 1
ATOM 3271 C C . ASN B 1 117 ? 7.301 -7.316 0.056 1 95.62 117 ASN B C 1
ATOM 3273 O O . ASN B 1 117 ? 7.344 -8.539 -0.097 1 95.62 117 ASN B O 1
ATOM 3277 N N . GLN B 1 118 ? 6.539 -6.559 -0.659 1 97.12 118 GLN B N 1
ATOM 3278 C CA . GLN B 1 118 ? 5.68 -7.129 -1.69 1 97.12 118 GLN B CA 1
ATOM 3279 C C . GLN B 1 118 ? 5.324 -6.086 -2.746 1 97.12 118 GLN B C 1
ATOM 3281 O O . GLN B 1 118 ? 5.527 -4.887 -2.537 1 97.12 118 GLN B O 1
ATOM 3286 N N . ALA B 1 119 ? 4.84 -6.516 -3.857 1 96.69 119 ALA B N 1
ATOM 3287 C CA . ALA B 1 119 ? 4.328 -5.598 -4.875 1 96.69 119 ALA B CA 1
ATOM 3288 C C . ALA B 1 119 ? 3.043 -4.922 -4.406 1 96.69 119 ALA B C 1
ATOM 3290 O O . ALA B 1 119 ? 2.34 -5.441 -3.537 1 96.69 119 ALA B O 1
ATOM 3291 N N . PHE B 1 120 ? 2.758 -3.793 -4.91 1 92.19 120 PHE B N 1
ATOM 3292 C CA . PHE B 1 120 ? 1.506 -3.09 -4.66 1 92.19 120 PHE B CA 1
ATOM 3293 C C . PHE B 1 120 ? 0.983 -2.441 -5.938 1 92.19 120 PHE B C 1
ATOM 3295 O O . PHE B 1 120 ? 1.707 -2.342 -6.93 1 92.19 120 PHE B O 1
ATOM 3302 N N . PRO B 1 121 ? -0.286 -2.064 -5.953 1 89.12 121 PRO B N 1
ATOM 3303 C CA . PRO B 1 121 ? -0.897 -1.601 -7.199 1 89.12 121 PRO B CA 1
ATOM 3304 C C . PRO B 1 121 ? -0.128 -0.449 -7.844 1 89.12 121 PRO B C 1
ATOM 3306 O O . PRO B 1 121 ? -0.043 -0.367 -9.07 1 89.12 121 PRO B O 1
ATOM 3309 N N . GLY B 1 122 ? 0.432 0.372 -7.133 1 84.81 122 GLY B N 1
ATOM 3310 C CA . GLY B 1 122 ? 1.16 1.522 -7.641 1 84.81 122 GLY B CA 1
ATOM 3311 C C . GLY B 1 122 ? 2.359 1.142 -8.492 1 84.81 122 GLY B C 1
ATOM 3312 O O . GLY B 1 122 ? 2.789 1.914 -9.352 1 84.81 122 GLY B O 1
ATOM 3313 N N . ASP B 1 123 ? 2.902 -0.022 -8.258 1 90 123 ASP B N 1
ATOM 3314 C CA . ASP B 1 123 ? 4.039 -0.487 -9.055 1 90 123 ASP B CA 1
ATOM 3315 C C . ASP B 1 123 ? 3.66 -0.62 -10.523 1 90 123 ASP B C 1
ATOM 3317 O O . ASP B 1 123 ? 4.492 -0.387 -11.406 1 90 123 ASP B O 1
ATOM 3321 N N . TYR B 1 124 ? 2.475 -0.949 -10.766 1 87.12 124 TYR B N 1
ATOM 3322 C CA . TYR B 1 124 ? 2.02 -1.234 -12.125 1 87.12 124 TYR B CA 1
ATOM 3323 C C . TYR B 1 124 ? 1.434 0.012 -12.773 1 87.12 124 TYR B C 1
ATOM 3325 O O . TYR B 1 124 ? 1.218 0.042 -13.984 1 87.12 124 TYR B O 1
ATOM 3333 N N . TRP B 1 125 ? 1.132 1.044 -12.039 1 76.31 125 TRP B N 1
ATOM 3334 C CA . TRP B 1 125 ? 0.603 2.295 -12.57 1 76.31 125 TRP B CA 1
ATOM 3335 C C . TRP B 1 125 ? 1.729 3.199 -13.062 1 76.31 125 TRP B C 1
ATOM 3337 O O . TRP B 1 125 ? 1.549 3.975 -14 1 76.31 125 TRP B O 1
ATOM 3347 N N . ALA B 1 126 ? 2.77 3.219 -12.367 1 60.56 126 ALA B N 1
ATOM 3348 C CA . ALA B 1 126 ? 3.885 4.121 -12.641 1 60.56 126 ALA B CA 1
ATOM 3349 C C . ALA B 1 126 ? 4.441 3.885 -14.047 1 60.56 126 ALA B C 1
ATOM 3351 O O . ALA B 1 126 ? 5.32 4.621 -14.5 1 60.56 126 ALA B O 1
ATOM 3352 N N . GLN B 1 127 ? 3.781 3.082 -14.75 1 55.41 127 GLN B N 1
ATOM 3353 C CA . GLN B 1 127 ? 4.332 2.799 -16.078 1 55.41 127 GLN B CA 1
ATOM 3354 C C . GLN B 1 127 ? 4.082 3.959 -17.031 1 55.41 127 GLN B C 1
ATOM 3356 O O . GLN B 1 127 ? 3.021 4.586 -17 1 55.41 127 GLN B O 1
ATOM 3361 N N . LYS B 1 128 ? 5.215 4.766 -17.188 1 50.41 128 LYS B N 1
ATOM 3362 C CA . LYS B 1 128 ? 5.188 5.855 -18.156 1 50.41 128 LYS B CA 1
ATOM 3363 C C . LYS B 1 128 ? 4.598 5.391 -19.484 1 50.41 128 LYS B C 1
ATOM 3365 O O . LYS B 1 128 ? 4.867 4.277 -19.938 1 50.41 128 LYS B O 1
ATOM 3370 N N . PRO B 1 129 ? 3.432 6.16 -20.062 1 44.62 129 PRO B N 1
ATOM 3371 C CA . PRO B 1 129 ? 2.934 5.879 -21.406 1 44.62 129 PRO B CA 1
ATOM 3372 C C . PRO B 1 129 ? 4.059 5.652 -22.422 1 44.62 129 PRO B C 1
ATOM 3374 O O . PRO B 1 129 ? 3.793 5.438 -23.609 1 44.62 129 PRO B O 1
ATOM 3377 N N . MET B 1 130 ? 5.25 6.125 -22.156 1 41.12 130 MET B N 1
ATOM 3378 C CA . MET B 1 130 ? 6.031 6.031 -23.391 1 41.12 130 MET B CA 1
ATOM 3379 C C . MET B 1 130 ? 5.773 4.703 -24.094 1 41.12 130 MET B C 1
ATOM 3381 O O . MET B 1 130 ? 5.008 3.871 -23.609 1 41.12 130 MET B O 1
ATOM 3385 N N . ASN B 1 131 ? 6.914 4.234 -24.953 1 41.41 131 ASN B N 1
ATOM 3386 C CA . ASN B 1 131 ? 6.965 3.211 -25.984 1 41.41 131 ASN B CA 1
ATOM 3387 C C . ASN B 1 131 ? 6.461 1.865 -25.469 1 41.41 131 ASN B C 1
ATOM 3389 O O . ASN B 1 131 ? 6.34 0.908 -26.234 1 41.41 131 ASN B O 1
ATOM 3393 N N . GLN B 1 132 ? 7.082 1.361 -24.438 1 45.41 132 GLN B N 1
ATOM 3394 C CA . GLN B 1 132 ? 7.09 -0.08 -24.219 1 45.41 132 GLN B CA 1
ATOM 3395 C C . GLN B 1 132 ? 5.723 -0.57 -23.75 1 45.41 132 GLN B C 1
ATOM 3397 O O . GLN B 1 132 ? 4.992 0.162 -23.078 1 45.41 132 GLN B O 1
ATOM 3402 N N . ASP B 1 133 ? 5.309 -1.656 -24.406 1 54.44 133 ASP B N 1
ATOM 3403 C CA . ASP B 1 133 ? 4.16 -2.537 -24.203 1 54.44 133 ASP B CA 1
ATOM 3404 C C . ASP B 1 133 ? 3.848 -2.695 -22.719 1 54.44 133 ASP B C 1
ATOM 3406 O O . ASP B 1 133 ? 4.727 -3.043 -21.922 1 54.44 133 ASP B O 1
ATOM 3410 N N . ASN B 1 134 ? 2.795 -2.023 -22.094 1 74.31 134 ASN B N 1
ATOM 3411 C CA . ASN B 1 134 ? 2.336 -1.958 -20.703 1 74.31 134 ASN B CA 1
ATOM 3412 C C . ASN B 1 134 ? 2.35 -3.334 -20.047 1 74.31 134 ASN B C 1
ATOM 3414 O O . ASN B 1 134 ? 1.781 -4.289 -20.578 1 74.31 134 ASN B O 1
ATOM 3418 N N . LEU B 1 135 ? 3.361 -3.605 -19.203 1 89.88 135 LEU B N 1
ATOM 3419 C CA . LEU B 1 135 ? 3.367 -4.812 -18.375 1 89.88 135 LEU B CA 1
ATOM 3420 C C . LEU B 1 135 ? 2.053 -4.957 -17.609 1 89.88 135 LEU B C 1
ATOM 3422 O O . LEU B 1 135 ? 1.466 -3.963 -17.188 1 89.88 135 LEU B O 1
ATOM 3426 N N . THR B 1 136 ? 1.605 -6.125 -17.703 1 93.25 136 THR B N 1
ATOM 3427 C CA . THR B 1 136 ? 0.365 -6.43 -17 1 93.25 136 THR B CA 1
ATOM 3428 C C . THR B 1 136 ? 0.619 -7.402 -15.859 1 93.25 136 THR B C 1
ATOM 3430 O O . THR B 1 136 ? 1.722 -7.938 -15.719 1 93.25 136 THR B O 1
ATOM 3433 N N . ARG B 1 137 ? -0.308 -7.512 -15.016 1 95.38 137 ARG B N 1
ATOM 3434 C CA . ARG B 1 137 ? -0.245 -8.438 -13.891 1 95.38 137 ARG B CA 1
ATOM 3435 C C . ARG B 1 137 ? -0.59 -9.859 -14.336 1 95.38 137 ARG B C 1
ATOM 3437 O O . ARG B 1 137 ? -1.765 -10.188 -14.516 1 95.38 137 ARG B O 1
ATOM 3444 N N . GLY B 1 138 ? 0.401 -10.688 -14.469 1 97.62 138 GLY B N 1
ATOM 3445 C CA . GLY B 1 138 ? 0.188 -12.078 -14.844 1 97.62 138 GLY B CA 1
ATOM 3446 C C . GLY B 1 138 ? -0.073 -12.984 -13.664 1 97.62 138 GLY B C 1
ATOM 3447 O O . GLY B 1 138 ? 0.73 -13.047 -12.727 1 97.62 138 GLY B O 1
ATOM 3448 N N . HIS B 1 139 ? -1.115 -13.742 -13.711 1 98.56 139 HIS B N 1
ATOM 3449 C CA . HIS B 1 139 ? -1.509 -14.641 -12.633 1 98.56 139 HIS B CA 1
ATOM 3450 C C . HIS B 1 139 ? -0.644 -15.898 -12.617 1 98.56 139 HIS B C 1
ATOM 3452 O O . HIS B 1 139 ? -0.285 -16.422 -13.672 1 98.56 139 HIS B O 1
ATOM 3458 N N . PHE B 1 140 ? -0.304 -16.359 -11.406 1 98.94 140 PHE B N 1
ATOM 3459 C CA . PHE B 1 140 ? 0.238 -17.703 -11.227 1 98.94 140 PHE B CA 1
ATOM 3460 C C . PHE B 1 140 ? -0.882 -18.719 -11.07 1 98.94 140 PHE B C 1
ATOM 3462 O O . PHE B 1 140 ? -0.928 -19.719 -11.805 1 98.94 140 PHE B O 1
ATOM 3469 N N . PHE B 1 141 ? -1.749 -18.578 -10.086 1 98.88 141 PHE B N 1
ATOM 3470 C CA . PHE B 1 141 ? -3.072 -19.188 -10.094 1 98.88 141 PHE B CA 1
ATOM 3471 C C . PHE B 1 141 ? -4.051 -18.359 -10.906 1 98.88 141 PHE B C 1
ATOM 3473 O O . PHE B 1 141 ? -4.566 -17.344 -10.43 1 98.88 141 PHE B O 1
ATOM 3480 N N . PRO B 1 142 ? -4.281 -18.766 -12.219 1 98.62 142 PRO B N 1
ATOM 3481 C CA . PRO B 1 142 ? -5.09 -17.906 -13.086 1 98.62 142 PRO B CA 1
ATOM 3482 C C . PRO B 1 142 ? -6.578 -17.953 -12.742 1 98.62 142 PRO B C 1
ATOM 3484 O O . PRO B 1 142 ? -7.086 -19 -12.328 1 98.62 142 PRO B O 1
ATOM 3487 N N . ASN B 1 143 ? -7.219 -16.859 -12.984 1 97.75 143 ASN B N 1
ATOM 3488 C CA . ASN B 1 143 ? -8.656 -16.734 -12.758 1 97.75 143 ASN B CA 1
ATOM 3489 C C . ASN B 1 143 ? -9.438 -17.844 -13.445 1 97.75 143 ASN B C 1
ATOM 3491 O O . ASN B 1 143 ? -10.383 -18.391 -12.867 1 97.75 143 ASN B O 1
ATOM 3495 N N . CYS B 1 144 ? -9.047 -18.266 -14.641 1 97.81 144 CYS B N 1
ATOM 3496 C CA . CYS B 1 144 ? -9.828 -19.188 -15.445 1 97.81 144 CYS B CA 1
ATOM 3497 C C . CYS B 1 144 ? -9.727 -20.609 -14.898 1 97.81 144 CYS B C 1
ATOM 3499 O O . CYS B 1 144 ? -10.438 -21.516 -15.344 1 97.81 144 CYS B O 1
ATOM 3501 N N . HIS B 1 145 ? -8.859 -20.859 -13.945 1 98.62 145 HIS B N 1
ATOM 3502 C CA . HIS B 1 145 ? -8.742 -22.172 -13.312 1 98.62 145 HIS B CA 1
ATOM 3503 C C . HIS B 1 145 ? -9.516 -22.219 -11.992 1 98.62 145 HIS B C 1
ATOM 3505 O O . HIS B 1 145 ? -9.508 -23.25 -11.305 1 98.62 145 HIS B O 1
ATOM 3511 N N . ALA B 1 146 ? -10.156 -21.141 -11.594 1 98.62 146 ALA B N 1
ATOM 3512 C CA . ALA B 1 146 ? -10.898 -21.109 -10.336 1 98.62 146 ALA B CA 1
ATOM 3513 C C . ALA B 1 146 ? -12.266 -21.766 -10.477 1 98.62 146 ALA B C 1
ATOM 3515 O O . ALA B 1 146 ? -12.992 -21.516 -11.438 1 98.62 146 ALA B O 1
ATOM 3516 N N . ALA B 1 147 ? -12.617 -22.531 -9.508 1 97.81 147 ALA B N 1
ATOM 3517 C CA . ALA B 1 147 ? -13.828 -23.344 -9.586 1 97.81 147 ALA B CA 1
ATOM 3518 C C . ALA B 1 147 ? -15.078 -22.516 -9.352 1 97.81 147 ALA B C 1
ATOM 3520 O O . ALA B 1 147 ? -16.172 -22.906 -9.742 1 97.81 147 ALA B O 1
ATOM 3521 N N . ASP B 1 148 ? -14.93 -21.406 -8.609 1 97.75 148 ASP B N 1
ATOM 3522 C CA . ASP B 1 148 ? -16.062 -20.547 -8.273 1 97.75 148 ASP B CA 1
ATOM 3523 C C . ASP B 1 148 ? -15.625 -19.094 -8.172 1 97.75 148 ASP B C 1
ATOM 3525 O O . ASP B 1 148 ? -14.438 -18.781 -8.266 1 97.75 148 ASP B O 1
ATOM 3529 N N . ARG B 1 149 ? -16.594 -18.266 -8.023 1 97.31 149 ARG B N 1
ATOM 3530 C CA . ARG B 1 149 ? -16.359 -16.812 -8.039 1 97.31 149 ARG B CA 1
ATOM 3531 C C . ARG B 1 149 ? -15.438 -16.406 -6.902 1 97.31 149 ARG B C 1
ATOM 3533 O O . ARG B 1 149 ? -14.539 -15.578 -7.094 1 97.31 149 ARG B O 1
ATOM 3540 N N . VAL B 1 150 ? -15.656 -16.906 -5.691 1 97.94 150 VAL B N 1
ATOM 3541 C CA . VAL B 1 150 ? -14.867 -16.531 -4.52 1 97.94 150 VAL B CA 1
ATOM 3542 C C . VAL B 1 150 ? -13.414 -16.938 -4.719 1 97.94 150 VAL B C 1
ATOM 3544 O O . VAL B 1 150 ? -12.5 -16.172 -4.406 1 97.94 150 VAL B O 1
ATOM 3547 N N . THR B 1 151 ? -13.172 -18.109 -5.27 1 98.31 151 THR B N 1
ATOM 3548 C CA . THR B 1 151 ? -11.82 -18.562 -5.586 1 98.31 151 THR B CA 1
ATOM 3549 C C . THR B 1 151 ? -11.203 -17.672 -6.668 1 98.31 151 THR B C 1
ATOM 3551 O O . THR B 1 151 ? -10.023 -17.312 -6.586 1 98.31 151 THR B O 1
ATOM 3554 N N . ALA B 1 152 ? -12.039 -17.344 -7.652 1 98.5 152 ALA B N 1
ATOM 3555 C CA . ALA B 1 152 ? -11.562 -16.453 -8.703 1 98.5 152 ALA B CA 1
ATOM 3556 C C . ALA B 1 152 ? -11.125 -15.109 -8.125 1 98.5 152 ALA B C 1
ATOM 3558 O O . ALA B 1 152 ? -10.055 -14.602 -8.477 1 98.5 152 ALA B O 1
ATOM 3559 N N . GLU B 1 153 ? -11.898 -14.555 -7.234 1 98.44 153 GLU B N 1
ATOM 3560 C CA . GLU B 1 153 ? -11.562 -13.297 -6.578 1 98.44 153 GLU B CA 1
ATOM 3561 C C . GLU B 1 153 ? -10.227 -13.398 -5.836 1 98.44 153 GLU B C 1
ATOM 3563 O O . GLU B 1 153 ? -9.43 -12.469 -5.859 1 98.44 153 GLU B O 1
ATOM 3568 N N . SER B 1 154 ? -9.961 -14.516 -5.258 1 98.5 154 SER B N 1
ATOM 3569 C CA . SER B 1 154 ? -8.758 -14.703 -4.453 1 98.5 154 SER B CA 1
ATOM 3570 C C . SER B 1 154 ? -7.5 -14.656 -5.316 1 98.5 154 SER B C 1
ATOM 3572 O O . SER B 1 154 ? -6.402 -14.414 -4.816 1 98.5 154 SER B O 1
ATOM 3574 N N . THR B 1 155 ? -7.629 -14.891 -6.598 1 98.62 155 THR B N 1
ATOM 3575 C CA . THR B 1 155 ? -6.461 -14.891 -7.477 1 98.62 155 THR B CA 1
ATOM 3576 C C . THR B 1 155 ? -5.988 -13.461 -7.742 1 98.62 155 THR B C 1
ATOM 3578 O O . THR B 1 155 ? -4.895 -13.258 -8.266 1 98.62 155 THR B O 1
ATOM 3581 N N . PHE B 1 156 ? -6.824 -12.484 -7.352 1 98.19 156 PHE B N 1
ATOM 3582 C CA . PHE B 1 156 ? -6.504 -11.086 -7.598 1 98.19 156 PHE B CA 1
ATOM 3583 C C . PHE B 1 156 ? -5.754 -10.484 -6.414 1 98.19 156 PHE B C 1
ATOM 3585 O O . PHE B 1 156 ? -6.156 -9.445 -5.883 1 98.19 156 PHE B O 1
ATOM 3592 N N . THR B 1 157 ? -4.719 -11.117 -6.039 1 98.38 157 THR B N 1
ATOM 3593 C CA . THR B 1 157 ? -3.732 -10.633 -5.078 1 98.38 157 THR B CA 1
ATOM 3594 C C . THR B 1 157 ? -2.355 -10.531 -5.727 1 98.38 157 THR B C 1
ATOM 3596 O O . THR B 1 157 ? -1.982 -11.375 -6.543 1 98.38 157 THR B O 1
ATOM 3599 N N . LEU B 1 158 ? -1.642 -9.516 -5.355 1 98.19 158 LEU B N 1
ATOM 3600 C CA . LEU B 1 158 ? -0.382 -9.227 -6.031 1 98.19 158 LEU B CA 1
ATOM 3601 C C . LEU B 1 158 ? 0.692 -10.234 -5.637 1 98.19 158 LEU B C 1
ATOM 3603 O O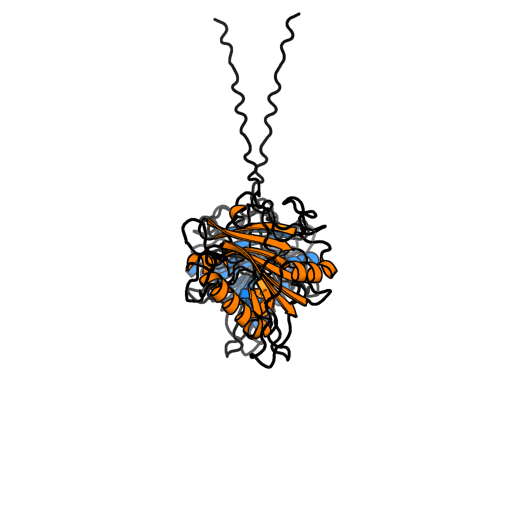 . LEU B 1 158 ? 1.719 -10.352 -6.309 1 98.19 158 LEU B O 1
ATOM 3607 N N . THR B 1 159 ? 0.447 -11.023 -4.578 1 98.56 159 THR B N 1
ATOM 3608 C CA . THR B 1 159 ? 1.342 -12.117 -4.215 1 98.56 159 THR B CA 1
ATOM 3609 C C . THR B 1 159 ? 1.128 -13.312 -5.137 1 98.56 159 THR B C 1
ATOM 3611 O O . THR B 1 159 ? 1.841 -14.312 -5.039 1 98.56 159 THR B O 1
ATOM 3614 N N . ASN B 1 160 ? 0.199 -13.227 -6.059 1 98.81 160 ASN B N 1
ATOM 3615 C CA . ASN B 1 160 ? -0.085 -14.266 -7.047 1 98.81 160 ASN B CA 1
ATOM 3616 C C . ASN B 1 160 ? 0.167 -13.766 -8.469 1 98.81 160 ASN B C 1
ATOM 3618 O O . ASN B 1 160 ? -0.406 -14.297 -9.422 1 98.81 160 ASN B O 1
ATOM 3622 N N . THR B 1 161 ? 0.947 -12.695 -8.594 1 98.69 161 THR B N 1
ATOM 3623 C CA . THR B 1 161 ? 1.171 -12.141 -9.922 1 98.69 161 THR B CA 1
ATOM 3624 C C . THR B 1 161 ? 2.631 -11.734 -10.102 1 98.69 161 THR B C 1
ATOM 3626 O O . THR B 1 161 ? 3.377 -11.633 -9.125 1 98.69 161 THR B O 1
ATOM 3629 N N . ALA B 1 162 ? 3.02 -11.555 -11.281 1 98.44 162 ALA B N 1
ATOM 3630 C CA . ALA B 1 162 ? 4.266 -10.914 -11.695 1 98.44 162 ALA B CA 1
ATOM 3631 C C . ALA B 1 162 ? 4.051 -10.055 -12.938 1 98.44 162 ALA B C 1
ATOM 3633 O O . ALA B 1 162 ? 3.057 -10.219 -13.656 1 98.44 162 ALA B O 1
ATOM 3634 N N . PRO B 1 163 ? 4.941 -9.055 -13.164 1 96.94 163 PRO B N 1
ATOM 3635 C CA . PRO B 1 163 ? 4.84 -8.289 -14.406 1 96.94 163 PRO B CA 1
ATOM 3636 C C . PRO B 1 163 ? 5.035 -9.148 -15.656 1 96.94 163 PRO B C 1
ATOM 3638 O O . PRO B 1 163 ? 6.07 -9.805 -15.797 1 96.94 163 PRO B O 1
ATOM 3641 N N . HIS B 1 164 ? 4.016 -9.156 -16.469 1 96 164 HIS B N 1
ATOM 3642 C CA . HIS B 1 164 ? 4.047 -9.906 -17.719 1 96 164 HIS B CA 1
ATOM 3643 C C . HIS B 1 164 ? 4.051 -8.977 -18.922 1 96 164 HIS B C 1
ATOM 3645 O O . HIS B 1 164 ? 3.342 -7.965 -18.922 1 96 164 HIS B O 1
ATOM 3651 N N . GLU B 1 165 ? 4.824 -9.383 -19.891 1 92.94 165 GLU B N 1
ATOM 3652 C CA . GLU B 1 165 ? 4.723 -8.758 -21.203 1 92.94 165 GLU B CA 1
ATOM 3653 C C . GLU B 1 165 ? 3.438 -9.172 -21.906 1 92.94 165 GLU B C 1
ATOM 3655 O O . GLU B 1 165 ? 2.551 -9.773 -21.297 1 92.94 165 GLU B O 1
ATOM 3660 N N . SER B 1 166 ? 3.318 -8.891 -23.219 1 91.81 166 SER B N 1
ATOM 3661 C CA . SER B 1 166 ? 2.08 -9.078 -23.969 1 91.81 166 SER B CA 1
ATOM 3662 C C . SER B 1 166 ? 1.754 -10.555 -24.141 1 91.81 166 SER B C 1
ATOM 3664 O O . SER B 1 166 ? 0.624 -10.914 -24.469 1 91.81 166 SER B O 1
ATOM 3666 N N . PHE B 1 167 ? 2.66 -11.477 -23.828 1 93.75 167 PHE B N 1
ATOM 3667 C CA . PHE B 1 167 ? 2.359 -12.898 -23.938 1 93.75 167 PHE B CA 1
ATOM 3668 C C . PHE B 1 167 ? 1.261 -13.289 -22.969 1 93.75 167 PHE B C 1
ATOM 3670 O O . PHE B 1 167 ? 0.626 -14.336 -23.125 1 93.75 167 PHE B O 1
ATOM 3677 N N . ASN B 1 168 ? 1.105 -12.484 -21.938 1 93.62 168 ASN B N 1
ATOM 3678 C CA . ASN B 1 168 ? 0.045 -12.695 -20.953 1 93.62 168 ASN B CA 1
ATOM 3679 C C . ASN B 1 168 ? -1.326 -12.766 -21.609 1 93.62 168 ASN B C 1
ATOM 3681 O O . ASN B 1 168 ? -2.211 -13.484 -21.156 1 93.62 168 ASN B O 1
ATOM 3685 N N . LYS B 1 169 ? -1.493 -12.023 -22.672 1 91.69 169 LYS B N 1
ATOM 3686 C CA . LYS B 1 169 ? -2.742 -12.016 -23.422 1 91.69 169 LYS B CA 1
ATOM 3687 C C . LYS B 1 169 ? -2.617 -12.836 -24.703 1 91.69 169 LYS B C 1
ATOM 3689 O O . LYS B 1 169 ? -3.559 -12.898 -25.5 1 91.69 169 LYS B O 1
ATOM 3694 N N . GLY B 1 170 ? -1.497 -13.406 -24.891 1 93.31 170 GLY B N 1
ATOM 3695 C CA . GLY B 1 170 ? -1.198 -14.195 -26.078 1 93.31 170 GLY B CA 1
ATOM 3696 C C . GLY B 1 170 ? -0.972 -15.664 -25.781 1 93.31 170 GLY B C 1
ATOM 3697 O O . GLY B 1 170 ? -1.877 -16.359 -25.297 1 93.31 170 GLY B O 1
ATOM 3698 N N . SER B 1 171 ? 0.259 -16.062 -25.953 1 95.06 171 SER B N 1
ATOM 3699 C CA . SER B 1 171 ? 0.567 -17.5 -25.875 1 95.06 171 SER B CA 1
ATOM 3700 C C . SER B 1 171 ? 0.339 -18.031 -24.469 1 95.06 171 SER B C 1
ATOM 3702 O O . SER B 1 171 ? -0.06 -19.172 -24.281 1 95.06 171 SER B O 1
ATOM 3704 N N . TRP B 1 172 ? 0.619 -17.219 -23.5 1 96.88 172 TRP B N 1
ATOM 3705 C CA . TRP B 1 172 ? 0.45 -17.688 -22.125 1 96.88 172 TRP B CA 1
ATOM 3706 C C . TRP B 1 172 ? -1.027 -17.844 -21.781 1 96.88 172 TRP B C 1
ATOM 3708 O O . TRP B 1 172 ? -1.422 -18.828 -21.156 1 96.88 172 TRP B O 1
ATOM 3718 N N . ASN B 1 173 ? -1.791 -16.875 -22.156 1 95.25 173 ASN B N 1
ATOM 3719 C CA . ASN B 1 173 ? -3.234 -17 -21.984 1 95.25 173 ASN B CA 1
ATOM 3720 C C . ASN B 1 173 ? -3.775 -18.25 -22.672 1 95.25 173 ASN B C 1
ATOM 3722 O O . ASN B 1 173 ? -4.594 -18.969 -22.109 1 95.25 173 ASN B O 1
ATOM 3726 N N . LYS B 1 174 ? -3.348 -18.484 -23.859 1 96.06 174 LYS B N 1
ATOM 3727 C CA . LYS B 1 174 ? -3.76 -19.672 -24.594 1 96.06 174 LYS B CA 1
ATOM 3728 C C . LYS B 1 174 ? -3.359 -20.938 -23.844 1 96.06 174 LYS B C 1
ATOM 3730 O O . LYS B 1 174 ? -4.109 -21.922 -23.812 1 96.06 174 LYS B O 1
ATOM 3735 N N . THR B 1 175 ? -2.213 -20.906 -23.312 1 97.25 175 THR B N 1
ATOM 3736 C CA . THR B 1 175 ? -1.729 -22.047 -22.531 1 97.25 175 THR B CA 1
ATOM 3737 C C . THR B 1 175 ? -2.635 -22.297 -21.328 1 97.25 175 THR B C 1
ATOM 3739 O O . THR B 1 175 ? -2.996 -23.453 -21.062 1 97.25 175 THR B O 1
ATOM 3742 N N . GLU B 1 176 ? -3.012 -21.25 -20.594 1 97.06 176 GLU B N 1
ATOM 3743 C CA . GLU B 1 176 ? -3.908 -21.391 -19.453 1 97.06 176 GLU B CA 1
ATOM 3744 C C . GLU B 1 176 ? -5.215 -22.062 -19.859 1 97.06 176 GLU B C 1
ATOM 3746 O O . GLU B 1 176 ? -5.711 -22.953 -19.156 1 97.06 176 GLU B O 1
ATOM 3751 N N . ILE B 1 177 ? -5.711 -21.703 -21 1 96.38 177 ILE B N 1
ATOM 3752 C CA . ILE B 1 177 ? -6.969 -22.234 -21.5 1 96.38 177 ILE B CA 1
ATOM 3753 C C . ILE B 1 177 ? -6.789 -23.688 -21.922 1 96.38 177 ILE B C 1
ATOM 3755 O O . ILE B 1 177 ? -7.621 -24.547 -21.594 1 96.38 177 ILE B O 1
ATOM 3759 N N . THR B 1 178 ? -5.711 -23.969 -22.609 1 96.25 178 THR B N 1
ATOM 3760 C CA . THR B 1 178 ? -5.434 -25.328 -23.078 1 96.25 178 THR B CA 1
ATOM 3761 C C . THR B 1 178 ? -5.23 -26.281 -21.891 1 96.25 178 THR B C 1
ATOM 3763 O O . THR B 1 178 ? -5.73 -27.406 -21.906 1 96.25 178 THR B O 1
ATOM 3766 N N . VAL B 1 179 ? -4.531 -25.844 -20.938 1 97.69 179 VAL B N 1
ATOM 3767 C CA . VAL B 1 179 ? -4.281 -26.641 -19.734 1 97.69 179 VAL B CA 1
ATOM 3768 C C . VAL B 1 179 ? -5.602 -26.938 -19.031 1 97.69 179 VAL B C 1
ATOM 3770 O O . VAL B 1 179 ? -5.859 -28.062 -18.625 1 97.69 179 VAL B O 1
ATOM 3773 N N . ARG B 1 180 ? -6.434 -25.922 -18.859 1 98 180 ARG B N 1
ATOM 3774 C CA . ARG B 1 180 ? -7.766 -26.094 -18.297 1 98 180 ARG B CA 1
ATOM 3775 C C . ARG B 1 180 ? -8.539 -27.172 -19.047 1 98 180 ARG B C 1
ATOM 3777 O O . ARG B 1 180 ? -9.117 -28.078 -18.422 1 98 180 ARG B O 1
ATOM 3784 N N . SER B 1 181 ? -8.586 -27.094 -20.375 1 97.38 181 SER B N 1
ATOM 3785 C CA . SER B 1 181 ? -9.312 -28.047 -21.219 1 97.38 181 SER B CA 1
ATOM 3786 C C . SER B 1 181 ? -8.781 -29.469 -21.016 1 97.38 181 SER B C 1
ATOM 3788 O O . SER B 1 181 ? -9.555 -30.422 -20.938 1 97.38 181 SER B O 1
ATOM 3790 N N . THR B 1 182 ? -7.457 -29.562 -20.969 1 97 182 THR B N 1
ATOM 3791 C CA . THR B 1 182 ? -6.828 -30.859 -20.781 1 97 182 THR B CA 1
ATOM 3792 C C . THR B 1 182 ? -7.223 -31.469 -19.438 1 97 182 THR B C 1
ATOM 3794 O O . THR B 1 182 ? -7.633 -32.625 -19.359 1 97 182 THR B O 1
ATOM 3797 N N . MET B 1 183 ? -7.148 -30.703 -18.391 1 98 183 MET B N 1
ATOM 3798 C CA . MET B 1 183 ? -7.492 -31.203 -17.062 1 98 183 MET B CA 1
ATOM 3799 C C . MET B 1 183 ? -8.969 -31.578 -16.984 1 98 183 MET B C 1
ATOM 3801 O O . MET B 1 183 ? -9.336 -32.594 -16.375 1 98 183 MET B O 1
ATOM 3805 N N . ASN B 1 184 ? -9.836 -30.797 -17.625 1 97.75 184 ASN B N 1
ATOM 3806 C CA . ASN B 1 184 ? -11.266 -31.078 -17.672 1 97.75 184 ASN B CA 1
ATOM 3807 C C . ASN B 1 184 ? -11.555 -32.406 -18.375 1 97.75 184 ASN B C 1
ATOM 3809 O O . ASN B 1 184 ? -12.523 -33.094 -18.031 1 97.75 184 ASN B O 1
ATOM 3813 N N . SER B 1 185 ? -10.766 -32.719 -19.328 1 97.12 185 SER B N 1
ATOM 3814 C CA . SER B 1 185 ? -11.047 -33.844 -20.188 1 97.12 185 SER B CA 1
ATOM 3815 C C . SER B 1 185 ? -10.867 -35.156 -19.453 1 97.12 185 SER B C 1
ATOM 3817 O O . SER B 1 185 ? -11.633 -36.125 -19.672 1 97.12 185 SER B O 1
ATOM 3819 N N . HIS B 1 186 ? -9.773 -35.281 -18.578 1 96.12 186 HIS B N 1
ATOM 3820 C CA . HIS B 1 186 ? -9.516 -36.656 -18.141 1 96.12 186 HIS B CA 1
ATOM 3821 C C . HIS B 1 186 ? -9 -36.719 -16.703 1 96.12 186 HIS B C 1
ATOM 3823 O O . HIS B 1 186 ? -8.859 -37.781 -16.125 1 96.12 186 HIS B O 1
ATOM 3829 N N . CYS B 1 187 ? -8.672 -35.594 -16.078 1 97.88 187 CYS B N 1
ATOM 3830 C CA . CYS B 1 187 ? -8.172 -35.594 -14.719 1 97.88 187 CYS B CA 1
ATOM 3831 C C . CYS B 1 187 ? -9.305 -35.875 -13.727 1 97.88 187 CYS B C 1
ATOM 3833 O O . CYS B 1 187 ? -10.281 -35.125 -13.688 1 97.88 187 CYS B O 1
ATOM 3835 N N . ARG B 1 188 ? -9.203 -36.906 -12.984 1 97.88 188 ARG B N 1
ATOM 3836 C CA . ARG B 1 188 ? -10.258 -37.25 -12.047 1 97.88 188 ARG B CA 1
ATOM 3837 C C . ARG B 1 188 ? -9.664 -37.812 -10.75 1 97.88 188 ARG B C 1
ATOM 3839 O O . ARG B 1 188 ? -8.578 -38.406 -10.75 1 97.88 188 ARG B O 1
ATOM 3846 N N . ASN B 1 189 ? -10.375 -37.562 -9.656 1 95.25 189 ASN B N 1
ATOM 3847 C CA . ASN B 1 189 ? -10.055 -38.312 -8.438 1 95.25 189 ASN B CA 1
ATOM 3848 C C . ASN B 1 189 ? -10.805 -39.625 -8.367 1 95.25 189 ASN B C 1
ATOM 3850 O O . ASN B 1 189 ? -11.43 -40.062 -9.344 1 95.25 189 ASN B O 1
ATOM 3854 N N . LYS B 1 190 ? -10.758 -40.281 -7.191 1 93.62 190 LYS B N 1
ATOM 3855 C CA . LYS B 1 190 ? -11.352 -41.594 -7.023 1 93.62 190 LYS B CA 1
ATOM 3856 C C . LYS B 1 190 ? -12.875 -41.531 -7.137 1 93.62 190 LYS B C 1
ATOM 3858 O O . LYS B 1 190 ? -13.508 -42.531 -7.535 1 93.62 190 LYS B O 1
ATOM 3863 N N . SER B 1 191 ? -13.43 -40.344 -6.828 1 96 191 SER B N 1
ATOM 3864 C CA . SER B 1 191 ? -14.875 -40.156 -6.875 1 96 191 SER B CA 1
ATOM 3865 C C . SER B 1 191 ? -15.32 -39.594 -8.219 1 96 191 SER B C 1
ATOM 3867 O O . SER B 1 191 ? -16.438 -39.094 -8.352 1 96 191 SER B O 1
ATOM 3869 N N . ASP B 1 192 ? -14.453 -39.531 -9.211 1 95.5 192 ASP B N 1
ATOM 3870 C CA . ASP B 1 192 ? -14.703 -39.125 -10.586 1 95.5 192 ASP B CA 1
ATOM 3871 C C . ASP B 1 192 ? -14.984 -37.625 -10.68 1 95.5 192 ASP B C 1
ATOM 3873 O O . ASP B 1 192 ? -15.672 -37.156 -11.594 1 95.5 192 ASP B O 1
ATOM 3877 N N . HIS B 1 193 ? -14.508 -36.906 -9.688 1 97.5 193 HIS B N 1
ATOM 3878 C CA . HIS B 1 193 ? -14.539 -35.469 -9.758 1 97.5 193 HIS B CA 1
ATOM 3879 C C . HIS B 1 193 ? -13.25 -34.906 -10.367 1 97.5 193 HIS B C 1
ATOM 3881 O O . HIS B 1 193 ? -12.172 -35.5 -10.164 1 97.5 193 HIS B O 1
ATOM 3887 N N . ILE B 1 194 ? -13.375 -33.875 -11.125 1 98.31 194 ILE B N 1
ATOM 3888 C CA . ILE B 1 194 ? -12.203 -33.188 -11.672 1 98.31 194 ILE B CA 1
ATOM 3889 C C . ILE B 1 194 ? -11.211 -32.906 -10.547 1 98.31 194 ILE B C 1
ATOM 3891 O O . ILE B 1 194 ? -11.594 -32.344 -9.508 1 98.31 194 ILE B O 1
ATOM 3895 N N . TRP B 1 195 ? -9.922 -33.312 -10.742 1 98.19 195 TRP B N 1
ATOM 3896 C CA . TRP B 1 195 ? -8.93 -33.156 -9.688 1 98.19 195 TRP B CA 1
ATOM 3897 C C . TRP B 1 195 ? -7.516 -33.125 -10.266 1 98.19 195 TRP B C 1
ATOM 3899 O O . TRP B 1 195 ? -7.082 -34.125 -10.883 1 98.19 195 TRP B O 1
ATOM 3909 N N . ALA B 1 196 ? -6.84 -32.062 -10.094 1 98.62 196 ALA B N 1
ATOM 3910 C CA . ALA B 1 196 ? -5.445 -31.922 -10.516 1 98.62 196 ALA B CA 1
ATOM 3911 C C . ALA B 1 196 ? -4.668 -31.016 -9.57 1 98.62 196 ALA B C 1
ATOM 3913 O O . ALA B 1 196 ? -5.242 -30.125 -8.953 1 98.62 196 ALA B O 1
ATOM 3914 N N . PHE B 1 197 ? -3.402 -31.281 -9.344 1 98.69 197 PHE B N 1
ATOM 3915 C CA . PHE B 1 197 ? -2.486 -30.391 -8.633 1 98.69 197 PHE B CA 1
ATOM 3916 C C . PHE B 1 197 ? -1.654 -29.578 -9.609 1 98.69 197 PHE B C 1
ATOM 3918 O O . PHE B 1 197 ? -1.024 -30.125 -10.516 1 98.69 197 PHE B O 1
ATOM 3925 N N . VAL B 1 198 ? -1.676 -28.266 -9.453 1 98.88 198 VAL B N 1
ATOM 3926 C CA . VAL B 1 198 ? -1.011 -27.391 -10.406 1 98.88 198 VAL B CA 1
ATOM 3927 C C . VAL B 1 198 ? 0.035 -26.531 -9.688 1 98.88 198 VAL B C 1
ATOM 3929 O O . VAL B 1 198 ? -0.213 -26.031 -8.586 1 98.88 198 VAL B O 1
ATOM 3932 N N . LEU B 1 199 ? 1.209 -26.438 -10.227 1 98.81 199 LEU B N 1
ATOM 3933 C CA . LEU B 1 199 ? 2.26 -25.5 -9.852 1 98.81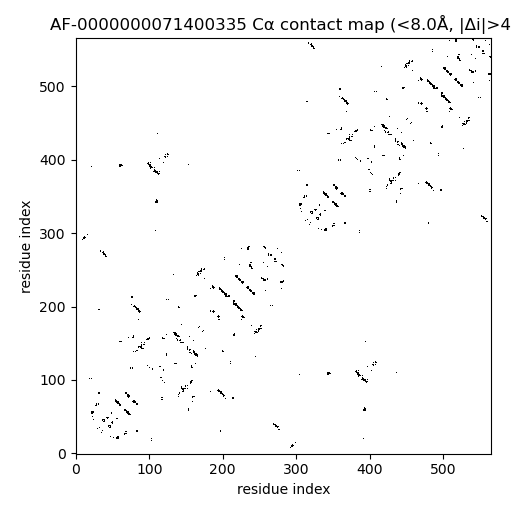 199 LEU B CA 1
ATOM 3934 C C . LEU B 1 199 ? 2.541 -24.531 -10.984 1 98.81 199 LEU B C 1
ATOM 3936 O O . LEU B 1 199 ? 2.697 -24.922 -12.133 1 98.81 199 LEU B O 1
ATOM 3940 N N . THR B 1 200 ? 2.475 -23.266 -10.727 1 98.88 200 THR B N 1
ATOM 3941 C CA . THR B 1 200 ? 2.887 -22.219 -11.664 1 98.88 200 THR B CA 1
ATOM 3942 C C . THR B 1 200 ? 3.947 -21.328 -11.047 1 98.88 200 THR B C 1
ATOM 3944 O O . THR B 1 200 ? 3.801 -20.875 -9.906 1 98.88 200 THR B O 1
ATOM 3947 N N . GLY B 1 201 ? 4.988 -21.078 -11.742 1 98.75 201 GLY B N 1
ATOM 3948 C CA . GLY B 1 201 ? 6.082 -20.281 -11.195 1 98.75 201 GLY B CA 1
ATOM 3949 C C . GLY B 1 201 ? 6.789 -19.453 -12.242 1 98.75 201 GLY B C 1
ATOM 3950 O O . GLY B 1 201 ? 6.34 -19.359 -13.391 1 98.75 201 GLY B O 1
ATOM 3951 N N . ALA B 1 202 ? 7.82 -18.734 -11.766 1 98.25 202 ALA B N 1
ATOM 3952 C CA . ALA B 1 202 ? 8.594 -17.828 -12.617 1 98.25 202 ALA B CA 1
ATOM 3953 C C . ALA B 1 202 ? 10.094 -18 -12.383 1 98.25 202 ALA B C 1
ATOM 3955 O O . ALA B 1 202 ? 10.516 -18.438 -11.312 1 98.25 202 ALA B O 1
ATOM 3956 N N . VAL B 1 203 ? 10.812 -17.75 -13.43 1 98.06 203 VAL B N 1
ATOM 3957 C CA . VAL B 1 203 ? 12.25 -17.547 -13.32 1 98.06 203 VAL B CA 1
ATOM 3958 C C . VAL B 1 203 ? 12.555 -16.047 -13.336 1 98.06 203 VAL B C 1
ATOM 3960 O O . VAL B 1 203 ? 12.312 -15.367 -14.336 1 98.06 203 VAL B O 1
ATOM 3963 N N . PRO B 1 204 ? 13.008 -15.562 -12.188 1 97.88 204 PRO B N 1
ATOM 3964 C CA . PRO B 1 204 ? 13.289 -14.125 -12.156 1 97.88 204 PRO B CA 1
ATOM 3965 C C . PRO B 1 204 ? 14.352 -13.711 -13.164 1 97.88 204 PRO B C 1
ATOM 3967 O O . PRO B 1 204 ? 15.188 -14.531 -13.555 1 97.88 204 PRO B O 1
ATOM 3970 N N . SER B 1 205 ? 14.281 -12.469 -13.602 1 97.25 205 SER B N 1
ATOM 3971 C CA . SER B 1 205 ? 15.359 -11.891 -14.391 1 97.25 205 SER B CA 1
ATOM 3972 C C . SER B 1 205 ? 16.5 -11.398 -13.5 1 97.25 205 SER B C 1
ATOM 3974 O O . SER B 1 205 ? 16.375 -11.391 -12.273 1 97.25 205 SER B O 1
ATOM 3976 N N . ASN B 1 206 ? 17.547 -11.016 -14.086 1 91.94 206 ASN B N 1
ATOM 3977 C CA . ASN B 1 206 ? 18.672 -10.516 -13.305 1 91.94 206 ASN B CA 1
ATOM 3978 C C . ASN B 1 206 ? 18.453 -9.07 -12.867 1 91.94 206 ASN B C 1
ATOM 3980 O O . ASN B 1 206 ? 18.734 -8.719 -11.719 1 91.94 206 ASN B O 1
ATOM 3984 N N . LYS B 1 207 ? 18 -8.195 -13.727 1 87.06 207 LYS B N 1
ATOM 3985 C CA . LYS B 1 207 ? 18 -6.812 -13.266 1 87.06 207 LYS B CA 1
ATOM 3986 C C . LYS B 1 207 ? 16.828 -6.039 -13.852 1 87.06 207 LYS B C 1
ATOM 3988 O O . LYS B 1 207 ? 16.766 -4.812 -13.75 1 87.06 207 LYS B O 1
ATOM 3993 N N . ASN B 1 208 ? 15.938 -6.746 -14.391 1 93.56 208 ASN B N 1
ATOM 3994 C CA . ASN B 1 208 ? 14.797 -6.039 -14.969 1 93.56 208 ASN B CA 1
ATOM 3995 C C . ASN B 1 208 ? 13.695 -5.832 -13.938 1 93.56 208 ASN B C 1
ATOM 3997 O O . ASN B 1 208 ? 13.133 -6.801 -13.422 1 93.56 208 ASN B O 1
ATOM 4001 N N . LEU B 1 209 ? 13.492 -4.559 -13.602 1 94.12 209 LEU B N 1
ATOM 4002 C CA . LEU B 1 209 ? 12.555 -4.246 -12.523 1 94.12 209 LEU B CA 1
ATOM 4003 C C . LEU B 1 209 ? 11.461 -3.307 -13.016 1 94.12 209 LEU B C 1
ATOM 4005 O O . LEU B 1 209 ? 11.734 -2.359 -13.758 1 94.12 209 LEU B O 1
ATOM 4009 N N . LEU B 1 210 ? 10.273 -3.654 -12.648 1 93.12 210 LEU B N 1
ATOM 4010 C CA . LEU B 1 210 ? 9.156 -2.725 -12.766 1 93.12 210 LEU B CA 1
ATOM 4011 C C . LEU B 1 210 ? 9.164 -1.716 -11.617 1 93.12 210 LEU B C 1
ATOM 4013 O O . LEU B 1 210 ? 9.195 -2.098 -10.445 1 93.12 210 LEU B O 1
ATOM 4017 N N . ASN B 1 211 ? 9.125 -0.395 -11.891 1 88.81 211 ASN B N 1
ATOM 4018 C CA . ASN B 1 211 ? 9.117 0.675 -10.898 1 88.81 211 ASN B CA 1
ATOM 4019 C C . ASN B 1 211 ? 10.297 0.559 -9.93 1 88.81 211 ASN B C 1
ATOM 4021 O O . ASN B 1 211 ? 10.164 0.858 -8.742 1 88.81 211 ASN B O 1
ATOM 4025 N N . LYS B 1 212 ? 11.328 -0.004 -10.438 1 90.5 212 LYS B N 1
ATOM 4026 C CA . LYS B 1 212 ? 12.555 -0.184 -9.672 1 90.5 212 LYS B CA 1
ATOM 4027 C C . LYS B 1 212 ? 12.32 -1.033 -8.43 1 90.5 212 LYS B C 1
ATOM 4029 O O . LYS B 1 212 ? 13.055 -0.927 -7.445 1 90.5 212 LYS B O 1
ATOM 4034 N N . ARG B 1 213 ? 11.258 -1.816 -8.461 1 94.12 213 ARG B N 1
ATOM 4035 C CA . ARG B 1 213 ? 10.906 -2.555 -7.254 1 94.12 213 ARG B CA 1
ATOM 4036 C C . ARG B 1 213 ? 10.594 -4.012 -7.574 1 94.12 213 ARG B C 1
ATOM 4038 O O . ARG B 1 213 ? 11.141 -4.922 -6.949 1 94.12 213 ARG B O 1
ATOM 4045 N N . VAL B 1 214 ? 9.805 -4.262 -8.57 1 96.88 214 VAL B N 1
ATOM 4046 C CA . VAL B 1 214 ? 9.234 -5.59 -8.797 1 96.88 214 VAL B CA 1
ATOM 4047 C C . VAL B 1 214 ? 9.953 -6.262 -9.969 1 96.88 214 VAL B C 1
ATOM 4049 O O . VAL B 1 214 ? 10.008 -5.711 -11.07 1 96.88 214 VAL B O 1
ATOM 4052 N N . ASN B 1 215 ? 10.453 -7.43 -9.75 1 97.88 215 ASN B N 1
ATOM 4053 C CA . ASN B 1 215 ? 11.156 -8.172 -10.797 1 97.88 215 ASN B CA 1
ATOM 4054 C C . ASN B 1 215 ? 10.234 -8.508 -11.961 1 97.88 215 ASN B C 1
ATOM 4056 O O . ASN B 1 215 ? 9.094 -8.922 -11.758 1 97.88 215 ASN B O 1
ATOM 4060 N N . ILE B 1 216 ? 10.688 -8.219 -13.133 1 97.56 216 ILE B N 1
ATOM 4061 C CA . ILE B 1 216 ? 10.07 -8.727 -14.352 1 97.56 216 ILE B CA 1
ATOM 4062 C C . ILE B 1 216 ? 10.695 -10.07 -14.727 1 97.56 216 ILE B C 1
ATOM 4064 O O . ILE B 1 216 ? 11.828 -10.117 -15.219 1 97.56 216 ILE B O 1
ATOM 4068 N N . PRO B 1 217 ? 10 -11.141 -14.477 1 98.19 217 PRO B N 1
ATOM 4069 C CA . PRO B 1 217 ? 10.641 -12.445 -14.664 1 98.19 217 PRO B CA 1
ATOM 4070 C C . PRO B 1 217 ? 11.039 -12.703 -16.109 1 98.19 217 PRO B C 1
ATOM 4072 O O . PRO B 1 217 ? 10.391 -12.203 -17.031 1 98.19 217 PRO B O 1
ATOM 4075 N N . SER B 1 218 ? 12.07 -13.484 -16.312 1 97.69 218 SER B N 1
ATOM 4076 C CA . SER B 1 218 ? 12.531 -13.844 -17.656 1 97.69 218 SER B CA 1
ATOM 4077 C C . SER B 1 218 ? 11.609 -14.867 -18.297 1 97.69 218 SER B C 1
ATOM 4079 O O . SER B 1 218 ? 11.414 -14.852 -19.516 1 97.69 218 SER B O 1
ATOM 4081 N N . SER B 1 219 ? 11.062 -15.719 -17.5 1 97.75 219 SER B N 1
ATOM 4082 C CA . SER B 1 219 ? 10.188 -16.766 -18.031 1 97.75 219 SER B CA 1
ATOM 4083 C C . SER B 1 219 ? 9.172 -17.219 -16.984 1 97.75 219 SER B C 1
ATOM 4085 O O . SER B 1 219 ? 9.359 -16.984 -15.789 1 97.75 219 SER B O 1
ATOM 4087 N N . MET B 1 220 ? 8.102 -17.797 -17.469 1 98.38 220 MET B N 1
ATOM 4088 C CA . MET B 1 220 ? 7.07 -18.438 -16.656 1 98.38 220 MET B CA 1
ATOM 4089 C C . MET B 1 220 ? 6.98 -19.938 -16.969 1 98.38 220 MET B C 1
ATOM 4091 O O . MET B 1 220 ? 7.324 -20.359 -18.062 1 98.38 220 MET B O 1
ATOM 4095 N N . TRP B 1 221 ? 6.535 -20.688 -15.977 1 98.5 221 TRP B N 1
ATOM 4096 C CA . TRP B 1 221 ? 6.281 -22.109 -16.188 1 98.5 221 TRP B CA 1
ATOM 4097 C C . TRP B 1 221 ? 5.039 -22.547 -15.422 1 98.5 221 TRP B C 1
ATOM 4099 O O . TRP B 1 221 ? 4.68 -21.969 -14.406 1 98.5 221 TRP B O 1
ATOM 4109 N N . THR B 1 222 ? 4.363 -23.547 -15.922 1 98.75 222 THR B N 1
ATOM 4110 C CA . THR B 1 222 ? 3.232 -24.203 -15.266 1 98.75 222 THR B CA 1
ATOM 4111 C C . THR B 1 222 ? 3.264 -25.703 -15.508 1 98.75 222 THR B C 1
ATOM 4113 O O . THR B 1 222 ? 3.752 -26.172 -16.547 1 98.75 222 THR B O 1
ATOM 4116 N N . VAL B 1 223 ? 2.852 -26.469 -14.516 1 98.69 223 VAL B N 1
ATOM 4117 C CA . VAL B 1 223 ? 2.791 -27.922 -14.625 1 98.69 223 VAL B CA 1
ATOM 4118 C C . VAL B 1 223 ? 1.656 -28.453 -13.75 1 98.69 223 VAL B C 1
ATOM 4120 O O . VAL B 1 223 ? 1.4 -27.938 -12.664 1 98.69 223 VAL B O 1
ATOM 4123 N N . PHE B 1 224 ? 0.952 -29.422 -14.242 1 98.62 224 PHE B N 1
ATOM 4124 C CA . PHE B 1 224 ? -0.02 -30.094 -13.398 1 98.62 224 PHE B CA 1
ATOM 4125 C C . PHE B 1 224 ? 0.272 -31.594 -13.344 1 98.62 224 PHE B C 1
ATOM 4127 O O . PHE B 1 224 ? 1.032 -32.125 -14.164 1 98.62 224 PHE B O 1
ATOM 4134 N N . CYS B 1 225 ? -0.108 -32.25 -12.336 1 98.31 225 CYS B N 1
ATOM 4135 C CA . CYS B 1 225 ? -0.134 -33.719 -12.148 1 98.31 225 CYS B CA 1
ATOM 4136 C C . CYS B 1 225 ? -1.521 -34.188 -11.727 1 98.31 225 CYS B C 1
ATOM 4138 O O . CYS B 1 225 ? -2.139 -33.594 -10.844 1 98.31 225 CYS B O 1
ATOM 4140 N N . CYS B 1 226 ? -2.057 -35.219 -12.477 1 97.81 226 CYS B N 1
ATOM 4141 C CA . CYS B 1 226 ? -3.367 -35.75 -12.125 1 97.81 226 CYS B CA 1
ATOM 4142 C C . CYS B 1 226 ? -3.482 -37.219 -12.516 1 97.81 226 CYS B C 1
ATOM 4144 O O . CYS B 1 226 ? -2.619 -37.75 -13.219 1 97.81 226 CYS B O 1
ATOM 4146 N N . TYR B 1 227 ? -4.445 -37.812 -11.898 1 96.81 227 TYR B N 1
ATOM 4147 C CA . TYR B 1 227 ? -4.805 -39.156 -12.312 1 96.81 227 TYR B CA 1
ATOM 4148 C C . TYR B 1 227 ? -5.703 -39.125 -13.547 1 96.81 227 TYR B C 1
ATOM 4150 O O . TYR B 1 227 ? -6.781 -38.531 -13.523 1 96.81 227 TYR B O 1
ATOM 4158 N N . ASN B 1 228 ? -5.191 -39.688 -14.641 1 96.31 228 ASN B N 1
ATOM 4159 C CA . ASN B 1 228 ? -5.961 -39.844 -15.867 1 96.31 228 ASN B CA 1
ATOM 4160 C C . ASN B 1 228 ? -6.926 -41.031 -15.805 1 96.31 228 ASN B C 1
ATOM 4162 O O . ASN B 1 228 ? -6.496 -42.188 -15.812 1 96.31 228 ASN B O 1
ATOM 4166 N N . SER B 1 229 ? -8.148 -40.719 -15.766 1 93.56 229 SER B N 1
ATOM 4167 C CA . SER B 1 229 ? -9.156 -41.781 -15.617 1 93.56 229 SER B CA 1
ATOM 4168 C C . SER B 1 229 ? -9.273 -42.625 -16.875 1 93.56 229 SER B C 1
ATOM 4170 O O . SER B 1 229 ? -9.719 -43.781 -16.828 1 93.56 229 SER B O 1
ATOM 4172 N N . LYS B 1 230 ? -8.953 -42.094 -18.016 1 93.94 230 LYS B N 1
ATOM 4173 C CA . LYS B 1 230 ? -9.055 -42.812 -19.281 1 93.94 230 LYS B CA 1
ATOM 4174 C C . LYS B 1 230 ? -7.949 -43.844 -19.406 1 93.94 230 LYS B C 1
ATOM 4176 O O . LYS B 1 230 ? -8.188 -44.969 -19.891 1 93.94 230 LYS B O 1
ATOM 4181 N N . THR B 1 231 ? -6.723 -43.5 -18.922 1 93.31 231 THR B N 1
ATOM 4182 C CA . THR B 1 231 ? -5.586 -44.406 -19.078 1 93.31 231 THR B CA 1
ATOM 4183 C C . THR B 1 231 ? -5.234 -45.062 -17.75 1 93.31 231 THR B C 1
ATOM 4185 O O . THR B 1 231 ? -4.375 -45.969 -17.688 1 93.31 231 THR B O 1
ATOM 4188 N N . SER B 1 232 ? -5.836 -44.688 -16.641 1 93.69 232 SER B N 1
ATOM 4189 C CA . SER B 1 232 ? -5.602 -45.219 -15.297 1 93.69 232 SER B CA 1
ATOM 4190 C C . SER B 1 232 ? -4.141 -45.031 -14.883 1 93.69 232 SER B C 1
ATOM 4192 O O . SER B 1 232 ? -3.521 -45.969 -14.383 1 93.69 232 SER B O 1
ATOM 4194 N N . THR B 1 233 ? -3.562 -43.875 -15.219 1 94.5 233 THR B N 1
ATOM 4195 C CA . THR B 1 233 ? -2.189 -43.531 -14.867 1 94.5 233 THR B CA 1
ATOM 4196 C C . THR B 1 233 ? -2.094 -42.094 -14.414 1 94.5 233 THR B C 1
ATOM 4198 O O . THR B 1 233 ? -2.975 -41.281 -14.719 1 94.5 233 THR B O 1
ATOM 4201 N N . TRP B 1 234 ? -1.082 -41.844 -13.633 1 95.5 234 TRP B N 1
ATOM 4202 C CA . TRP B 1 234 ? -0.759 -40.469 -13.328 1 95.5 234 TRP B CA 1
ATOM 4203 C C . TRP B 1 234 ? -0.055 -39.812 -14.508 1 95.5 234 TRP B C 1
ATOM 4205 O O . TRP B 1 234 ? 0.795 -40.406 -15.156 1 95.5 234 TRP B O 1
ATOM 4215 N N . GLU B 1 235 ? -0.467 -38.625 -14.805 1 94.75 235 GLU B N 1
ATOM 4216 C CA . GLU B 1 235 ? 0.13 -37.875 -15.922 1 94.75 235 GLU B CA 1
ATOM 4217 C C . GLU B 1 235 ? 0.415 -36.438 -15.539 1 94.75 235 GLU B C 1
ATOM 4219 O O . GLU B 1 235 ? -0.13 -35.938 -14.555 1 94.75 235 GLU B O 1
ATOM 4224 N N . SER B 1 236 ? 1.324 -35.875 -16.266 1 95.56 236 SER B N 1
ATOM 4225 C CA . SER B 1 236 ? 1.657 -34.469 -16.109 1 95.56 236 SER B CA 1
ATOM 4226 C C . SER B 1 236 ? 1.841 -33.781 -17.453 1 95.56 236 SER B C 1
ATOM 4228 O O . SER B 1 236 ? 2.064 -34.438 -18.469 1 95.56 236 SER B O 1
ATOM 4230 N N . GLN B 1 237 ? 1.612 -32.562 -17.484 1 96.56 237 GLN B N 1
ATOM 4231 C CA . GLN B 1 237 ? 1.901 -31.688 -18.609 1 96.56 237 GLN B CA 1
ATOM 4232 C C . GLN B 1 237 ? 2.527 -30.375 -18.156 1 96.56 237 GLN B C 1
ATOM 4234 O O . GLN B 1 237 ? 1.994 -29.703 -17.266 1 96.56 237 GLN B O 1
ATOM 4239 N N . ALA B 1 238 ? 3.652 -30.094 -18.734 1 98.25 238 ALA B N 1
ATOM 4240 C CA . ALA B 1 238 ? 4.383 -28.875 -18.391 1 98.25 238 ALA B CA 1
ATOM 4241 C C . ALA B 1 238 ? 4.457 -27.922 -19.578 1 98.25 238 ALA B C 1
ATOM 4243 O O . ALA B 1 238 ? 4.496 -28.344 -20.734 1 98.25 238 ALA B O 1
ATOM 4244 N N . HIS B 1 239 ? 4.375 -26.641 -19.312 1 98.25 239 HIS B N 1
ATOM 4245 C CA . HIS B 1 239 ? 4.555 -25.547 -20.266 1 98.25 239 HIS B CA 1
ATOM 4246 C C . HIS B 1 239 ? 5.457 -24.469 -19.703 1 98.25 239 HIS B C 1
ATOM 4248 O O . HIS B 1 239 ? 5.367 -24.125 -18.516 1 98.25 239 HIS B O 1
ATOM 4254 N N . TRP B 1 240 ? 6.395 -23.953 -20.469 1 97.62 240 TRP B N 1
ATOM 4255 C CA . TRP B 1 240 ? 7.152 -22.766 -20.078 1 97.62 240 TRP B CA 1
ATOM 4256 C C . TRP B 1 240 ? 7.48 -21.906 -21.297 1 97.62 240 TRP B C 1
ATOM 4258 O O . TRP B 1 240 ? 7.496 -22.406 -22.422 1 97.62 240 TRP B O 1
ATOM 4268 N N . ALA B 1 241 ? 7.582 -20.641 -21.109 1 96.75 241 ALA B N 1
ATOM 4269 C CA . ALA B 1 241 ? 7.891 -19.703 -22.172 1 96.75 241 ALA B CA 1
ATOM 4270 C C . ALA B 1 241 ? 8.555 -18.438 -21.609 1 96.75 241 ALA B C 1
ATOM 4272 O O . ALA B 1 241 ? 8.43 -18.141 -20.422 1 96.75 241 ALA B O 1
ATOM 4273 N N . ASN B 1 242 ? 9.297 -17.75 -22.5 1 95.5 242 ASN B N 1
ATOM 4274 C CA . ASN B 1 242 ? 9.883 -16.469 -22.141 1 95.5 242 ASN B CA 1
ATOM 4275 C C . ASN B 1 242 ? 8.812 -15.383 -21.984 1 95.5 242 ASN B C 1
ATOM 4277 O O . ASN B 1 242 ? 7.848 -15.352 -22.75 1 95.5 242 ASN B O 1
ATOM 4281 N N . ASN B 1 243 ? 8.945 -14.594 -20.922 1 96.19 243 ASN B N 1
ATOM 4282 C CA . ASN B 1 243 ? 8.141 -13.391 -20.75 1 96.19 243 ASN B CA 1
ATOM 4283 C C . ASN B 1 243 ? 8.523 -12.305 -21.734 1 96.19 243 ASN B C 1
ATOM 4285 O O . ASN B 1 243 ? 9.383 -11.461 -21.453 1 96.19 243 ASN B O 1
ATOM 4289 N N . LYS B 1 244 ? 7.828 -12.297 -22.875 1 92.62 244 LYS B N 1
ATOM 4290 C CA . LYS B 1 244 ? 8.266 -11.422 -23.953 1 92.62 244 LYS B CA 1
ATOM 4291 C C . LYS B 1 244 ? 7.078 -10.781 -24.672 1 92.62 244 LYS B C 1
ATOM 4293 O O . LYS B 1 244 ? 5.949 -11.266 -24.562 1 92.62 244 LYS B O 1
ATOM 4298 N N . TYR B 1 245 ? 7.422 -9.781 -25.328 1 90.44 245 TYR B N 1
ATOM 4299 C CA . TYR B 1 245 ? 6.445 -9.133 -26.203 1 90.44 245 TYR B CA 1
ATOM 4300 C C . TYR B 1 245 ? 6.082 -10.031 -27.375 1 90.44 245 TYR B C 1
ATOM 4302 O O . TYR B 1 245 ? 6.961 -10.633 -28 1 90.44 245 TYR B O 1
ATOM 4310 N N . GLU B 1 246 ? 4.805 -10.164 -27.531 1 88.5 246 GLU B N 1
ATOM 4311 C CA . GLU B 1 246 ? 4.289 -10.922 -28.672 1 88.5 246 GLU B CA 1
ATOM 4312 C C . GLU B 1 246 ? 3.42 -10.047 -29.578 1 88.5 246 GLU B C 1
ATOM 4314 O O . GLU B 1 246 ? 2.438 -9.461 -29.109 1 88.5 246 GLU B O 1
ATOM 4319 N N . LYS B 1 247 ? 3.932 -9.828 -30.844 1 77.31 247 LYS B N 1
ATOM 4320 C CA . LYS B 1 247 ? 3.168 -9.055 -31.828 1 77.31 247 LYS B CA 1
ATOM 4321 C C . LYS B 1 247 ? 1.94 -9.828 -32.281 1 77.31 247 LYS B C 1
ATOM 4323 O O . LYS B 1 247 ? 0.862 -9.258 -32.469 1 77.31 247 LYS B O 1
ATOM 4328 N N . ASN B 1 248 ? 2.299 -11.07 -32.562 1 73.62 248 ASN B N 1
ATOM 4329 C CA . ASN B 1 248 ? 1.239 -11.953 -33.031 1 73.62 248 ASN B CA 1
ATOM 4330 C C . ASN B 1 248 ? 0.711 -12.852 -31.906 1 73.62 248 ASN B C 1
ATOM 4332 O O . ASN B 1 248 ? 1.49 -13.406 -31.125 1 73.62 248 ASN B O 1
ATOM 4336 N N . THR B 1 249 ? -0.601 -13 -31.844 1 67.06 249 THR B N 1
ATOM 4337 C CA . THR B 1 249 ? -1.247 -13.773 -30.781 1 67.06 249 THR B CA 1
ATOM 4338 C C . THR B 1 249 ? -1.417 -15.227 -31.203 1 67.06 249 THR B C 1
ATOM 4340 O O . THR B 1 249 ? -2.076 -16 -30.516 1 67.06 249 THR B O 1
ATOM 4343 N N . GLU B 1 250 ? -0.75 -15.602 -32.188 1 73.94 250 GLU B N 1
ATOM 4344 C CA . GLU B 1 250 ? -1.005 -16.953 -32.656 1 73.94 250 GLU B CA 1
ATOM 4345 C C . GLU B 1 250 ? 0.023 -17.938 -32.125 1 73.94 250 GLU B C 1
ATOM 4347 O O . GLU B 1 250 ? -0.142 -19.156 -32.219 1 73.94 250 GLU B O 1
ATOM 4352 N N . ASN B 1 251 ? 0.886 -17.516 -31.391 1 79.56 251 ASN B N 1
ATOM 4353 C CA . ASN B 1 251 ? 1.916 -18.391 -30.812 1 79.56 251 ASN B CA 1
ATOM 4354 C C . ASN B 1 251 ? 1.343 -19.312 -29.75 1 79.56 251 ASN B C 1
ATOM 4356 O O . ASN B 1 251 ? 0.41 -18.938 -29.031 1 79.56 251 ASN B O 1
ATOM 4360 N N . THR B 1 252 ? 1.779 -20.609 -29.828 1 86.12 252 THR B N 1
ATOM 4361 C CA . THR B 1 252 ? 1.368 -21.578 -28.828 1 86.12 252 THR B CA 1
ATOM 4362 C C . THR B 1 252 ? 2.584 -22.172 -28.125 1 86.12 252 THR B C 1
ATOM 4364 O O . THR B 1 252 ? 3.68 -22.219 -28.688 1 86.12 252 THR B O 1
ATOM 4367 N N . ILE B 1 253 ? 2.414 -22.531 -26.922 1 94.19 253 ILE B N 1
ATOM 4368 C CA . ILE B 1 253 ? 3.441 -23.219 -26.125 1 94.19 253 ILE B CA 1
ATOM 4369 C C . ILE B 1 253 ? 3.15 -24.719 -26.078 1 94.19 253 ILE B C 1
ATOM 4371 O O . ILE B 1 253 ? 2.098 -25.125 -25.594 1 94.19 253 ILE B O 1
ATOM 4375 N N . LYS B 1 254 ? 4.059 -25.5 -26.578 1 93.56 254 LYS B N 1
ATOM 4376 C CA . LYS B 1 254 ? 3.857 -26.938 -26.656 1 93.56 254 LYS B CA 1
ATOM 4377 C C . LYS B 1 254 ? 3.988 -27.594 -25.281 1 93.56 254 LYS B C 1
ATOM 4379 O O . LYS B 1 254 ? 4.852 -27.203 -24.5 1 93.56 254 LYS B O 1
ATOM 4384 N N . PRO B 1 255 ? 3.174 -28.609 -25.062 1 96 255 PRO B N 1
ATOM 4385 C CA . PRO B 1 255 ? 3.318 -29.359 -23.812 1 96 255 PRO B CA 1
ATOM 4386 C C . PRO B 1 255 ? 4.605 -30.172 -23.75 1 96 255 PRO B C 1
ATOM 4388 O O . PRO B 1 255 ? 5.047 -30.703 -24.781 1 96 255 PRO B O 1
ATOM 4391 N N . ARG B 1 256 ? 5.148 -30.219 -22.594 1 96.25 256 ARG B N 1
ATOM 4392 C CA . ARG B 1 256 ? 6.344 -31.016 -22.359 1 96.25 256 ARG B CA 1
ATOM 4393 C C . ARG B 1 256 ? 6.254 -31.766 -21.031 1 96.25 256 ARG B C 1
ATOM 4395 O O . ARG B 1 256 ? 5.262 -31.625 -20.297 1 96.25 256 ARG B O 1
ATOM 4402 N N . SER B 1 257 ? 7.277 -32.625 -20.75 1 95 257 SER B N 1
ATOM 4403 C CA . SER B 1 257 ? 7.258 -33.469 -19.547 1 95 257 SER B CA 1
ATOM 4404 C C . SER B 1 257 ? 7.746 -32.656 -18.344 1 95 257 SER B C 1
ATOM 4406 O O . SER B 1 257 ? 8.43 -31.641 -18.484 1 95 257 SER B O 1
ATOM 4408 N N . VAL B 1 258 ? 7.344 -33.156 -17.203 1 96.62 258 VAL B N 1
ATOM 4409 C CA . VAL B 1 258 ? 7.809 -32.562 -15.953 1 96.62 258 VAL B CA 1
ATOM 4410 C C . VAL B 1 258 ? 9.328 -32.656 -15.867 1 96.62 258 VAL B C 1
ATOM 4412 O O . VAL B 1 258 ? 9.984 -31.766 -15.328 1 96.62 258 VAL B O 1
ATOM 4415 N N . GLU B 1 259 ? 9.914 -33.719 -16.438 1 94.88 259 GLU B N 1
ATOM 4416 C CA . GLU B 1 259 ? 11.359 -33.906 -16.438 1 94.88 259 GLU B CA 1
ATOM 4417 C C . GLU B 1 259 ? 12.047 -32.812 -17.266 1 94.88 259 GLU B C 1
ATOM 4419 O O . GLU B 1 259 ? 13.078 -32.281 -16.859 1 94.88 259 GLU B O 1
ATOM 4424 N N . GLU B 1 260 ? 11.477 -32.531 -18.391 1 96.25 260 GLU B N 1
ATOM 4425 C CA . GLU B 1 260 ? 12.016 -31.484 -19.234 1 96.25 260 GLU B CA 1
ATOM 4426 C C . GLU B 1 260 ? 11.93 -30.125 -18.547 1 96.25 260 GLU B C 1
ATOM 4428 O O . GLU B 1 260 ? 12.844 -29.297 -18.672 1 96.25 260 GLU B O 1
ATOM 4433 N N . LEU B 1 261 ? 10.828 -29.891 -17.859 1 97.5 261 LEU B N 1
ATOM 4434 C CA . LEU B 1 261 ? 10.68 -28.641 -17.125 1 97.5 261 LEU B CA 1
ATOM 4435 C C . LEU B 1 261 ? 11.734 -28.531 -16.031 1 97.5 261 LEU B C 1
ATOM 4437 O O . LEU B 1 261 ? 12.359 -27.484 -15.859 1 97.5 261 LEU B O 1
ATOM 4441 N N . GLN B 1 262 ? 11.93 -29.625 -15.273 1 96.69 262 GLN B N 1
ATOM 4442 C CA . GLN B 1 262 ? 12.914 -29.625 -14.203 1 96.69 262 GLN B CA 1
ATOM 4443 C C . GLN B 1 262 ? 14.32 -29.359 -14.742 1 96.69 262 GLN B C 1
ATOM 4445 O O . GLN B 1 262 ? 15.117 -28.672 -14.102 1 96.69 262 GLN B O 1
ATOM 4450 N N . LYS B 1 263 ? 14.609 -29.844 -15.945 1 96.19 263 LYS B N 1
ATOM 4451 C CA . LYS B 1 263 ? 15.883 -29.562 -16.609 1 96.19 263 LYS B CA 1
ATOM 4452 C C . LYS B 1 263 ? 16 -28.078 -16.969 1 96.19 263 LYS B C 1
ATOM 4454 O O . LYS B 1 263 ? 17.062 -27.484 -16.781 1 96.19 263 LYS B O 1
ATOM 4459 N N . PHE B 1 264 ? 15 -27.562 -17.469 1 96.31 264 PHE B N 1
ATOM 4460 C CA . PHE B 1 264 ? 14.953 -26.141 -17.781 1 96.31 264 PHE B CA 1
ATOM 4461 C C . PHE B 1 264 ? 15.219 -25.312 -16.531 1 96.31 264 PHE B C 1
ATOM 4463 O O . PHE B 1 264 ? 15.992 -24.344 -16.578 1 96.31 264 PHE B O 1
ATOM 4470 N N . MET B 1 265 ? 14.578 -25.672 -15.438 1 96.19 265 MET B N 1
ATOM 4471 C CA . MET B 1 265 ? 14.656 -24.922 -14.188 1 96.19 265 MET B CA 1
ATOM 4472 C C . MET B 1 265 ? 16.016 -25.078 -13.539 1 96.19 265 MET B C 1
ATOM 4474 O O . MET B 1 265 ? 16.438 -24.25 -12.727 1 96.19 265 MET B O 1
ATOM 4478 N N . GLU B 1 266 ? 16.688 -26.156 -13.859 1 94.88 266 GLU B N 1
ATOM 4479 C CA . GLU B 1 266 ? 17.953 -26.5 -13.219 1 94.88 266 GLU B CA 1
ATOM 4480 C C . GLU B 1 266 ? 18.984 -25.391 -13.383 1 94.88 266 GLU B C 1
ATOM 4482 O O . GLU B 1 266 ? 19.812 -25.172 -12.492 1 94.88 266 GLU B O 1
ATOM 4487 N N . LYS B 1 267 ? 18.938 -24.719 -14.453 1 89.81 267 LYS B N 1
ATOM 4488 C CA . LYS B 1 267 ? 19.891 -23.656 -14.719 1 89.81 267 LYS B CA 1
ATOM 4489 C C . LYS B 1 267 ? 19.781 -22.562 -13.664 1 89.81 267 LYS B C 1
ATOM 4491 O O . LYS B 1 267 ? 20.797 -21.969 -13.281 1 89.81 267 LYS B O 1
ATOM 4496 N N . THR B 1 268 ? 18.609 -22.312 -13.195 1 89.25 268 THR B N 1
ATOM 4497 C CA . THR B 1 268 ? 18.359 -21.219 -12.25 1 89.25 268 THR B CA 1
ATOM 4498 C C . THR B 1 268 ? 18.297 -21.75 -10.82 1 89.25 268 THR B C 1
ATOM 4500 O O . THR B 1 268 ? 18.812 -21.125 -9.898 1 89.25 268 THR B O 1
ATOM 4503 N N . TYR B 1 269 ? 17.672 -22.922 -10.609 1 93.19 269 TYR B N 1
ATOM 4504 C CA . TYR B 1 269 ? 17.281 -23.344 -9.266 1 93.19 269 TYR B CA 1
ATOM 4505 C C . TYR B 1 269 ? 18.047 -24.578 -8.828 1 93.19 269 TYR B C 1
ATOM 4507 O O . TYR B 1 269 ? 17.938 -25.016 -7.688 1 93.19 269 TYR B O 1
ATOM 4515 N N . GLY B 1 270 ? 18.828 -25.156 -9.641 1 92.69 270 GLY B N 1
ATOM 4516 C CA . GLY B 1 270 ? 19.422 -26.453 -9.344 1 92.69 270 GLY B CA 1
ATOM 4517 C C . GLY B 1 270 ? 18.453 -27.594 -9.555 1 92.69 270 GLY B C 1
ATOM 4518 O O . GLY B 1 270 ? 17.484 -27.469 -10.305 1 92.69 270 GLY B O 1
ATOM 4519 N N . SER B 1 271 ? 18.719 -28.781 -8.969 1 94 271 SER B N 1
ATOM 4520 C CA . SER B 1 271 ? 17.922 -30 -9.164 1 94 271 SER B CA 1
ATOM 4521 C C . SER B 1 271 ? 16.609 -29.938 -8.398 1 94 271 SER B C 1
ATOM 4523 O O . SER B 1 271 ? 16.516 -30.406 -7.266 1 94 271 SER B O 1
ATOM 4525 N N . VAL B 1 272 ? 15.609 -29.453 -9.047 1 96.75 272 VAL B N 1
ATOM 4526 C CA . VAL B 1 272 ? 14.305 -29.25 -8.414 1 96.75 272 VAL B CA 1
ATOM 4527 C C . VAL B 1 272 ? 13.5 -30.547 -8.477 1 96.75 272 VAL B C 1
ATOM 4529 O O . VAL B 1 272 ? 13.766 -31.406 -9.32 1 96.75 272 VAL B O 1
ATOM 4532 N N . SER B 1 273 ? 12.648 -30.781 -7.543 1 96.06 273 SER B N 1
ATOM 4533 C CA . SER B 1 273 ? 11.617 -31.812 -7.535 1 96.06 273 SER B CA 1
ATOM 4534 C C . SER B 1 273 ? 10.234 -31.219 -7.305 1 96.06 273 SER B C 1
ATOM 4536 O O . SER B 1 273 ? 9.953 -30.688 -6.227 1 96.06 273 SER B O 1
ATOM 4538 N N . LEU B 1 274 ? 9.383 -31.344 -8.312 1 97.31 274 LEU B N 1
ATOM 4539 C CA . LEU B 1 274 ? 8.133 -30.578 -8.289 1 97.31 274 LEU B CA 1
ATOM 4540 C C . LEU B 1 274 ? 7 -31.406 -7.699 1 97.31 274 LEU B C 1
ATOM 4542 O O . LEU B 1 274 ? 6.094 -30.859 -7.062 1 97.31 274 LEU B O 1
ATOM 4546 N N . PHE B 1 275 ? 7.012 -32.688 -7.969 1 96.62 275 PHE B N 1
ATOM 4547 C CA . PHE B 1 275 ? 5.988 -33.594 -7.449 1 96.62 275 PHE B CA 1
ATOM 4548 C C . PHE B 1 275 ? 6.625 -34.781 -6.781 1 96.62 275 PHE B C 1
ATOM 4550 O O . PHE B 1 275 ? 7.672 -35.281 -7.223 1 96.62 275 PHE B O 1
ATOM 4557 N N . HIS B 1 276 ? 5.934 -35.312 -5.723 1 92.62 276 HIS B N 1
ATOM 4558 C CA . HIS B 1 276 ? 6.457 -36.438 -4.957 1 92.62 276 HIS B CA 1
ATOM 4559 C C . HIS B 1 276 ? 5.387 -37.5 -4.75 1 92.62 276 HIS B C 1
ATOM 4561 O O . HIS B 1 276 ? 4.191 -37.188 -4.758 1 92.62 276 HIS B O 1
ATOM 4567 N N . GLY B 1 277 ? 5.883 -38.719 -4.555 1 89.62 277 GLY B N 1
ATOM 4568 C CA . GLY B 1 277 ? 5.027 -39.781 -4.086 1 89.62 277 GLY B CA 1
ATOM 4569 C C . GLY B 1 277 ? 4.332 -40.531 -5.207 1 89.62 277 GLY B C 1
ATOM 4570 O O . GLY B 1 277 ? 3.818 -41.625 -5.004 1 89.62 277 GLY B O 1
ATOM 4571 N N . VAL B 1 278 ? 4.195 -39.875 -6.371 1 88.88 278 VAL B N 1
ATOM 4572 C CA . VAL B 1 278 ? 3.609 -40.562 -7.523 1 88.88 278 VAL B CA 1
ATOM 4573 C C . VAL B 1 278 ? 4.484 -40.344 -8.758 1 88.88 278 VAL B C 1
ATOM 4575 O O . VAL B 1 278 ? 5.324 -39.438 -8.766 1 88.88 278 VAL B O 1
ATOM 4578 N N . ASP B 1 279 ? 4.27 -41.219 -9.719 1 87.56 279 ASP B N 1
ATOM 4579 C CA . ASP B 1 279 ? 5.004 -41.062 -10.969 1 87.56 279 ASP B CA 1
ATOM 4580 C C . ASP B 1 279 ? 4.234 -40.219 -11.961 1 87.56 279 ASP B C 1
ATOM 4582 O O . ASP B 1 279 ? 3.439 -40.719 -12.758 1 87.56 279 ASP B O 1
ATOM 4586 N N . CYS B 1 280 ? 4.559 -38.938 -11.992 1 90.75 280 CYS B N 1
ATOM 4587 C CA . CYS B 1 280 ? 3.924 -38 -12.922 1 90.75 280 CYS B CA 1
ATOM 4588 C C . CYS B 1 280 ? 4.805 -37.781 -14.141 1 90.75 280 CYS B C 1
ATOM 4590 O O . CYS B 1 280 ? 4.84 -36.656 -14.672 1 90.75 280 CYS B O 1
ATOM 4592 N N . SER B 1 281 ? 5.52 -38.719 -14.539 1 84 281 SER B N 1
ATOM 4593 C CA . SER B 1 281 ? 6.469 -38.531 -15.633 1 84 281 SER B CA 1
ATOM 4594 C C . SER B 1 281 ? 5.785 -38.656 -16.984 1 84 281 SER B C 1
ATOM 4596 O O . SER B 1 281 ? 6.309 -38.219 -18 1 84 281 SER B O 1
ATOM 4598 N N . LYS B 1 282 ? 4.609 -39.281 -16.984 1 82.56 282 LYS B N 1
ATOM 4599 C CA . LYS B 1 282 ? 3.895 -39.469 -18.25 1 82.56 282 LYS B CA 1
ATOM 4600 C C . LYS B 1 282 ? 3.152 -38.188 -18.656 1 82.56 282 LYS B C 1
ATOM 4602 O O . LYS B 1 282 ? 2.656 -37.469 -17.812 1 82.56 282 LYS B O 1
ATOM 4607 N N . ILE B 1 283 ? 3.129 -37.906 -20.047 1 83.06 283 ILE B N 1
ATOM 4608 C CA . ILE B 1 283 ? 2.441 -36.75 -20.594 1 83.06 283 ILE B CA 1
ATOM 4609 C C . ILE B 1 283 ? 1.123 -37.188 -21.234 1 83.06 283 ILE B C 1
ATOM 4611 O O . ILE B 1 283 ? 1.061 -38.219 -21.906 1 83.06 283 ILE B O 1
#

Organism: Carassius auratus (NCBI:txid7957)